Protein AF-0000000085158620 (afdb_homodimer)

pLDDT: mean 96.71, std 4.63, range [47.91, 98.94]

Solvent-accessible surface area (backbone atoms only — not comparable to full-atom values): 30269 Å² total; per-residue (Å²): 108,64,68,80,59,51,78,53,72,89,41,61,72,26,62,38,31,67,41,39,34,46,66,66,54,52,65,74,45,61,86,40,88,48,60,44,39,36,37,15,36,82,60,68,65,50,57,74,78,37,32,53,73,64,31,35,80,46,49,63,57,86,66,45,27,34,92,51,33,54,48,56,51,52,28,63,57,47,19,50,49,31,10,64,63,40,42,53,72,55,27,24,35,39,28,22,10,40,80,57,19,27,39,15,29,29,48,49,50,54,42,50,35,54,58,54,78,44,62,25,38,39,54,15,19,44,61,34,46,53,73,67,67,49,78,62,34,77,71,71,66,78,61,59,44,77,80,34,69,70,34,81,64,55,52,72,69,46,42,36,49,75,68,56,53,60,72,30,50,72,76,41,56,33,36,33,29,42,51,70,51,36,38,30,27,78,39,40,58,43,90,91,41,41,34,57,8,20,77,30,45,22,34,54,38,41,24,40,82,52,41,48,67,76,50,34,49,97,61,27,29,66,51,52,50,69,61,47,43,66,75,51,57,84,65,56,81,83,38,54,31,37,28,21,24,52,66,20,34,57,12,26,36,46,46,44,44,42,40,34,39,65,50,42,53,59,46,19,32,22,41,44,24,38,32,20,49,30,28,31,67,64,44,72,55,30,58,44,93,59,33,59,64,47,69,90,84,110,109,64,68,80,61,52,79,53,72,89,40,62,73,27,63,38,30,67,41,40,32,46,66,66,54,51,65,74,45,62,85,41,87,49,60,44,36,36,39,16,36,81,61,69,65,49,57,74,77,36,31,54,72,66,31,37,82,45,49,64,57,85,67,44,28,34,92,52,33,54,49,57,50,53,29,64,56,48,20,51,50,30,12,64,64,40,40,53,71,54,27,24,35,40,26,22,10,39,81,58,18,25,39,15,29,30,48,49,50,52,42,50,34,54,58,54,76,43,64,25,37,40,56,16,17,43,60,35,46,53,73,68,67,51,78,60,34,76,71,70,65,77,59,58,45,76,79,36,70,70,35,79,63,55,52,73,68,46,42,36,50,74,67,55,52,61,72,30,49,71,76,40,56,34,36,33,28,40,51,70,49,38,37,31,29,78,39,41,58,45,89,92,41,42,34,57,9,19,76,30,47,22,35,56,38,42,23,41,82,50,40,48,67,77,49,33,48,96,60,28,28,67,52,52,49,70,59,48,43,66,75,52,57,84,64,56,81,82,38,54,31,36,28,21,23,54,66,21,35,58,14,25,36,45,45,45,43,42,39,36,37,64,49,42,53,57,45,19,30,24,41,44,24,38,32,21,49,30,27,31,64,65,44,74,53,30,58,44,92,60,34,59,64,47,69,90,84,110

Structure (mmCIF, N/CA/C/O backbone):
data_AF-0000000085158620-model_v1
#
loop_
_entity.id
_entity.type
_entity.pdbx_description
1 polymer Sulfurtransferase
#
loop_
_atom_site.group_PDB
_atom_site.id
_atom_site.type_symbol
_atom_site.label_atom_id
_atom_site.label_alt_id
_atom_site.label_comp_id
_atom_site.label_asym_id
_atom_site.label_entity_id
_atom_site.label_seq_id
_atom_site.pdbx_PDB_ins_code
_atom_site.Cartn_x
_atom_site.Cartn_y
_atom_site.Cartn_z
_atom_site.occupancy
_atom_site.B_iso_or_equiv
_atom_site.auth_seq_id
_atom_site.auth_comp_id
_atom_site.auth_asym_id
_atom_site.auth_atom_id
_atom_site.pdbx_PDB_model_num
ATOM 1 N N . MET A 1 1 ? 9.578 -32.75 -26.766 1 78.06 1 MET A N 1
ATOM 2 C CA . MET A 1 1 ? 8.125 -32.844 -26.844 1 78.06 1 MET A CA 1
ATOM 3 C C . MET A 1 1 ? 7.512 -32.906 -25.453 1 78.06 1 MET A C 1
ATOM 5 O O . MET A 1 1 ? 8.086 -33.531 -24.547 1 78.06 1 MET A O 1
ATOM 9 N N . PRO A 1 2 ? 6.316 -32.281 -25.266 1 89.69 2 PRO A N 1
ATOM 10 C CA . PRO A 1 2 ? 5.66 -32.375 -23.969 1 89.69 2 PRO A CA 1
ATOM 11 C C . PRO A 1 2 ? 5.238 -33.781 -23.625 1 89.69 2 PRO A C 1
ATOM 13 O O . PRO A 1 2 ? 5.027 -34.594 -24.516 1 89.69 2 PRO A O 1
ATOM 16 N N . LEU A 1 3 ? 5.242 -34.062 -22.344 1 96.31 3 LEU A N 1
ATOM 17 C CA . LEU A 1 3 ? 4.758 -35.344 -21.891 1 96.31 3 LEU A CA 1
ATOM 18 C C . LEU A 1 3 ? 3.264 -35.5 -22.156 1 96.31 3 LEU A C 1
ATOM 20 O O . LEU A 1 3 ? 2.545 -34.5 -22.25 1 96.31 3 LEU A O 1
ATOM 24 N N . PRO A 1 4 ? 2.787 -36.75 -22.266 1 96.69 4 PRO A N 1
ATOM 25 C CA . PRO A 1 4 ? 1.351 -36.938 -22.453 1 96.69 4 PRO A CA 1
ATOM 26 C C . PRO A 1 4 ? 0.517 -36.438 -21.281 1 96.69 4 PRO A C 1
ATOM 28 O O . PRO A 1 4 ? 0.975 -36.469 -20.141 1 96.69 4 PRO A O 1
ATOM 31 N N . PRO A 1 5 ? -0.678 -36.031 -21.594 1 97.5 5 PRO A N 1
ATOM 32 C CA . PRO A 1 5 ? -1.57 -35.594 -20.516 1 97.5 5 PRO A CA 1
ATOM 33 C C . PRO A 1 5 ? -1.956 -36.75 -19.578 1 97.5 5 PRO A C 1
ATOM 35 O O . PRO A 1 5 ? -1.879 -37.906 -19.969 1 97.5 5 PRO A O 1
ATOM 38 N N . ASP A 1 6 ? -2.225 -36.406 -18.344 1 98.12 6 ASP A N 1
ATOM 39 C CA . ASP A 1 6 ? -2.785 -37.375 -17.391 1 98.12 6 ASP A CA 1
ATOM 40 C C . ASP A 1 6 ? -4.176 -37.812 -17.828 1 98.12 6 ASP A C 1
ATOM 42 O O . ASP A 1 6 ? -5.098 -37 -17.938 1 98.12 6 ASP A O 1
ATOM 46 N N . PRO A 1 7 ? -4.363 -39.062 -18.094 1 97.62 7 PRO A N 1
ATOM 47 C CA . PRO A 1 7 ? -5.656 -39.531 -18.594 1 97.62 7 PRO A CA 1
ATOM 48 C C . PRO A 1 7 ? -6.66 -39.812 -17.469 1 97.62 7 PRO A C 1
ATOM 50 O O . PRO A 1 7 ? -7.754 -40.312 -17.719 1 97.62 7 PRO A O 1
ATOM 53 N N . HIS A 1 8 ? -6.312 -39.531 -16.266 1 97.38 8 HIS A N 1
ATOM 54 C CA . HIS A 1 8 ? -7.195 -39.844 -15.156 1 97.38 8 HIS A CA 1
ATOM 55 C C . HIS A 1 8 ? -8.602 -39.312 -15.398 1 97.38 8 HIS A C 1
ATOM 57 O O . HIS A 1 8 ? -8.781 -38.156 -15.766 1 97.38 8 HIS A O 1
ATOM 63 N N . PRO A 1 9 ? -9.609 -40.062 -15.117 1 97 9 PRO A N 1
ATOM 64 C CA . PRO A 1 9 ? -10.984 -39.688 -15.438 1 97 9 PRO A CA 1
ATOM 65 C C . PRO A 1 9 ? -11.445 -38.438 -14.695 1 97 9 PRO A C 1
ATOM 67 O O . PRO A 1 9 ? -12.234 -37.656 -15.234 1 97 9 PRO A O 1
ATOM 70 N N . SER A 1 10 ? -10.977 -38.219 -13.508 1 95.56 10 SER A N 1
ATOM 71 C CA . SER A 1 10 ? -11.438 -37.094 -12.688 1 95.56 10 SER A CA 1
ATOM 72 C C . SER A 1 10 ? -11.016 -35.75 -13.281 1 95.56 10 SER A C 1
ATOM 74 O O . SER A 1 10 ? -11.539 -34.719 -12.898 1 95.56 10 SER A O 1
ATOM 76 N N . LEU A 1 11 ? -10.031 -35.812 -14.18 1 98.19 11 LEU A N 1
ATOM 77 C CA . LEU A 1 11 ? -9.508 -34.562 -14.734 1 98.19 11 LEU A CA 1
ATOM 78 C C . LEU A 1 11 ? -10.188 -34.219 -16.062 1 98.19 11 LEU A C 1
ATOM 80 O O . LEU A 1 11 ? -10.125 -33.094 -16.531 1 98.19 11 LEU A O 1
ATOM 84 N N . GLN A 1 12 ? -10.852 -35.188 -16.625 1 97.88 12 GLN A N 1
ATOM 85 C CA . GLN A 1 12 ? -11.227 -35.125 -18.031 1 97.88 12 GLN A CA 1
ATOM 86 C C . GLN A 1 12 ? -12.375 -34.156 -18.25 1 97.88 12 GLN A C 1
ATOM 88 O O . GLN A 1 12 ? -12.617 -33.719 -19.375 1 97.88 12 GLN A O 1
ATOM 93 N N . GLU A 1 13 ? -13.102 -33.812 -17.234 1 97.69 13 GLU A N 1
ATOM 94 C CA . GLU A 1 13 ? -14.242 -32.906 -17.375 1 97.69 13 GLU A CA 1
ATOM 95 C C . GLU A 1 13 ? -13.797 -31.453 -17.453 1 97.69 13 GLU A C 1
ATOM 97 O O . GLU A 1 13 ? -14.57 -30.578 -17.844 1 97.69 13 GLU A O 1
ATOM 102 N N . TYR A 1 14 ? -12.578 -31.172 -17.031 1 98.62 14 TYR A N 1
ATOM 103 C CA . TYR A 1 14 ? -12.094 -29.797 -17.078 1 98.62 14 TYR A CA 1
ATOM 104 C C . TYR A 1 14 ? -11.891 -29.344 -18.516 1 98.62 14 TYR A C 1
ATOM 106 O O . TYR A 1 14 ? -11.734 -30.172 -19.406 1 98.62 14 TYR A O 1
ATOM 114 N N . ALA A 1 15 ? -11.914 -28.062 -18.734 1 98.25 15 ALA A N 1
ATOM 115 C CA . ALA A 1 15 ? -11.758 -27.5 -20.078 1 98.25 15 ALA A CA 1
ATOM 116 C C . ALA A 1 15 ? -10.383 -27.844 -20.656 1 98.25 15 ALA A C 1
ATOM 118 O O . ALA A 1 15 ? -10.25 -28.156 -21.844 1 98.25 15 ALA A O 1
ATOM 119 N N . HIS A 1 16 ? -9.336 -27.75 -19.812 1 98.38 16 HIS A N 1
ATOM 120 C CA . HIS A 1 16 ? -7.973 -28.078 -20.188 1 98.38 16 HIS A CA 1
ATOM 121 C C . HIS A 1 16 ? -7.352 -29.078 -19.219 1 98.38 16 HIS A C 1
ATOM 123 O O . HIS A 1 16 ? -6.43 -28.719 -18.469 1 98.38 16 HIS A O 1
ATOM 129 N N . PRO A 1 17 ? -7.777 -30.281 -19.297 1 98.31 17 PRO A N 1
ATOM 130 C CA . PRO A 1 17 ? -7.316 -31.297 -18.344 1 98.31 17 PRO A CA 1
ATOM 131 C C . PRO A 1 17 ? -5.809 -31.516 -18.406 1 98.31 17 PRO A C 1
ATOM 133 O O . PRO A 1 17 ? -5.215 -31.984 -17.422 1 98.31 17 PRO A O 1
ATOM 136 N N . GLU A 1 18 ? -5.16 -31.109 -19.531 1 98.19 18 GLU A N 1
ATOM 137 C CA . GLU A 1 18 ? -3.727 -31.312 -19.703 1 98.19 18 GLU A CA 1
ATOM 138 C C . GLU A 1 18 ? -2.922 -30.406 -18.781 1 98.19 18 GLU A C 1
ATOM 140 O O . GLU A 1 18 ? -1.716 -30.594 -18.609 1 98.19 18 GLU A O 1
ATOM 145 N N . ARG A 1 19 ? -3.564 -29.422 -18.125 1 98.69 19 ARG A N 1
ATOM 146 C CA . ARG A 1 19 ? -2.867 -28.453 -17.266 1 98.69 19 ARG A CA 1
ATOM 147 C C . ARG A 1 19 ? -2.805 -28.953 -15.828 1 98.69 19 ARG A C 1
ATOM 149 O O . ARG A 1 19 ? -2.219 -28.297 -14.969 1 98.69 19 ARG A O 1
ATOM 156 N N . LEU A 1 20 ? -3.377 -30.078 -15.555 1 98.69 20 LEU A N 1
ATOM 157 C CA . LEU A 1 20 ? -3.441 -30.656 -14.219 1 98.69 20 LEU A CA 1
ATOM 158 C C . LEU A 1 20 ? -2.979 -32.094 -14.242 1 98.69 20 LEU A C 1
ATOM 160 O O . LEU A 1 20 ? -3.248 -32.844 -15.195 1 98.69 20 LEU A O 1
ATOM 164 N N . VAL A 1 21 ? -2.26 -32.562 -13.195 1 98.81 21 VAL A N 1
ATOM 165 C CA . VAL A 1 21 ? -1.873 -33.969 -13.086 1 98.81 21 VAL A CA 1
ATOM 166 C C . VAL A 1 21 ? -2.209 -34.469 -11.688 1 98.81 21 VAL A C 1
ATOM 168 O O . VAL A 1 21 ? -2.291 -33.688 -10.734 1 98.81 21 VAL A O 1
ATOM 171 N N . THR A 1 22 ? -2.41 -35.75 -11.555 1 98.56 22 THR A N 1
ATOM 172 C CA . THR A 1 22 ? -2.623 -36.438 -10.273 1 98.56 22 THR A CA 1
ATOM 173 C C . THR A 1 22 ? -1.3 -36.906 -9.695 1 98.56 22 THR A C 1
ATOM 175 O O . THR A 1 22 ? -0.29 -36.969 -10.398 1 98.56 22 THR A O 1
ATOM 178 N N . ALA A 1 23 ? -1.36 -37.219 -8.406 1 98.25 23 ALA A N 1
ATOM 179 C CA . ALA A 1 23 ? -0.188 -37.812 -7.754 1 98.25 23 ALA A CA 1
ATOM 180 C C . ALA A 1 23 ? 0.213 -39.125 -8.406 1 98.25 23 ALA A C 1
ATOM 182 O O . ALA A 1 23 ? 1.401 -39.438 -8.523 1 98.25 23 ALA A O 1
ATOM 183 N N . ASP A 1 24 ? -0.726 -39.875 -8.859 1 98.12 24 ASP A N 1
ATOM 184 C CA . ASP A 1 24 ? -0.458 -41.156 -9.523 1 98.12 24 ASP A CA 1
ATOM 185 C C . ASP A 1 24 ? 0.326 -40.938 -10.812 1 98.12 24 ASP A C 1
ATOM 187 O O . ASP A 1 24 ? 1.311 -41.625 -11.07 1 98.12 24 ASP A O 1
ATOM 191 N N . TRP A 1 25 ? -0.173 -40.031 -11.602 1 98.62 25 TRP A N 1
ATOM 192 C CA . TRP A 1 25 ? 0.495 -39.75 -12.867 1 98.62 25 TRP A CA 1
ATOM 193 C C . TRP A 1 25 ? 1.925 -39.281 -12.625 1 98.62 25 TRP A C 1
ATOM 195 O O . TRP A 1 25 ? 2.854 -39.719 -13.312 1 98.62 25 TRP A O 1
ATOM 205 N N . LEU A 1 26 ? 2.109 -38.344 -11.641 1 98.75 26 LEU A N 1
ATOM 206 C CA . LEU A 1 26 ? 3.441 -37.812 -11.375 1 98.75 26 LEU A CA 1
ATOM 207 C C . LEU A 1 26 ? 4.371 -38.938 -10.875 1 98.75 26 LEU A C 1
ATOM 209 O O . LEU A 1 26 ? 5.516 -39.031 -11.328 1 98.75 26 LEU A O 1
ATOM 213 N N . SER A 1 27 ? 3.863 -39.812 -9.977 1 97.94 27 SER A N 1
ATOM 214 C CA . SER A 1 27 ? 4.648 -40.938 -9.461 1 97.94 27 SER A CA 1
ATOM 215 C C . SER A 1 27 ? 5.105 -41.844 -10.586 1 97.94 27 SER A C 1
ATOM 217 O O . SER A 1 27 ? 6.242 -42.312 -10.578 1 97.94 27 SER A O 1
ATOM 219 N N . ALA A 1 28 ? 4.277 -42.062 -11.508 1 97.75 28 ALA A N 1
ATOM 220 C CA . ALA A 1 28 ? 4.559 -42.969 -12.609 1 97.75 28 ALA A CA 1
ATOM 221 C C . ALA A 1 28 ? 5.562 -42.375 -13.586 1 97.75 28 ALA A C 1
ATOM 223 O O . ALA A 1 28 ? 6.203 -43.094 -14.359 1 97.75 28 ALA A O 1
ATOM 224 N N . ASN A 1 29 ? 5.684 -41.094 -13.555 1 97.88 29 ASN A N 1
ATOM 225 C CA . ASN A 1 29 ? 6.523 -40.438 -14.547 1 97.88 29 ASN A CA 1
ATOM 226 C C . ASN A 1 29 ? 7.77 -39.812 -13.922 1 97.88 29 ASN A C 1
ATOM 228 O O . ASN A 1 29 ? 8.484 -39.062 -14.57 1 97.88 29 ASN A O 1
ATOM 232 N N . LEU A 1 30 ? 8.039 -40.125 -12.664 1 97 30 LEU A N 1
ATOM 233 C CA . LEU A 1 30 ? 9.242 -39.625 -12.023 1 97 30 LEU A CA 1
ATOM 234 C C . LEU A 1 30 ? 10.484 -40 -12.805 1 97 30 LEU A C 1
ATOM 236 O O . LEU A 1 30 ? 10.656 -41.188 -13.156 1 97 30 LEU A O 1
ATOM 240 N N . GLY A 1 31 ? 11.258 -39.031 -13.164 1 94.56 31 GLY A N 1
ATOM 241 C CA . GLY A 1 31 ? 12.516 -39.312 -13.852 1 94.56 31 GLY A CA 1
ATOM 242 C C . GLY A 1 31 ? 12.375 -39.312 -15.359 1 94.56 31 GLY A C 1
ATOM 243 O O . GLY A 1 31 ? 13.375 -39.438 -16.078 1 94.56 31 GLY A O 1
ATOM 244 N N . ALA A 1 32 ? 11.148 -39.25 -15.859 1 96.56 32 ALA A N 1
ATOM 245 C CA . ALA A 1 32 ? 10.938 -39.219 -17.297 1 96.56 32 ALA A CA 1
ATOM 246 C C . ALA A 1 32 ? 11.68 -38.062 -17.953 1 96.56 32 ALA A C 1
ATOM 248 O O . ALA A 1 32 ? 11.672 -36.938 -17.422 1 96.56 32 ALA A O 1
ATOM 249 N N . PRO A 1 33 ? 12.383 -38.375 -19.109 1 96.06 33 PRO A N 1
ATOM 250 C CA . PRO A 1 33 ? 13.023 -37.281 -19.828 1 96.06 33 PRO A CA 1
ATOM 251 C C . PRO A 1 33 ? 12.039 -36.188 -20.234 1 96.06 33 PRO A C 1
ATOM 253 O O . PRO A 1 33 ? 10.93 -36.469 -20.688 1 96.06 33 PRO A O 1
ATOM 256 N N . GLY A 1 34 ? 12.391 -34.906 -19.984 1 97 34 GLY A N 1
ATOM 257 C CA . GLY A 1 34 ? 11.555 -33.812 -20.391 1 97 34 GLY A CA 1
ATOM 258 C C . GLY A 1 34 ? 10.617 -33.344 -19.297 1 97 34 GLY A C 1
ATOM 259 O O . GLY A 1 34 ? 9.898 -32.344 -19.469 1 97 34 GLY A O 1
ATOM 260 N N . LEU A 1 35 ? 10.625 -34.062 -18.188 1 98.12 35 LEU A N 1
ATOM 261 C CA . LEU A 1 35 ? 9.828 -33.656 -17.031 1 98.12 35 LEU A CA 1
ATOM 262 C C . LEU A 1 35 ? 10.688 -32.938 -16 1 98.12 35 LEU A C 1
ATOM 264 O O . LEU A 1 35 ? 11.75 -33.406 -15.617 1 98.12 35 LEU A O 1
ATOM 268 N N . VAL A 1 36 ? 10.297 -31.75 -15.594 1 98.56 36 VAL A N 1
ATOM 269 C CA . VAL A 1 36 ? 10.883 -31.078 -14.438 1 98.56 36 VAL A CA 1
ATOM 270 C C . VAL A 1 36 ? 9.805 -30.781 -13.406 1 98.56 36 VAL A C 1
ATOM 272 O O . VAL A 1 36 ? 8.742 -30.234 -13.734 1 98.56 36 VAL A O 1
ATOM 275 N N . ILE A 1 37 ? 10.031 -31.172 -12.211 1 98.88 37 ILE A N 1
ATOM 276 C CA . ILE A 1 37 ? 9.125 -30.938 -11.094 1 98.88 37 ILE A CA 1
ATOM 277 C C . ILE A 1 37 ? 9.617 -29.734 -10.281 1 98.88 37 ILE A C 1
ATOM 279 O O . ILE A 1 37 ? 10.805 -29.656 -9.945 1 98.88 37 ILE A O 1
ATOM 283 N N . VAL A 1 38 ? 8.711 -28.781 -10.016 1 98.88 38 VAL A N 1
ATOM 284 C CA . VAL A 1 38 ? 9.062 -27.562 -9.305 1 98.88 38 VAL A CA 1
ATOM 285 C C . VAL A 1 38 ? 8.219 -27.438 -8.031 1 98.88 38 VAL A C 1
ATOM 287 O O . VAL A 1 38 ? 7 -27.641 -8.07 1 98.88 38 VAL A O 1
ATOM 290 N N . GLU A 1 39 ? 8.836 -27.188 -6.934 1 98.88 39 GLU A N 1
ATOM 291 C CA . GLU A 1 39 ? 8.125 -26.891 -5.691 1 98.88 39 GLU A CA 1
ATOM 292 C C . GLU A 1 39 ? 8.211 -25.406 -5.344 1 98.88 39 GLU A C 1
ATOM 294 O O . GLU A 1 39 ? 9.297 -24.844 -5.312 1 98.88 39 GLU A O 1
ATOM 299 N N . SER A 1 40 ? 7.141 -24.766 -5.227 1 98.69 40 SER A N 1
ATOM 300 C CA . SER A 1 40 ? 7.02 -23.391 -4.762 1 98.69 40 SER A CA 1
ATOM 301 C C . SER A 1 40 ? 6.055 -23.281 -3.584 1 98.69 40 SER A C 1
ATOM 303 O O . SER A 1 40 ? 4.863 -23.562 -3.727 1 98.69 40 SER A O 1
ATOM 305 N N . ASP A 1 41 ? 6.555 -22.844 -2.367 1 98.12 41 ASP A N 1
ATOM 306 C CA . ASP A 1 41 ? 5.797 -22.859 -1.121 1 98.12 41 ASP A CA 1
ATOM 307 C C . ASP A 1 41 ? 5.703 -21.469 -0.506 1 98.12 41 ASP A C 1
ATOM 309 O O . ASP A 1 41 ? 6.559 -20.625 -0.752 1 98.12 41 ASP A O 1
ATOM 313 N N . GLU A 1 42 ? 4.605 -21.25 0.233 1 95.19 42 GLU A N 1
ATOM 314 C CA . GLU A 1 42 ? 4.594 -20.109 1.137 1 95.19 42 GLU A CA 1
ATOM 315 C C . GLU A 1 42 ? 5.738 -20.188 2.141 1 95.19 42 GLU A C 1
ATOM 317 O O . GLU A 1 42 ? 6.5 -19.219 2.299 1 95.19 42 GLU A O 1
ATOM 322 N N . ASP A 1 43 ? 5.785 -21.297 2.816 1 95.12 43 ASP A N 1
ATOM 323 C CA . ASP A 1 43 ? 6.914 -21.594 3.699 1 95.12 43 ASP A CA 1
ATOM 324 C C . ASP A 1 43 ? 8.07 -22.219 2.926 1 95.12 43 ASP A C 1
ATOM 326 O O . ASP A 1 43 ? 8.117 -23.438 2.729 1 95.12 43 ASP A O 1
ATOM 330 N N . VAL A 1 44 ? 9.07 -21.484 2.637 1 91.94 44 VAL A N 1
ATOM 331 C CA . VAL A 1 44 ? 10.125 -21.891 1.714 1 91.94 44 VAL A CA 1
ATOM 332 C C . VAL A 1 44 ? 11.016 -22.938 2.377 1 91.94 44 VAL A C 1
ATOM 334 O O . VAL A 1 44 ? 11.789 -23.625 1.703 1 91.94 44 VAL A O 1
ATOM 337 N N . LEU A 1 45 ? 10.891 -23.141 3.672 1 95 45 LEU A N 1
ATOM 338 C CA . LEU A 1 45 ? 11.734 -24.078 4.387 1 95 45 LEU A CA 1
ATOM 339 C C . LEU A 1 45 ? 11.219 -25.5 4.215 1 95 45 LEU A C 1
ATOM 341 O O . LEU A 1 45 ? 11.93 -26.469 4.504 1 95 45 LEU A O 1
ATOM 345 N N . LEU A 1 46 ? 10.023 -25.641 3.703 1 97.38 46 LEU A N 1
ATOM 346 C CA . LEU A 1 46 ? 9.414 -26.953 3.576 1 97.38 46 LEU A CA 1
ATOM 347 C C . LEU A 1 46 ? 10.195 -27.828 2.602 1 97.38 46 LEU A C 1
ATOM 349 O O . LEU A 1 46 ? 10.32 -29.047 2.807 1 97.38 46 LEU A O 1
ATOM 353 N N . TYR A 1 47 ? 10.727 -27.203 1.594 1 98.19 47 TYR A N 1
ATOM 354 C CA . TYR A 1 47 ? 11.508 -27.938 0.61 1 98.19 47 TYR A CA 1
ATOM 355 C C . TYR A 1 47 ? 12.68 -28.656 1.272 1 98.19 47 TYR A C 1
ATOM 357 O O . TYR A 1 47 ? 13 -29.797 0.912 1 98.19 47 TYR A O 1
ATOM 365 N N . ASP A 1 48 ? 13.227 -28.078 2.26 1 97.44 48 ASP A N 1
ATOM 366 C CA . ASP A 1 48 ? 14.453 -28.562 2.885 1 97.44 48 ASP A CA 1
ATOM 367 C C . ASP A 1 48 ? 14.172 -29.719 3.84 1 97.44 48 ASP A C 1
ATOM 369 O O . ASP A 1 48 ? 15.094 -30.422 4.258 1 97.44 48 ASP A O 1
ATOM 373 N N . VAL A 1 49 ? 12.93 -29.953 4.188 1 96.75 49 VAL A N 1
ATOM 374 C CA . VAL A 1 49 ? 12.617 -31.047 5.109 1 96.75 49 VAL A CA 1
ATOM 375 C C . VAL A 1 49 ? 12.016 -32.219 4.34 1 96.75 49 VAL A C 1
ATOM 377 O O . VAL A 1 49 ? 11.562 -33.188 4.938 1 96.75 49 VAL A O 1
ATOM 380 N N . GLY A 1 50 ? 11.945 -32.125 3.055 1 98.12 50 GLY A N 1
ATOM 381 C CA . GLY A 1 50 ? 11.477 -33.188 2.174 1 98.12 50 GLY A CA 1
ATOM 382 C C . GLY A 1 50 ? 10.695 -32.656 0.981 1 98.12 50 GLY A C 1
ATOM 383 O O . GLY A 1 50 ? 9.859 -31.766 1.121 1 98.12 50 GLY A O 1
ATOM 384 N N . HIS A 1 51 ? 11.008 -33.188 -0.096 1 98.75 51 HIS A N 1
ATOM 385 C CA . HIS A 1 51 ? 10.32 -32.812 -1.327 1 98.75 51 HIS A CA 1
ATOM 386 C C . HIS A 1 51 ? 10.164 -34 -2.262 1 98.75 51 HIS A C 1
ATOM 388 O O . HIS A 1 51 ? 10.727 -35.062 -2.012 1 98.75 51 HIS A O 1
ATOM 394 N N . ILE A 1 52 ? 9.32 -33.844 -3.297 1 98.81 52 ILE A N 1
ATOM 395 C CA . ILE A 1 52 ? 9.125 -34.906 -4.281 1 98.81 52 ILE A CA 1
ATOM 396 C C . ILE A 1 52 ? 10.438 -35.219 -4.996 1 98.81 52 ILE A C 1
ATOM 398 O O . ILE A 1 52 ? 11.156 -34.281 -5.387 1 98.81 52 ILE A O 1
ATOM 402 N N . PRO A 1 53 ? 10.797 -36.5 -5.152 1 98.44 53 PRO A N 1
ATOM 403 C CA . PRO A 1 53 ? 12.055 -36.844 -5.816 1 98.44 53 PRO A CA 1
ATOM 404 C C . PRO A 1 53 ? 12.211 -36.156 -7.172 1 98.44 53 PRO A C 1
ATOM 406 O O . PRO A 1 53 ? 11.297 -36.188 -8 1 98.44 53 PRO A O 1
ATOM 409 N N . GLY A 1 54 ? 13.344 -35.406 -7.359 1 97.75 54 GLY A N 1
ATOM 410 C CA . GLY A 1 54 ? 13.633 -34.75 -8.617 1 97.75 54 GLY A CA 1
ATOM 411 C C . GLY A 1 54 ? 13.148 -33.312 -8.664 1 97.75 54 GLY A C 1
ATOM 412 O O . GLY A 1 54 ? 13.477 -32.562 -9.586 1 97.75 54 GLY A O 1
ATOM 413 N N . ALA A 1 55 ? 12.398 -32.906 -7.641 1 98.69 55 ALA A N 1
ATOM 414 C CA . ALA A 1 55 ? 11.828 -31.547 -7.652 1 98.69 55 ALA A CA 1
ATOM 415 C C . ALA A 1 55 ? 12.898 -30.5 -7.367 1 98.69 55 ALA A C 1
ATOM 417 O O . ALA A 1 55 ? 13.727 -30.672 -6.473 1 98.69 55 ALA A O 1
ATOM 418 N N . VAL A 1 56 ? 12.891 -29.453 -8.148 1 98.62 56 VAL A N 1
ATOM 419 C CA . VAL A 1 56 ? 13.719 -28.281 -7.855 1 98.62 56 VAL A CA 1
ATOM 420 C C . VAL A 1 56 ? 12.883 -27.234 -7.141 1 98.62 56 VAL A C 1
ATOM 422 O O . VAL A 1 56 ? 11.664 -27.188 -7.297 1 98.62 56 VAL A O 1
ATOM 425 N N . LYS A 1 57 ? 13.539 -26.375 -6.379 1 98.5 57 LYS A N 1
ATOM 426 C CA . LYS A 1 57 ? 12.883 -25.328 -5.621 1 98.5 57 LYS A CA 1
ATOM 427 C C . LYS A 1 57 ? 12.859 -24.016 -6.41 1 98.5 57 LYS A C 1
ATOM 429 O O . LYS A 1 57 ? 13.883 -23.594 -6.953 1 98.5 57 LYS A O 1
ATOM 434 N N . ILE A 1 58 ? 11.727 -23.438 -6.508 1 98.5 58 ILE A N 1
ATOM 435 C CA . ILE A 1 58 ? 11.617 -22.047 -6.957 1 98.5 58 ILE A CA 1
ATOM 436 C C . ILE A 1 58 ? 10.938 -21.203 -5.875 1 98.5 58 ILE A C 1
ATOM 438 O O . ILE A 1 58 ? 9.789 -21.453 -5.516 1 98.5 58 ILE A O 1
ATOM 442 N N . ASP A 1 59 ? 11.719 -20.281 -5.367 1 97.94 59 ASP A N 1
ATOM 443 C CA . ASP A 1 59 ? 11.203 -19.328 -4.391 1 97.94 59 ASP A CA 1
ATOM 444 C C . ASP A 1 59 ? 10.367 -18.25 -5.066 1 97.94 59 ASP A C 1
ATOM 446 O O . ASP A 1 59 ? 10.867 -17.516 -5.926 1 97.94 59 ASP A O 1
ATOM 450 N N . TRP A 1 60 ? 9.148 -18.141 -4.637 1 95.94 60 TRP A N 1
ATOM 451 C CA . TRP A 1 60 ? 8.227 -17.234 -5.293 1 95.94 60 TRP A CA 1
ATOM 452 C C . TRP A 1 60 ? 8.703 -15.789 -5.164 1 95.94 60 TRP A C 1
ATOM 454 O O . TRP A 1 60 ? 8.406 -14.953 -6.023 1 95.94 60 TRP A O 1
ATOM 464 N N . HIS A 1 61 ? 9.398 -15.461 -4.129 1 94.38 61 HIS A N 1
ATOM 465 C CA . HIS A 1 61 ? 9.836 -14.102 -3.854 1 94.38 61 HIS A CA 1
ATOM 466 C C . HIS A 1 61 ? 11.219 -13.844 -4.449 1 94.38 61 HIS A C 1
ATOM 468 O O . HIS A 1 61 ? 11.336 -13.18 -5.488 1 94.38 61 HIS A O 1
ATOM 474 N N . THR A 1 62 ? 12.266 -14.547 -4.086 1 96.69 62 THR A N 1
ATOM 475 C CA . THR A 1 62 ? 13.641 -14.234 -4.441 1 96.69 62 THR A CA 1
ATOM 476 C C . THR A 1 62 ? 13.945 -14.664 -5.875 1 96.69 62 THR A C 1
ATOM 478 O O . THR A 1 62 ? 14.812 -14.086 -6.531 1 96.69 62 THR A O 1
ATOM 481 N N . ASP A 1 63 ? 13.156 -15.617 -6.402 1 98.25 63 ASP A N 1
ATOM 482 C CA . ASP A 1 63 ? 13.453 -16.125 -7.738 1 98.25 63 ASP A CA 1
ATOM 483 C C . ASP A 1 63 ? 12.57 -15.453 -8.789 1 98.25 63 ASP A C 1
ATOM 485 O O . ASP A 1 63 ? 12.984 -15.273 -9.93 1 98.25 63 ASP A O 1
ATOM 489 N N . LEU A 1 64 ? 11.352 -15.102 -8.383 1 98.19 64 LEU A N 1
ATOM 490 C CA . LEU A 1 64 ? 10.406 -14.719 -9.43 1 98.19 64 LEU A CA 1
ATOM 491 C C . LEU A 1 64 ? 10.117 -13.227 -9.391 1 98.19 64 LEU A C 1
ATOM 493 O O . LEU A 1 64 ? 9.625 -12.656 -10.367 1 98.19 64 LEU A O 1
ATOM 497 N N . ASN A 1 65 ? 10.359 -12.555 -8.328 1 97.69 65 ASN A N 1
ATOM 498 C CA . ASN A 1 65 ? 10.078 -11.133 -8.195 1 97.69 65 ASN A CA 1
ATOM 499 C C . ASN A 1 65 ? 11.312 -10.289 -8.484 1 97.69 65 ASN A C 1
ATOM 501 O O . ASN A 1 65 ? 12.438 -10.719 -8.227 1 97.69 65 ASN A O 1
ATOM 505 N N . ASP A 1 66 ? 11.094 -9.109 -9.086 1 96.88 66 ASP A N 1
ATOM 506 C CA . ASP A 1 66 ? 12.148 -8.102 -9.078 1 96.88 66 ASP A CA 1
ATOM 507 C C . ASP A 1 66 ? 12.562 -7.746 -7.652 1 96.88 66 ASP A C 1
ATOM 509 O O . ASP A 1 66 ? 11.703 -7.586 -6.777 1 96.88 66 ASP A O 1
ATOM 513 N N . PRO A 1 67 ? 13.836 -7.668 -7.41 1 93.19 67 PRO A N 1
ATOM 514 C CA . PRO A 1 67 ? 14.289 -7.469 -6.027 1 93.19 67 PRO A CA 1
ATOM 515 C C . PRO A 1 67 ? 14.008 -6.062 -5.512 1 93.19 67 PRO A C 1
ATOM 517 O O . PRO A 1 67 ? 14.102 -5.809 -4.309 1 93.19 67 PRO A O 1
ATOM 520 N N . ARG A 1 68 ? 13.68 -5.125 -6.32 1 94.19 68 ARG A N 1
ATOM 521 C CA . ARG A 1 68 ? 13.523 -3.738 -5.902 1 94.19 68 ARG A CA 1
ATOM 522 C C . ARG A 1 68 ? 12.109 -3.24 -6.184 1 94.19 68 ARG A C 1
ATOM 524 O O . ARG A 1 68 ? 11.391 -2.84 -5.262 1 94.19 68 ARG A O 1
ATOM 531 N N . VAL A 1 69 ? 11.734 -3.371 -7.387 1 96.38 69 VAL A N 1
ATOM 532 C CA . VAL A 1 69 ? 10.453 -2.863 -7.852 1 96.38 69 VAL A CA 1
ATOM 533 C C . VAL A 1 69 ? 9.383 -3.945 -7.703 1 96.38 69 VAL A C 1
ATOM 535 O O . VAL A 1 69 ? 9.648 -5.125 -7.949 1 96.38 69 VAL A O 1
ATOM 538 N N . ARG A 1 70 ? 8.211 -3.555 -7.258 1 97.5 70 ARG A N 1
ATOM 539 C CA . ARG A 1 70 ? 7.117 -4.516 -7.148 1 97.5 70 ARG A CA 1
ATOM 540 C C . ARG A 1 70 ? 6.68 -5.004 -8.523 1 97.5 70 ARG A C 1
ATOM 542 O O . ARG A 1 70 ? 5.742 -4.461 -9.117 1 97.5 70 ARG A O 1
ATOM 549 N N . ASP A 1 71 ? 7.312 -5.906 -9 1 97.81 71 ASP A N 1
ATOM 550 C CA . ASP A 1 71 ? 7.109 -6.551 -10.289 1 97.81 71 ASP A CA 1
ATOM 551 C C . ASP A 1 71 ? 7.863 -7.875 -10.367 1 97.81 71 ASP A C 1
ATOM 553 O O . ASP A 1 71 ? 8.273 -8.422 -9.344 1 97.81 71 ASP A O 1
ATOM 557 N N . TYR A 1 72 ? 7.965 -8.414 -11.5 1 98.06 72 TYR A N 1
ATOM 558 C CA . TYR A 1 72 ? 8.633 -9.695 -11.711 1 98.06 72 TYR A CA 1
ATOM 559 C C . TYR A 1 72 ? 9.969 -9.508 -12.414 1 98.06 72 TYR A C 1
ATOM 561 O O . TYR A 1 72 ? 10.258 -8.422 -12.922 1 98.06 72 TYR A O 1
ATOM 569 N N . ILE A 1 73 ? 10.75 -10.523 -12.367 1 97.69 73 ILE A N 1
ATOM 570 C CA . ILE A 1 73 ? 12.031 -10.508 -13.07 1 97.69 73 ILE A CA 1
ATOM 571 C C . ILE A 1 73 ? 11.805 -10.328 -14.562 1 97.69 73 ILE A C 1
ATOM 573 O O . ILE A 1 73 ? 10.688 -10.523 -15.055 1 97.69 73 ILE A O 1
ATOM 577 N N . ASP A 1 74 ? 12.867 -9.891 -15.297 1 97.19 74 ASP A N 1
ATOM 578 C CA . ASP A 1 74 ? 12.742 -9.719 -16.734 1 97.19 74 ASP A CA 1
ATOM 579 C C . ASP A 1 74 ? 13.102 -11.008 -17.484 1 97.19 74 ASP A C 1
ATOM 581 O O . ASP A 1 74 ? 13.336 -12.039 -16.859 1 97.19 74 ASP A O 1
ATOM 585 N N . GLY A 1 75 ? 13.023 -10.922 -18.812 1 98.12 75 GLY A N 1
ATOM 586 C CA . GLY A 1 75 ? 13.242 -12.102 -19.641 1 98.12 75 GLY A CA 1
ATOM 587 C C . GLY A 1 75 ? 14.609 -12.719 -19.438 1 98.12 75 GLY A C 1
ATOM 588 O O . GLY A 1 75 ? 14.742 -13.945 -19.406 1 98.12 75 GLY A O 1
ATOM 589 N N . ALA A 1 76 ? 15.656 -11.922 -19.297 1 98.31 76 ALA A N 1
ATOM 590 C CA . ALA A 1 76 ? 17.016 -12.414 -19.109 1 98.31 76 ALA A CA 1
ATOM 591 C C . ALA A 1 76 ? 17.156 -13.18 -17.797 1 98.31 76 ALA A C 1
ATOM 593 O O . ALA A 1 76 ? 17.719 -14.273 -17.766 1 98.31 76 ALA A O 1
ATOM 594 N N . ARG A 1 77 ? 16.641 -12.641 -16.797 1 98 77 ARG A N 1
ATOM 595 C CA . ARG A 1 77 ? 16.734 -13.273 -15.492 1 98 77 ARG A CA 1
ATOM 596 C C . ARG A 1 77 ? 15.898 -14.555 -15.445 1 98 77 ARG A C 1
ATOM 598 O O . ARG A 1 77 ? 16.266 -15.516 -14.773 1 98 77 ARG A O 1
ATOM 605 N N . PHE A 1 78 ? 14.727 -14.523 -16.141 1 98.5 78 PHE A N 1
ATOM 606 C CA . PHE A 1 78 ? 13.914 -15.734 -16.203 1 98.5 78 PHE A CA 1
ATOM 607 C C . PHE A 1 78 ? 14.656 -16.844 -16.922 1 98.5 78 PHE A C 1
ATOM 609 O O . PHE A 1 78 ? 14.672 -17.984 -16.453 1 98.5 78 PHE A O 1
ATOM 616 N N . ALA A 1 79 ? 15.258 -16.5 -18.016 1 98.62 79 ALA A N 1
ATOM 617 C CA . ALA A 1 79 ? 16.047 -17.484 -18.75 1 98.62 79 ALA A CA 1
ATOM 618 C C . ALA A 1 79 ? 17.172 -18.047 -17.891 1 98.62 79 ALA A C 1
ATOM 620 O O . ALA A 1 79 ? 17.406 -19.266 -17.875 1 98.62 79 ALA A O 1
ATOM 621 N N . GLU A 1 80 ? 17.844 -17.203 -17.172 1 98.62 80 GLU A N 1
ATOM 622 C CA . GLU A 1 80 ? 18.891 -17.625 -16.266 1 98.62 80 GLU A CA 1
ATOM 623 C C . GLU A 1 80 ? 18.344 -18.562 -15.188 1 98.62 80 GLU A C 1
ATOM 625 O O . GLU A 1 80 ? 18.984 -19.562 -14.836 1 98.62 80 GLU A O 1
ATOM 630 N N . LEU A 1 81 ? 17.203 -18.203 -14.641 1 98.62 81 LEU A N 1
ATOM 631 C CA . LEU A 1 81 ? 16.547 -19.031 -13.633 1 98.62 81 LEU A CA 1
ATOM 632 C C . LEU A 1 81 ? 16.234 -20.422 -14.188 1 98.62 81 LEU A C 1
ATOM 634 O O . LEU A 1 81 ? 16.5 -21.438 -13.539 1 98.62 81 LEU A O 1
ATOM 638 N N . MET A 1 82 ? 15.648 -20.484 -15.414 1 98.69 82 MET A N 1
ATOM 639 C CA . MET A 1 82 ? 15.344 -21.766 -16.047 1 98.69 82 MET A CA 1
ATOM 640 C C . MET A 1 82 ? 16.609 -22.594 -16.219 1 98.69 82 MET A C 1
ATOM 642 O O . MET A 1 82 ? 16.625 -23.781 -15.844 1 98.69 82 MET A O 1
ATOM 646 N N . ASP A 1 83 ? 17.641 -21.969 -16.672 1 98.69 83 ASP A N 1
ATOM 647 C CA . ASP A 1 83 ? 18.906 -22.672 -16.859 1 98.69 83 ASP A CA 1
ATOM 648 C C . ASP A 1 83 ? 19.438 -23.188 -15.531 1 98.69 83 ASP A C 1
ATOM 650 O O . ASP A 1 83 ? 19.859 -24.359 -15.438 1 98.69 83 ASP A O 1
ATOM 654 N N . ARG A 1 84 ? 19.375 -22.391 -14.523 1 98.44 84 ARG A N 1
ATOM 655 C CA . ARG A 1 84 ? 19.859 -22.766 -13.203 1 98.44 84 ARG A CA 1
ATOM 656 C C . ARG A 1 84 ? 19.062 -23.938 -12.641 1 98.44 84 ARG A C 1
ATOM 658 O O . ARG A 1 84 ? 19.609 -24.766 -11.914 1 98.44 84 ARG A O 1
ATOM 665 N N . LYS A 1 85 ? 17.797 -24.016 -13.016 1 98.44 85 LYS A N 1
ATOM 666 C CA . LYS A 1 85 ? 16.922 -25.047 -12.469 1 98.44 85 LYS A CA 1
ATOM 667 C C . LYS A 1 85 ? 16.844 -26.25 -13.406 1 98.44 85 LYS A C 1
ATOM 669 O O . LYS A 1 85 ? 16.078 -27.188 -13.164 1 98.44 85 LYS A O 1
ATOM 674 N N . GLY A 1 86 ? 17.578 -26.219 -14.516 1 98.06 86 GLY A N 1
ATOM 675 C CA . GLY A 1 86 ? 17.641 -27.344 -15.445 1 98.06 86 GLY A CA 1
ATOM 676 C C . GLY A 1 86 ? 16.391 -27.484 -16.281 1 98.06 86 GLY A C 1
ATOM 677 O O . GLY A 1 86 ? 16 -28.594 -16.641 1 98.06 86 GLY A O 1
ATOM 678 N N . ILE A 1 87 ? 15.734 -26.406 -16.531 1 98.31 87 ILE A N 1
ATOM 679 C CA . ILE A 1 87 ? 14.492 -26.422 -17.297 1 98.31 87 ILE A CA 1
ATOM 680 C C . ILE A 1 87 ? 14.766 -25.969 -18.734 1 98.31 87 ILE A C 1
ATOM 682 O O . ILE A 1 87 ? 15.336 -24.891 -18.953 1 98.31 87 ILE A O 1
ATOM 686 N N . SER A 1 88 ? 14.375 -26.781 -19.656 1 97.5 88 SER A N 1
ATOM 687 C CA . SER A 1 88 ? 14.43 -26.406 -21.062 1 97.5 88 SER A CA 1
ATOM 688 C C . SER A 1 88 ? 13.07 -25.922 -21.562 1 97.5 88 SER A C 1
ATOM 690 O O . SER A 1 88 ? 12.039 -26.234 -20.969 1 97.5 88 SER A O 1
ATOM 692 N N . ARG A 1 89 ? 13.094 -25.25 -22.672 1 97.06 89 ARG A N 1
ATOM 693 C CA . ARG A 1 89 ? 11.891 -24.641 -23.219 1 97.06 89 ARG A CA 1
ATOM 694 C C . ARG A 1 89 ? 10.852 -25.703 -23.578 1 97.06 89 ARG A C 1
ATOM 696 O O . ARG A 1 89 ? 9.648 -25.453 -23.484 1 97.06 89 ARG A O 1
ATOM 703 N N . ASP A 1 90 ? 11.289 -26.891 -23.875 1 96.44 90 ASP A N 1
ATOM 704 C CA . ASP A 1 90 ? 10.391 -27.938 -24.359 1 96.44 90 ASP A CA 1
ATOM 705 C C . ASP A 1 90 ? 9.961 -28.859 -23.219 1 96.44 90 ASP A C 1
ATOM 707 O O . ASP A 1 90 ? 9.172 -29.781 -23.422 1 96.44 90 ASP A O 1
ATOM 711 N N . ASP A 1 91 ? 10.438 -28.562 -22.062 1 97.88 91 ASP A N 1
ATOM 712 C CA . ASP A 1 91 ? 10.117 -29.422 -20.922 1 97.88 91 ASP A CA 1
ATOM 713 C C . ASP A 1 91 ? 8.672 -29.219 -20.484 1 97.88 91 ASP A C 1
ATOM 715 O O . ASP A 1 91 ? 8.141 -28.109 -20.547 1 97.88 91 ASP A O 1
ATOM 719 N N . THR A 1 92 ? 8.047 -30.344 -20.031 1 98.69 92 THR A N 1
ATOM 720 C CA . THR A 1 92 ? 6.852 -30.266 -19.188 1 98.69 92 THR A CA 1
ATOM 721 C C . THR A 1 92 ? 7.223 -29.922 -17.75 1 98.69 92 THR A C 1
ATOM 723 O O . THR A 1 92 ? 8.023 -30.625 -17.125 1 98.69 92 THR A O 1
ATOM 726 N N . VAL A 1 93 ? 6.699 -28.797 -17.281 1 98.81 93 VAL A N 1
ATOM 727 C CA . VAL A 1 93 ? 6.965 -28.375 -15.914 1 98.81 93 VAL A CA 1
ATOM 728 C C . VAL A 1 93 ? 5.73 -28.641 -15.047 1 98.81 93 VAL A C 1
ATOM 730 O O . VAL A 1 93 ? 4.648 -28.109 -15.328 1 98.81 93 VAL A O 1
ATOM 733 N N . VAL A 1 94 ? 5.844 -29.484 -14.039 1 98.94 94 VAL A N 1
ATOM 734 C CA . VAL A 1 94 ? 4.789 -29.703 -13.062 1 98.94 94 VAL A CA 1
ATOM 735 C C . VAL A 1 94 ? 5.133 -28.984 -11.758 1 98.94 94 VAL A C 1
ATOM 737 O O . VAL A 1 94 ? 6.168 -29.25 -11.148 1 98.94 94 VAL A O 1
ATOM 740 N N . ILE A 1 95 ? 4.266 -28.062 -11.336 1 98.94 95 ILE A N 1
ATOM 741 C CA . ILE A 1 95 ? 4.52 -27.25 -10.148 1 98.94 95 ILE A CA 1
ATOM 742 C C . ILE A 1 95 ? 3.561 -27.656 -9.031 1 98.94 95 ILE A C 1
ATOM 744 O O . ILE A 1 95 ? 2.383 -27.922 -9.281 1 98.94 95 ILE A O 1
ATOM 748 N N . TYR A 1 96 ? 4.074 -27.734 -7.812 1 98.88 96 TYR A N 1
ATOM 749 C CA . TYR A 1 96 ? 3.264 -28 -6.629 1 98.88 96 TYR A CA 1
ATOM 750 C C . TYR A 1 96 ? 3.756 -27.188 -5.438 1 98.88 96 TYR A C 1
ATOM 752 O O . TYR A 1 96 ? 4.836 -26.594 -5.484 1 98.88 96 TYR A O 1
ATOM 760 N N . GLY A 1 97 ? 2.971 -27.078 -4.422 1 98.62 97 GLY A N 1
ATOM 761 C CA . GLY A 1 97 ? 3.357 -26.375 -3.211 1 98.62 97 GLY A CA 1
ATOM 762 C C . GLY A 1 97 ? 2.369 -26.562 -2.074 1 98.62 97 GLY A C 1
ATOM 763 O O . GLY A 1 97 ? 1.467 -27.391 -2.156 1 98.62 97 GLY A O 1
ATOM 764 N N . ASP A 1 98 ? 2.639 -25.875 -0.963 1 97.69 98 ASP A N 1
ATOM 765 C CA . ASP A 1 98 ? 1.778 -25.906 0.216 1 97.69 98 ASP A CA 1
ATOM 766 C C . ASP A 1 98 ? 0.558 -25 0.031 1 97.69 98 ASP A C 1
ATOM 768 O O . ASP A 1 98 ? 0.338 -24.469 -1.056 1 97.69 98 ASP A O 1
ATOM 772 N N . LYS A 1 99 ? -0.378 -25.016 0.97 1 96.31 99 LYS A N 1
ATOM 773 C CA . LYS A 1 99 ? -1.561 -24.156 1.015 1 96.31 99 LYS A CA 1
ATOM 774 C C . LYS A 1 99 ? -2.402 -24.312 -0.248 1 96.31 99 LYS A C 1
ATOM 776 O O . LYS A 1 99 ? -2.725 -23.328 -0.914 1 96.31 99 LYS A O 1
ATOM 781 N N . SER A 1 100 ? -2.693 -25.547 -0.591 1 97.31 100 SER A N 1
ATOM 782 C CA . SER A 1 100 ? -3.533 -25.859 -1.744 1 97.31 100 SER A CA 1
ATOM 783 C C . SER A 1 100 ? -2.99 -25.203 -3.012 1 97.31 100 SER A C 1
ATOM 785 O O . SER A 1 100 ? -3.754 -24.656 -3.807 1 97.31 100 SER A O 1
ATOM 787 N N . ASN A 1 101 ? -1.682 -25.078 -3.121 1 97.94 101 ASN A N 1
ATOM 788 C CA . ASN A 1 101 ? -0.982 -24.672 -4.336 1 97.94 101 ASN A CA 1
ATOM 789 C C . ASN A 1 101 ? -1.099 -23.156 -4.574 1 97.94 101 ASN A C 1
ATOM 791 O O . ASN A 1 101 ? -1.026 -22.703 -5.715 1 97.94 101 ASN A O 1
ATOM 795 N N . TRP A 1 102 ? -1.236 -22.312 -3.504 1 96.19 102 TRP A N 1
ATOM 796 C CA . TRP A 1 102 ? -1.287 -20.859 -3.693 1 96.19 102 TRP A CA 1
ATOM 797 C C . TRP A 1 102 ? -0.08 -20.375 -4.488 1 96.19 102 TRP A C 1
ATOM 799 O O . TRP A 1 102 ? -0.224 -19.891 -5.613 1 96.19 102 TRP A O 1
ATOM 809 N N . TRP A 1 103 ? 1.063 -20.688 -3.979 1 97.19 103 TRP A N 1
ATOM 810 C CA . TRP A 1 103 ? 2.277 -20.125 -4.57 1 97.19 103 TRP A CA 1
ATOM 811 C C . TRP A 1 103 ? 2.725 -20.969 -5.77 1 97.19 103 TRP A C 1
ATOM 813 O O . TRP A 1 103 ? 3.475 -20.484 -6.621 1 97.19 103 TRP A O 1
ATOM 823 N N . ALA A 1 104 ? 2.246 -22.234 -5.852 1 98.69 104 ALA A N 1
ATOM 824 C CA . ALA A 1 104 ? 2.453 -23.016 -7.07 1 98.69 104 ALA A CA 1
ATOM 825 C C . ALA A 1 104 ? 1.694 -22.406 -8.242 1 98.69 104 ALA A C 1
ATOM 827 O O . ALA A 1 104 ? 2.242 -22.266 -9.344 1 98.69 104 ALA A O 1
ATOM 828 N N . ALA A 1 105 ? 0.453 -22.031 -7.984 1 98.75 105 ALA A N 1
ATOM 829 C CA . ALA A 1 105 ? -0.349 -21.391 -9.016 1 98.75 105 ALA A CA 1
ATOM 830 C C . ALA A 1 105 ? 0.246 -20.031 -9.406 1 98.75 105 ALA A C 1
ATOM 832 O O . ALA A 1 105 ? 0.235 -19.656 -10.578 1 98.75 105 ALA A O 1
ATOM 833 N N . TYR A 1 106 ? 0.729 -19.312 -8.453 1 98.69 106 TYR A N 1
ATOM 834 C CA . TYR A 1 106 ? 1.419 -18.047 -8.688 1 98.69 106 TYR A CA 1
ATOM 835 C C . TYR A 1 106 ? 2.629 -18.25 -9.594 1 98.69 106 TYR A C 1
ATOM 837 O O . TYR A 1 106 ? 2.82 -17.5 -10.555 1 98.69 106 TYR A O 1
ATOM 845 N N . ALA A 1 107 ? 3.441 -19.25 -9.281 1 98.81 107 ALA A N 1
ATOM 846 C CA . ALA A 1 107 ? 4.598 -19.562 -10.117 1 98.81 107 ALA A CA 1
ATOM 847 C C . ALA A 1 107 ? 4.164 -19.938 -11.531 1 98.81 107 ALA A C 1
ATOM 849 O O . ALA A 1 107 ? 4.75 -19.469 -12.516 1 98.81 107 ALA A O 1
ATOM 850 N N . LEU A 1 108 ? 3.146 -20.766 -11.641 1 98.81 108 LEU A N 1
ATOM 851 C CA . LEU A 1 108 ? 2.617 -21.141 -12.945 1 98.81 108 LEU A CA 1
ATOM 852 C C . LEU A 1 108 ? 2.186 -19.906 -13.727 1 98.81 108 LEU A C 1
ATOM 854 O O . LEU A 1 108 ? 2.459 -19.812 -14.93 1 98.81 108 LEU A O 1
ATOM 858 N N . TRP A 1 109 ? 1.535 -18.984 -13.047 1 98.69 109 TRP A N 1
ATOM 859 C CA . TRP A 1 109 ? 1.085 -17.75 -13.664 1 98.69 109 TRP A CA 1
ATOM 860 C C . TRP A 1 109 ? 2.268 -16.938 -14.195 1 98.69 109 TRP A C 1
ATOM 862 O O . TRP A 1 109 ? 2.227 -16.438 -15.32 1 98.69 109 TRP A O 1
ATOM 872 N N . VAL A 1 110 ? 3.367 -16.875 -13.414 1 98.5 110 VAL A N 1
ATOM 873 C CA . VAL A 1 110 ? 4.559 -16.141 -13.844 1 98.5 110 VAL A CA 1
ATOM 874 C C . VAL A 1 110 ? 5.195 -16.859 -15.039 1 98.5 110 VAL A C 1
ATOM 876 O O . VAL A 1 110 ? 5.609 -16.203 -16 1 98.5 110 VAL A O 1
ATOM 879 N N . PHE A 1 111 ? 5.266 -18.25 -15.047 1 98.56 111 PHE A N 1
ATOM 880 C CA . PHE A 1 111 ? 5.75 -19 -16.203 1 98.56 111 PHE A CA 1
ATOM 881 C C . PHE A 1 111 ? 4.945 -18.656 -17.438 1 98.56 111 PHE A C 1
ATOM 883 O O . PHE A 1 111 ? 5.5 -18.562 -18.547 1 98.56 111 PHE A O 1
ATOM 890 N N . THR A 1 112 ? 3.652 -18.484 -17.25 1 98.06 112 THR A N 1
ATOM 891 C CA . THR A 1 112 ? 2.762 -18.156 -18.359 1 98.06 112 THR A CA 1
ATOM 892 C C . THR A 1 112 ? 3.076 -16.781 -18.922 1 98.06 112 THR A C 1
ATOM 894 O O . THR A 1 112 ? 3.023 -16.562 -20.125 1 98.06 112 THR A O 1
ATOM 897 N N . LEU A 1 113 ? 3.438 -15.789 -18.047 1 98 113 LEU A N 1
ATOM 898 C CA . LEU A 1 113 ? 3.842 -14.461 -18.5 1 98 113 LEU A CA 1
ATOM 899 C C . LEU A 1 113 ? 5.008 -14.547 -19.469 1 98 113 LEU A C 1
ATOM 901 O O . LEU A 1 113 ? 5.109 -13.742 -20.406 1 98 113 LEU A O 1
ATOM 905 N N . PHE A 1 114 ? 5.852 -15.555 -19.266 1 98.06 114 PHE A N 1
ATOM 906 C CA . PHE A 1 114 ? 7.043 -15.688 -20.094 1 98.06 114 PHE A CA 1
ATOM 907 C C . PHE A 1 114 ? 6.816 -16.703 -21.219 1 98.06 114 PHE A C 1
ATOM 909 O O . PHE A 1 114 ? 7.738 -17.016 -21.969 1 98.06 114 PHE A O 1
ATOM 916 N N . GLY A 1 115 ? 5.645 -17.328 -21.25 1 97.44 115 GLY A N 1
ATOM 917 C CA . GLY A 1 115 ? 5.207 -18.109 -22.391 1 97.44 115 GLY A CA 1
ATOM 918 C C . GLY A 1 115 ? 5.762 -19.531 -22.375 1 97.44 115 GLY A C 1
ATOM 919 O O . GLY A 1 115 ? 5.93 -20.141 -23.438 1 97.44 115 GLY A O 1
ATOM 920 N N . HIS A 1 116 ? 6.203 -20.031 -21.219 1 97.88 116 HIS A N 1
ATOM 921 C CA . HIS A 1 116 ? 6.566 -21.453 -21.219 1 97.88 116 HIS A CA 1
ATOM 922 C C . HIS A 1 116 ? 5.402 -22.312 -21.688 1 97.88 116 HIS A C 1
ATOM 924 O O . HIS A 1 116 ? 4.289 -22.203 -21.172 1 97.88 116 HIS A O 1
ATOM 930 N N . PRO A 1 117 ? 5.598 -23.156 -22.594 1 97 117 PRO A N 1
ATOM 931 C CA . PRO A 1 117 ? 4.477 -23.75 -23.312 1 97 117 PRO A CA 1
ATOM 932 C C . PRO A 1 117 ? 3.67 -24.734 -22.469 1 97 117 PRO A C 1
ATOM 934 O O . PRO A 1 117 ? 2.441 -24.766 -22.562 1 97 117 PRO A O 1
ATOM 937 N N . ASP A 1 118 ? 4.379 -25.562 -21.688 1 98.5 118 ASP A N 1
ATOM 938 C CA . ASP A 1 118 ? 3.68 -26.625 -20.969 1 98.5 118 ASP A CA 1
ATOM 939 C C . ASP A 1 118 ? 3.965 -26.562 -19.469 1 98.5 118 ASP A C 1
ATOM 941 O O . ASP A 1 118 ? 4.965 -27.109 -19 1 98.5 118 ASP A O 1
ATOM 945 N N . VAL A 1 119 ? 3.125 -25.953 -18.719 1 98.81 119 VAL A N 1
ATOM 946 C CA . VAL A 1 119 ? 3.197 -25.844 -17.266 1 98.81 119 VAL A CA 1
ATOM 947 C C . VAL A 1 119 ? 1.917 -26.406 -16.641 1 98.81 119 VAL A C 1
ATOM 949 O O . VAL A 1 119 ? 0.813 -26.031 -17.047 1 98.81 119 VAL A O 1
ATOM 952 N N . ARG A 1 120 ? 2.055 -27.312 -15.68 1 98.88 120 ARG A N 1
ATOM 953 C CA . ARG A 1 120 ? 0.934 -28.016 -15.07 1 98.88 120 ARG A CA 1
ATOM 954 C C . ARG A 1 120 ? 0.996 -27.938 -13.547 1 98.88 120 ARG A C 1
ATOM 956 O O . ARG A 1 120 ? 2.062 -27.703 -12.977 1 98.88 120 ARG A O 1
ATOM 963 N N . LEU A 1 121 ? -0.14 -28.062 -12.875 1 98.94 121 LEU A N 1
ATOM 964 C CA . LEU A 1 121 ? -0.184 -28.156 -11.422 1 98.94 121 LEU A CA 1
ATOM 965 C C . LEU A 1 121 ? -0.386 -29.594 -10.969 1 98.94 121 LEU A C 1
ATOM 967 O O . LEU A 1 121 ? -1.093 -30.359 -11.625 1 98.94 121 LEU A O 1
ATOM 971 N N . LEU A 1 122 ? 0.235 -29.938 -9.891 1 98.94 122 LEU A N 1
ATOM 972 C CA . LEU A 1 122 ? -0.099 -31.188 -9.195 1 98.94 122 LEU A CA 1
ATOM 973 C C . LEU A 1 122 ? -1.359 -31.016 -8.359 1 98.94 122 LEU A C 1
ATOM 975 O O . LEU A 1 122 ? -1.358 -30.266 -7.371 1 98.94 122 LEU A O 1
ATOM 979 N N . ASN A 1 123 ? -2.381 -31.672 -8.734 1 98.75 123 ASN A N 1
ATOM 980 C CA . ASN A 1 123 ? -3.648 -31.547 -8.016 1 98.75 123 ASN A CA 1
ATOM 981 C C . ASN A 1 123 ? -3.529 -32.031 -6.574 1 98.75 123 ASN A C 1
ATOM 983 O O . ASN A 1 123 ? -3.07 -33.156 -6.32 1 98.75 123 ASN A O 1
ATOM 987 N N . GLY A 1 124 ? -3.881 -31.219 -5.648 1 98.19 124 GLY A N 1
ATOM 988 C CA . GLY A 1 124 ? -3.764 -31.547 -4.234 1 98.19 124 GLY A CA 1
ATOM 989 C C . GLY A 1 124 ? -2.477 -31.047 -3.611 1 98.19 124 GLY A C 1
ATOM 990 O O . GLY A 1 124 ? -2.373 -30.938 -2.389 1 98.19 124 GLY A O 1
ATOM 991 N N . GLY A 1 125 ? -1.444 -30.797 -4.387 1 98.5 125 GLY A N 1
ATOM 992 C CA . GLY A 1 125 ? -0.222 -30.125 -3.955 1 98.5 125 GLY A CA 1
ATOM 993 C C . GLY A 1 125 ? 0.587 -30.969 -2.977 1 98.5 125 GLY A C 1
ATOM 994 O O . GLY A 1 125 ? 0.535 -32.188 -3.008 1 98.5 125 GLY A O 1
ATOM 995 N N . ARG A 1 126 ? 1.391 -30.328 -2.211 1 98.62 126 ARG A N 1
ATOM 996 C CA . ARG A 1 126 ? 2.328 -30.922 -1.267 1 98.62 126 ARG A CA 1
ATOM 997 C C . ARG A 1 126 ? 1.59 -31.688 -0.176 1 98.62 126 ARG A C 1
ATOM 999 O O . ARG A 1 126 ? 1.952 -32.812 0.145 1 98.62 126 ARG A O 1
ATOM 1006 N N . ASP A 1 127 ? 0.551 -31.078 0.332 1 97.75 127 ASP A N 1
ATOM 1007 C CA . ASP A 1 127 ? -0.141 -31.641 1.485 1 97.75 127 ASP A CA 1
ATOM 1008 C C . ASP A 1 127 ? -0.755 -33 1.145 1 97.75 127 ASP A C 1
ATOM 1010 O O . ASP A 1 127 ? -0.653 -33.938 1.927 1 97.75 127 ASP A O 1
ATOM 1014 N N . LEU A 1 128 ? -1.358 -33.094 -0.015 1 98.06 128 LEU A N 1
ATOM 1015 C CA . LEU A 1 128 ? -1.971 -34.344 -0.407 1 98.06 128 LEU A CA 1
ATOM 1016 C C . LEU A 1 128 ? -0.906 -35.406 -0.688 1 98.06 128 LEU A C 1
ATOM 1018 O O . LEU A 1 128 ? -1.067 -36.562 -0.318 1 98.06 128 LEU A O 1
ATOM 1022 N N . TRP A 1 129 ? 0.197 -35.031 -1.366 1 98.62 129 TRP A N 1
ATOM 1023 C CA . TRP A 1 129 ? 1.299 -35.938 -1.627 1 98.62 129 TRP A CA 1
ATOM 1024 C C . TRP A 1 129 ? 1.796 -36.562 -0.333 1 98.62 129 TRP A C 1
ATOM 1026 O O . TRP A 1 129 ? 1.994 -37.781 -0.266 1 98.62 129 TRP A O 1
ATOM 1036 N N . LEU A 1 130 ? 1.929 -35.781 0.704 1 97.75 130 LEU A N 1
ATOM 1037 C CA . LEU A 1 130 ? 2.422 -36.25 1.998 1 97.75 130 LEU A CA 1
ATOM 1038 C C . LEU A 1 130 ? 1.359 -37.062 2.727 1 97.75 130 LEU A C 1
ATOM 1040 O O . LEU A 1 130 ? 1.672 -38.094 3.352 1 97.75 130 LEU A O 1
ATOM 1044 N N . ALA A 1 131 ? 0.131 -36.625 2.666 1 97.62 131 ALA A N 1
ATOM 1045 C CA . ALA A 1 131 ? -0.968 -37.312 3.324 1 97.62 131 ALA A CA 1
ATOM 1046 C C . ALA A 1 131 ? -1.118 -38.75 2.781 1 97.62 131 ALA A C 1
ATOM 1048 O O . ALA A 1 131 ? -1.512 -39.656 3.512 1 97.62 131 ALA A O 1
ATOM 1049 N N . GLU A 1 132 ? -0.78 -38.906 1.53 1 97.56 132 GLU A N 1
ATOM 1050 C CA . GLU A 1 132 ? -0.861 -40.219 0.89 1 97.56 132 GLU A CA 1
ATOM 1051 C C . GLU A 1 132 ? 0.408 -41.031 1.134 1 97.56 132 GLU A C 1
ATOM 1053 O O . GLU A 1 132 ? 0.578 -42.094 0.565 1 97.56 132 GLU A O 1
ATOM 1058 N N . ARG A 1 133 ? 1.3 -40.469 1.896 1 97.56 133 ARG A N 1
ATOM 1059 C CA . ARG A 1 133 ? 2.541 -41.125 2.305 1 97.56 133 ARG A CA 1
ATOM 1060 C C . ARG A 1 133 ? 3.389 -41.5 1.092 1 97.56 133 ARG A C 1
ATOM 1062 O O . ARG A 1 133 ? 3.961 -42.594 1.038 1 97.56 133 ARG A O 1
ATOM 1069 N N . ARG A 1 134 ? 3.322 -40.625 0.153 1 97.94 134 ARG A N 1
ATOM 1070 C CA . ARG A 1 134 ? 4.129 -40.844 -1.038 1 97.94 134 ARG A CA 1
ATOM 1071 C C . ARG A 1 134 ? 5.594 -40.5 -0.785 1 97.94 134 ARG A C 1
ATOM 1073 O O . ARG A 1 134 ? 5.918 -39.844 0.202 1 97.94 134 ARG A O 1
ATOM 1080 N N . GLU A 1 135 ? 6.438 -40.906 -1.665 1 97.12 135 GLU A N 1
ATOM 1081 C CA . GLU A 1 135 ? 7.883 -40.781 -1.49 1 97.12 135 GLU A CA 1
ATOM 1082 C C . GLU A 1 135 ? 8.344 -39.344 -1.495 1 97.12 135 GLU A C 1
ATOM 1084 O O . GLU A 1 135 ? 7.867 -38.531 -2.303 1 97.12 135 GLU A O 1
ATOM 1089 N N . THR A 1 136 ? 9.25 -38.969 -0.583 1 98.31 136 THR A N 1
ATOM 1090 C CA . THR A 1 136 ? 9.961 -37.719 -0.549 1 98.31 136 THR A CA 1
ATOM 1091 C C . THR A 1 136 ? 11.469 -37.938 -0.395 1 98.31 136 THR A C 1
ATOM 1093 O O . THR A 1 136 ? 11.906 -39.062 -0.162 1 98.31 136 THR A O 1
ATOM 1096 N N . THR A 1 137 ? 12.203 -36.938 -0.657 1 98.38 137 THR A N 1
ATOM 1097 C CA . THR A 1 137 ? 13.656 -37.031 -0.566 1 98.38 137 THR A CA 1
ATOM 1098 C C . THR A 1 137 ? 14.25 -35.719 -0.063 1 98.38 137 THR A C 1
ATOM 1100 O O . THR A 1 137 ? 13.555 -34.719 0.007 1 98.38 137 THR A O 1
ATOM 1103 N N . LEU A 1 138 ? 15.469 -35.781 0.379 1 97.94 138 LEU A N 1
ATOM 1104 C CA . LEU A 1 138 ? 16.234 -34.594 0.747 1 97.94 138 LEU A CA 1
ATOM 1105 C C . LEU A 1 138 ? 17.266 -34.281 -0.32 1 97.94 138 LEU A C 1
ATOM 1107 O O . LEU A 1 138 ? 17.953 -33.25 -0.229 1 97.94 138 LEU A O 1
ATOM 1111 N N . ASP A 1 139 ? 17.359 -35.156 -1.332 1 97.56 139 ASP A N 1
ATOM 1112 C CA . ASP A 1 139 ? 18.344 -34.969 -2.4 1 97.56 139 ASP A CA 1
ATOM 1113 C C . ASP A 1 139 ? 17.922 -33.812 -3.314 1 97.56 139 ASP A C 1
ATOM 1115 O O . ASP A 1 139 ? 16.875 -33.875 -3.961 1 97.56 139 ASP A O 1
ATOM 1119 N N . VAL A 1 140 ? 18.75 -32.812 -3.389 1 97.06 140 VAL A N 1
ATOM 1120 C CA . VAL A 1 140 ? 18.438 -31.656 -4.215 1 97.06 140 VAL A CA 1
ATOM 1121 C C . VAL A 1 140 ? 19.062 -31.828 -5.602 1 97.06 140 VAL A C 1
ATOM 1123 O O . VAL A 1 140 ? 20.281 -31.953 -5.73 1 97.06 140 VAL A O 1
ATOM 1126 N N . PRO A 1 141 ? 18.188 -31.844 -6.582 1 96.75 141 PRO A N 1
ATOM 1127 C CA . PRO A 1 141 ? 18.766 -31.953 -7.93 1 96.75 141 PRO A CA 1
ATOM 1128 C C . PRO A 1 141 ? 19.781 -30.844 -8.234 1 96.75 141 PRO A C 1
ATOM 1130 O O . PRO A 1 141 ? 19.578 -29.703 -7.824 1 96.75 141 PRO A O 1
ATOM 1133 N N . THR A 1 142 ? 20.828 -31.156 -9 1 95.56 142 THR A N 1
ATOM 1134 C CA . THR A 1 142 ? 21.875 -30.203 -9.305 1 95.56 142 THR A CA 1
ATOM 1135 C C . THR A 1 142 ? 21.984 -29.984 -10.812 1 95.56 142 THR A C 1
ATOM 1137 O O . THR A 1 142 ? 22.812 -29.188 -11.266 1 95.56 142 THR A O 1
ATOM 1140 N N . LYS A 1 143 ? 21.172 -30.688 -11.531 1 93.06 143 LYS A N 1
ATOM 1141 C CA . LYS A 1 143 ? 21.219 -30.562 -12.984 1 93.06 143 LYS A CA 1
ATOM 1142 C C . LYS A 1 143 ? 20.891 -29.125 -13.43 1 93.06 143 LYS A C 1
ATOM 1144 O O . LYS A 1 143 ? 19.922 -28.531 -12.953 1 93.06 143 LYS A O 1
ATOM 1149 N N . THR A 1 144 ? 21.719 -28.578 -14.305 1 95.56 144 THR A N 1
ATOM 1150 C CA . THR A 1 144 ? 21.484 -27.281 -14.938 1 95.56 144 THR A CA 1
ATOM 1151 C C . THR A 1 144 ? 21.344 -27.438 -16.453 1 95.56 144 THR A C 1
ATOM 1153 O O . THR A 1 144 ? 21.578 -28.516 -17 1 95.56 144 THR A O 1
ATOM 1156 N N . SER A 1 145 ? 20.781 -26.484 -17.062 1 95.19 145 SER A N 1
ATOM 1157 C CA . SER A 1 145 ? 20.688 -26.406 -18.516 1 95.19 145 SER A CA 1
ATOM 1158 C C . SER A 1 145 ? 21.281 -25.109 -19.047 1 95.19 145 SER A C 1
ATOM 1160 O O . SER A 1 145 ? 21.828 -24.312 -18.281 1 95.19 145 SER A O 1
ATOM 1162 N N . THR A 1 146 ? 21.344 -25.016 -20.359 1 96.06 146 THR A N 1
ATOM 1163 C CA . THR A 1 146 ? 21.766 -23.781 -21.016 1 96.06 146 THR A CA 1
ATOM 1164 C C . THR A 1 146 ? 20.875 -23.484 -22.219 1 96.06 146 THR A C 1
ATOM 1166 O O . THR A 1 146 ? 20.266 -24.391 -22.781 1 96.06 146 THR A O 1
ATOM 1169 N N . GLY A 1 147 ? 20.797 -22.281 -22.484 1 97.12 147 GLY A N 1
ATOM 1170 C CA . GLY A 1 147 ? 20.203 -21.891 -23.75 1 97.12 147 GLY A CA 1
ATOM 1171 C C . GLY A 1 147 ? 18.703 -21.656 -23.656 1 97.12 147 GLY A C 1
ATOM 1172 O O . GLY A 1 147 ? 18.016 -21.609 -24.688 1 97.12 147 GLY A O 1
ATOM 1173 N N . TYR A 1 148 ? 18.125 -21.594 -22.484 1 98.19 148 TYR A N 1
ATOM 1174 C CA . TYR A 1 148 ? 16.734 -21.172 -22.422 1 98.19 148 TYR A CA 1
ATOM 1175 C C . TYR A 1 148 ? 16.547 -19.828 -23.125 1 98.19 148 TYR A C 1
ATOM 1177 O O . TYR A 1 148 ? 17.312 -18.891 -22.906 1 98.19 148 TYR A O 1
ATOM 1185 N N . PRO A 1 149 ? 15.586 -19.688 -23.953 1 98.19 149 PRO A N 1
ATOM 1186 C CA . PRO A 1 149 ? 15.453 -18.438 -24.719 1 98.19 149 PRO A CA 1
ATOM 1187 C C . PRO A 1 149 ? 15.062 -17.25 -23.844 1 98.19 149 PRO A C 1
ATOM 1189 O O . PRO A 1 149 ? 14.258 -17.391 -22.906 1 98.19 149 PRO A O 1
ATOM 1192 N N . VAL A 1 150 ? 15.656 -16.125 -24.141 1 97.94 150 VAL A N 1
ATOM 1193 C CA . VAL A 1 150 ? 15.227 -14.875 -23.516 1 97.94 150 VAL A CA 1
ATOM 1194 C C . VAL A 1 150 ? 13.945 -14.375 -24.188 1 97.94 150 VAL A C 1
ATOM 1196 O O . VAL A 1 150 ? 13.938 -14.07 -25.391 1 97.94 150 VAL A O 1
ATOM 1199 N N . VAL A 1 151 ? 12.922 -14.336 -23.438 1 95.56 151 VAL A N 1
ATOM 1200 C CA . VAL A 1 151 ? 11.625 -13.922 -23.969 1 95.56 151 VAL A CA 1
ATOM 1201 C C . VAL A 1 151 ? 11.164 -12.656 -23.25 1 95.56 151 VAL A C 1
ATOM 1203 O O . VAL A 1 151 ? 11.32 -12.523 -22.031 1 95.56 151 VAL A O 1
ATOM 1206 N N . THR A 1 152 ? 10.617 -11.703 -24.078 1 93.62 152 THR A N 1
ATOM 1207 C CA . THR A 1 152 ? 9.953 -10.555 -23.469 1 93.62 152 THR A CA 1
ATOM 1208 C C . THR A 1 152 ? 8.578 -10.945 -22.938 1 93.62 152 THR A C 1
ATOM 1210 O O . THR A 1 152 ? 7.762 -11.516 -23.672 1 93.62 152 THR A O 1
ATOM 1213 N N . ARG A 1 153 ? 8.43 -10.648 -21.719 1 94.25 153 ARG A N 1
ATOM 1214 C CA . ARG A 1 153 ? 7.176 -10.984 -21.047 1 94.25 153 ARG A CA 1
ATOM 1215 C C . ARG A 1 153 ? 5.996 -10.297 -21.734 1 94.25 153 ARG A C 1
ATOM 1217 O O . ARG A 1 153 ? 6.109 -9.148 -22.172 1 94.25 153 ARG A O 1
ATOM 1224 N N . ASN A 1 154 ? 4.863 -11.008 -21.844 1 94.56 154 ASN A N 1
ATOM 1225 C CA . ASN A 1 154 ? 3.604 -10.469 -22.359 1 94.56 154 ASN A CA 1
ATOM 1226 C C . ASN A 1 154 ? 2.549 -10.391 -21.25 1 94.56 154 ASN A C 1
ATOM 1228 O O . ASN A 1 154 ? 1.854 -11.367 -20.984 1 94.56 154 ASN A O 1
ATOM 1232 N N . ASP A 1 155 ? 2.326 -9.18 -20.703 1 96.5 155 ASP A N 1
ATOM 1233 C CA . ASP A 1 155 ? 1.469 -9.016 -19.547 1 96.5 155 ASP A CA 1
ATOM 1234 C C . ASP A 1 155 ? -0.003 -8.953 -19.938 1 96.5 155 ASP A C 1
ATOM 1236 O O . ASP A 1 155 ? -0.856 -9.555 -19.281 1 96.5 155 ASP A O 1
ATOM 1240 N N . ALA A 1 156 ? -0.308 -8.398 -21 1 94.94 156 ALA A N 1
ATOM 1241 C CA . ALA A 1 156 ? -1.625 -7.867 -21.344 1 94.94 156 ALA A CA 1
ATOM 1242 C C . ALA A 1 156 ? -2.68 -8.969 -21.328 1 94.94 156 ALA A C 1
ATOM 1244 O O . ALA A 1 156 ? -3.783 -8.773 -20.812 1 94.94 156 ALA A O 1
ATOM 1245 N N . PRO A 1 157 ? -2.354 -10.141 -21.828 1 96.12 157 PRO A N 1
ATOM 1246 C CA . PRO A 1 157 ? -3.422 -11.133 -21.953 1 96.12 157 PRO A CA 1
ATOM 1247 C C . PRO A 1 157 ? -3.887 -11.68 -20.594 1 96.12 157 PRO A C 1
ATOM 1249 O O . PRO A 1 157 ? -5.035 -12.109 -20.469 1 96.12 157 PRO A O 1
ATOM 1252 N N . ILE A 1 158 ? -3 -11.672 -19.562 1 98.31 158 ILE A N 1
ATOM 1253 C CA . ILE A 1 158 ? -3.416 -12.414 -18.375 1 98.31 158 ILE A CA 1
ATOM 1254 C C . ILE A 1 158 ? -3.193 -11.562 -17.125 1 98.31 158 ILE A C 1
ATOM 1256 O O . ILE A 1 158 ? -3.469 -12 -16.016 1 98.31 158 ILE A O 1
ATOM 1260 N N . ARG A 1 159 ? -2.66 -10.359 -17.266 1 98.69 159 ARG A N 1
ATOM 1261 C CA . ARG A 1 159 ? -2.359 -9.469 -16.141 1 98.69 159 ARG A CA 1
ATOM 1262 C C . ARG A 1 159 ? -3.121 -8.148 -16.266 1 98.69 159 ARG A C 1
ATOM 1264 O O . ARG A 1 159 ? -3.199 -7.578 -17.359 1 98.69 159 ARG A O 1
ATOM 1271 N N . ALA A 1 160 ? -3.82 -7.715 -15.234 1 98.75 160 ALA A N 1
ATOM 1272 C CA . ALA A 1 160 ? -4.473 -6.41 -15.164 1 98.75 160 ALA A CA 1
ATOM 1273 C C . ALA A 1 160 ? -3.74 -5.48 -14.203 1 98.75 160 ALA A C 1
ATOM 1275 O O . ALA A 1 160 ? -3.26 -5.914 -13.148 1 98.75 160 ALA A O 1
ATOM 1276 N N . PHE A 1 161 ? -3.66 -4.262 -14.617 1 98.62 161 PHE A N 1
ATOM 1277 C CA . PHE A 1 161 ? -3.109 -3.227 -13.75 1 98.62 161 PHE A CA 1
ATOM 1278 C C . PHE A 1 161 ? -4.219 -2.361 -13.164 1 98.62 161 PHE A C 1
ATOM 1280 O O . PHE A 1 161 ? -5.383 -2.484 -13.555 1 98.62 161 PHE A O 1
ATOM 1287 N N . LYS A 1 162 ? -3.859 -1.56 -12.203 1 98.5 162 LYS A N 1
ATOM 1288 C CA . LYS A 1 162 ? -4.824 -0.726 -11.484 1 98.5 162 LYS A CA 1
ATOM 1289 C C . LYS A 1 162 ? -5.727 0.023 -12.461 1 98.5 162 LYS A C 1
ATOM 1291 O O . LYS A 1 162 ? -6.949 0.047 -12.289 1 98.5 162 LYS A O 1
ATOM 1296 N N . ASP A 1 163 ? -5.16 0.622 -13.516 1 97.81 163 ASP A N 1
ATOM 1297 C CA . ASP A 1 163 ? -5.934 1.424 -14.453 1 97.81 163 ASP A CA 1
ATOM 1298 C C . ASP A 1 163 ? -6.879 0.548 -15.281 1 97.81 163 ASP A C 1
ATOM 1300 O O . ASP A 1 163 ? -7.961 0.99 -15.672 1 97.81 163 ASP A O 1
ATOM 1304 N N . ASP A 1 164 ? -6.438 -0.709 -15.562 1 98.25 164 ASP A N 1
ATOM 1305 C CA . ASP A 1 164 ? -7.332 -1.652 -16.234 1 98.25 164 ASP A CA 1
ATOM 1306 C C . ASP A 1 164 ? -8.578 -1.92 -15.383 1 98.25 164 ASP A C 1
ATOM 1308 O O . ASP A 1 164 ? -9.688 -1.981 -15.906 1 98.25 164 ASP A O 1
ATOM 1312 N N . VAL A 1 165 ? -8.383 -2.08 -14.062 1 98.69 165 VAL A N 1
ATOM 1313 C CA . VAL A 1 165 ? -9.484 -2.365 -13.148 1 98.69 165 VAL A CA 1
ATOM 1314 C C . VAL A 1 165 ? -10.43 -1.168 -13.086 1 98.69 165 VAL A C 1
ATOM 1316 O O . VAL A 1 165 ? -11.648 -1.33 -13.172 1 98.69 165 VAL A O 1
ATOM 1319 N N . LEU A 1 166 ? -9.875 0.026 -13 1 98.12 166 LEU A N 1
ATOM 1320 C CA . LEU A 1 166 ? -10.688 1.234 -12.984 1 98.12 166 LEU A CA 1
ATOM 1321 C C . LEU A 1 166 ? -11.562 1.321 -14.234 1 98.12 166 LEU A C 1
ATOM 1323 O O . LEU A 1 166 ? -12.727 1.715 -14.156 1 98.12 166 LEU A O 1
ATOM 1327 N N . ALA A 1 167 ? -11.031 0.909 -15.359 1 97.25 167 ALA A N 1
ATOM 1328 C CA . ALA A 1 167 ? -11.68 1.067 -16.656 1 97.25 167 ALA A CA 1
ATOM 1329 C C . ALA A 1 167 ? -12.852 0.099 -16.812 1 97.25 167 ALA A C 1
ATOM 1331 O O . ALA A 1 167 ? -13.742 0.313 -17.625 1 97.25 167 ALA A O 1
ATOM 1332 N N . ILE A 1 168 ? -12.914 -0.925 -15.992 1 96.88 168 ILE A N 1
ATOM 1333 C CA . ILE A 1 168 ? -13.93 -1.943 -16.25 1 96.88 168 ILE A CA 1
ATOM 1334 C C . ILE A 1 168 ? -14.984 -1.911 -15.156 1 96.88 168 ILE A C 1
ATOM 1336 O O . ILE A 1 168 ? -15.914 -2.725 -15.156 1 96.88 168 ILE A O 1
ATOM 1340 N N . LEU A 1 169 ? -14.82 -1.069 -14.156 1 97.25 169 LEU A N 1
ATOM 1341 C CA . LEU A 1 169 ? -15.773 -1.022 -13.055 1 97.25 169 LEU A CA 1
ATOM 1342 C C . LEU A 1 169 ? -17.203 -0.855 -13.562 1 97.25 169 LEU A C 1
ATOM 1344 O O . LEU A 1 169 ? -17.5 0.097 -14.289 1 97.25 169 LEU A O 1
ATOM 1348 N N . GLY A 1 170 ? -18 -1.768 -13.227 1 94.81 170 GLY A N 1
ATOM 1349 C CA . GLY A 1 170 ? -19.406 -1.697 -13.609 1 94.81 170 GLY A CA 1
ATOM 1350 C C . GLY A 1 170 ? -19.672 -2.275 -14.984 1 94.81 170 GLY A C 1
ATOM 1351 O O . GLY A 1 170 ? -20.844 -2.43 -15.383 1 94.81 170 GLY A O 1
ATOM 1352 N N . SER A 1 171 ? -18.641 -2.67 -15.766 1 96.25 171 SER A N 1
ATOM 1353 C CA . SER A 1 171 ? -18.859 -3.121 -17.141 1 96.25 171 SER A CA 1
ATOM 1354 C C . SER A 1 171 ? -18.391 -4.559 -17.328 1 96.25 171 SER A C 1
ATOM 1356 O O . SER A 1 171 ? -18.844 -5.25 -18.234 1 96.25 171 SER A O 1
ATOM 1358 N N . GLN A 1 172 ? -17.422 -5.016 -16.547 1 97.44 172 GLN A N 1
ATOM 1359 C CA . GLN A 1 172 ? -16.922 -6.387 -16.578 1 97.44 172 GLN A CA 1
ATOM 1360 C C . GLN A 1 172 ? -16.891 -7 -15.188 1 97.44 172 GLN A C 1
ATOM 1362 O O . GLN A 1 172 ? -16.844 -6.281 -14.188 1 97.44 172 GLN A O 1
ATOM 1367 N N . PRO A 1 173 ? -16.922 -8.289 -15.07 1 98.12 173 PRO A N 1
ATOM 1368 C CA . PRO A 1 173 ? -16.891 -8.938 -13.758 1 98.12 173 PRO A CA 1
ATOM 1369 C C . PRO A 1 173 ? -15.562 -8.75 -13.039 1 98.12 173 PRO A C 1
ATOM 1371 O O . PRO A 1 173 ? -14.508 -8.828 -13.664 1 98.12 173 PRO A O 1
ATOM 1374 N N . LEU A 1 174 ? -15.656 -8.43 -11.836 1 98.62 174 LEU A N 1
ATOM 1375 C CA . LEU A 1 174 ? -14.547 -8.352 -10.891 1 98.62 174 LEU A CA 1
ATOM 1376 C C . LEU A 1 174 ? -14.781 -9.281 -9.703 1 98.62 174 LEU A C 1
ATOM 1378 O O . LEU A 1 174 ? -15.852 -9.266 -9.094 1 98.62 174 LEU A O 1
ATOM 1382 N N . ILE A 1 175 ? -13.797 -10.133 -9.406 1 98.88 175 ILE A N 1
ATOM 1383 C CA . ILE A 1 175 ? -13.969 -11.109 -8.344 1 98.88 175 ILE A CA 1
ATOM 1384 C C . ILE A 1 175 ? -12.898 -10.898 -7.273 1 98.88 175 ILE A C 1
ATOM 1386 O O . ILE A 1 175 ? -11.703 -10.898 -7.574 1 98.88 175 ILE A O 1
ATOM 1390 N N . ASP A 1 176 ? -13.289 -10.648 -6.09 1 98.88 176 ASP A N 1
ATOM 1391 C CA . ASP A 1 176 ? -12.445 -10.625 -4.902 1 98.88 176 ASP A CA 1
ATOM 1392 C C . ASP A 1 176 ? -12.367 -12.008 -4.258 1 98.88 176 ASP A C 1
ATOM 1394 O O . ASP A 1 176 ? -13.367 -12.516 -3.742 1 98.88 176 ASP A O 1
ATOM 1398 N N . VAL A 1 177 ? -11.164 -12.578 -4.258 1 98.81 177 VAL A N 1
ATOM 1399 C CA . VAL A 1 177 ? -11.07 -13.977 -3.844 1 98.81 177 VAL A CA 1
ATOM 1400 C C . VAL A 1 177 ? -10.617 -14.055 -2.389 1 98.81 177 VAL A C 1
ATOM 1402 O O . VAL A 1 177 ? -10.336 -15.141 -1.877 1 98.81 177 VAL A O 1
ATOM 1405 N N . ARG A 1 178 ? -10.492 -12.922 -1.657 1 98.12 178 ARG A N 1
ATOM 1406 C CA . ARG A 1 178 ? -10.055 -12.836 -0.267 1 98.12 178 ARG A CA 1
ATOM 1407 C C . ARG A 1 178 ? -11.125 -13.367 0.677 1 98.12 178 ARG A C 1
ATOM 1409 O O . ARG A 1 178 ? -12.219 -13.734 0.24 1 98.12 178 ARG A O 1
ATOM 1416 N N . SER A 1 179 ? -10.797 -13.438 1.941 1 97.62 179 SER A N 1
ATOM 1417 C CA . SER A 1 179 ? -11.766 -13.867 2.947 1 97.62 179 SER A CA 1
ATOM 1418 C C . SER A 1 179 ? -12.875 -12.844 3.115 1 97.62 179 SER A C 1
ATOM 1420 O O . SER A 1 179 ? -12.695 -11.664 2.812 1 97.62 179 SER A O 1
ATOM 1422 N N . PRO A 1 180 ? -14.023 -13.289 3.654 1 97.81 180 PRO A N 1
ATOM 1423 C CA . PRO A 1 180 ? -15.117 -12.352 3.906 1 97.81 180 PRO A CA 1
ATOM 1424 C C . PRO A 1 180 ? -14.711 -11.211 4.832 1 97.81 180 PRO A C 1
ATOM 1426 O O . PRO A 1 180 ? -15.141 -10.07 4.629 1 97.81 180 PRO A O 1
ATOM 1429 N N . ASP A 1 181 ? -13.836 -11.477 5.812 1 97.44 181 ASP A N 1
ATOM 1430 C CA . ASP A 1 181 ? -13.391 -10.438 6.73 1 97.44 181 ASP A CA 1
ATOM 1431 C C . ASP A 1 181 ? -12.547 -9.391 6.004 1 97.44 181 ASP A C 1
ATOM 1433 O O . ASP A 1 181 ? -12.609 -8.203 6.316 1 97.44 181 ASP A O 1
ATOM 1437 N N . GLU A 1 182 ? -11.719 -9.836 5.094 1 97.44 182 GLU A N 1
ATOM 1438 C CA . GLU A 1 182 ? -10.961 -8.906 4.262 1 97.44 182 GLU A CA 1
ATOM 1439 C C . GLU A 1 182 ? -11.891 -8.102 3.35 1 97.44 182 GLU A C 1
ATOM 1441 O O . GLU A 1 182 ? -11.766 -6.883 3.248 1 97.44 182 GLU A O 1
ATOM 1446 N N . TYR A 1 183 ? -12.859 -8.789 2.734 1 98.56 183 TYR A N 1
ATOM 1447 C CA . TYR A 1 183 ? -13.781 -8.195 1.773 1 98.56 183 TYR A CA 1
ATOM 1448 C C . TYR A 1 183 ? -14.625 -7.102 2.426 1 98.56 183 TYR A C 1
ATOM 1450 O O . TYR A 1 183 ? -14.789 -6.016 1.865 1 98.56 183 TYR A O 1
ATOM 1458 N N . THR A 1 184 ? -15.086 -7.312 3.58 1 98.12 184 THR A N 1
ATOM 1459 C CA . THR A 1 184 ? -16.016 -6.398 4.246 1 98.12 184 THR A CA 1
ATOM 1460 C C . THR A 1 184 ? -15.258 -5.207 4.84 1 98.12 184 THR A C 1
ATOM 1462 O O . THR A 1 184 ? -15.867 -4.203 5.207 1 98.12 184 THR A O 1
ATOM 1465 N N . GLY A 1 185 ? -13.945 -5.383 4.965 1 96.25 185 GLY A N 1
ATOM 1466 C CA . GLY A 1 185 ? -13.141 -4.316 5.543 1 96.25 185 GLY A CA 1
ATOM 1467 C C . GLY A 1 185 ? -12.867 -4.508 7.023 1 96.25 185 GLY A C 1
ATOM 1468 O O . GLY A 1 185 ? -12.203 -3.686 7.652 1 96.25 185 GLY A O 1
ATOM 1469 N N . LYS A 1 186 ? -13.297 -5.598 7.594 1 94.56 186 LYS A N 1
ATOM 1470 C CA . LYS A 1 186 ? -13.094 -5.883 9.016 1 94.56 186 LYS A CA 1
ATOM 1471 C C . LYS A 1 186 ? -11.625 -6.156 9.312 1 94.56 186 LYS A C 1
ATOM 1473 O O . LYS A 1 186 ? -11.148 -5.863 10.414 1 94.56 186 LYS A O 1
ATOM 1478 N N . ARG A 1 187 ? -10.953 -6.68 8.375 1 92.94 187 ARG A N 1
ATOM 1479 C CA . ARG A 1 187 ? -9.539 -7.016 8.539 1 92.94 187 ARG A CA 1
ATOM 1480 C C . ARG A 1 187 ? -8.672 -6.199 7.59 1 92.94 187 ARG A C 1
ATOM 1482 O O . ARG A 1 187 ? -8.898 -6.199 6.379 1 92.94 187 ARG A O 1
ATOM 1489 N N . THR A 1 188 ? -7.645 -5.547 8.148 1 92 188 THR A N 1
ATOM 1490 C CA . THR A 1 188 ? -6.801 -4.691 7.32 1 92 188 THR A CA 1
ATOM 1491 C C . THR A 1 188 ? -5.348 -5.152 7.379 1 92 188 THR A C 1
ATOM 1493 O O . THR A 1 188 ? -4.496 -4.617 6.664 1 92 188 THR A O 1
ATOM 1496 N N . HIS A 1 189 ? -5.039 -6.059 8.203 1 88.31 189 HIS A N 1
ATOM 1497 C CA . HIS A 1 189 ? -3.68 -6.574 8.305 1 88.31 189 HIS A CA 1
ATOM 1498 C C . HIS A 1 189 ? -3.674 -8.016 8.805 1 88.31 189 HIS A C 1
ATOM 1500 O O . HIS A 1 189 ? -4.645 -8.477 9.406 1 88.31 189 HIS A O 1
ATOM 1506 N N . MET A 1 190 ? -2.652 -8.695 8.383 1 84.25 190 MET A N 1
ATOM 1507 C CA . MET A 1 190 ? -2.406 -10.07 8.812 1 84.25 190 MET A CA 1
ATOM 1508 C C . MET A 1 190 ? -1.184 -10.148 9.719 1 84.25 190 MET A C 1
ATOM 1510 O O . MET A 1 190 ? -0.078 -9.781 9.312 1 84.25 190 MET A O 1
ATOM 1514 N N . PRO A 1 191 ? -1.34 -10.648 10.93 1 81.94 191 PRO A N 1
ATOM 1515 C CA . PRO A 1 191 ? -0.204 -10.68 11.852 1 81.94 191 PRO A CA 1
ATOM 1516 C C . PRO A 1 191 ? 1.018 -11.383 11.266 1 81.94 191 PRO A C 1
ATOM 1518 O O . PRO A 1 191 ? 2.152 -10.977 11.531 1 81.94 191 PRO A O 1
ATOM 1521 N N . GLU A 1 192 ? 0.765 -12.312 10.414 1 81.94 192 GLU A N 1
ATOM 1522 C CA . GLU A 1 192 ? 1.856 -13.109 9.867 1 81.94 192 GLU A CA 1
ATOM 1523 C C . GLU A 1 192 ? 2.537 -12.383 8.711 1 81.94 192 GLU A C 1
ATOM 1525 O O . GLU A 1 192 ? 3.641 -12.758 8.305 1 81.94 192 GLU A O 1
ATOM 1530 N N . TYR A 1 193 ? 1.891 -11.336 8.242 1 87.69 193 TYR A N 1
ATOM 1531 C CA . TYR A 1 193 ? 2.404 -10.617 7.086 1 87.69 193 TYR A CA 1
ATOM 1532 C C . TYR A 1 193 ? 2.314 -9.109 7.301 1 87.69 193 TYR A C 1
ATOM 1534 O O . TYR A 1 193 ? 1.61 -8.414 6.566 1 87.69 193 TYR A O 1
ATOM 1542 N N . PRO A 1 194 ? 3.109 -8.602 8.25 1 84.38 194 PRO A N 1
ATOM 1543 C CA . PRO A 1 194 ? 2.988 -7.191 8.625 1 84.38 194 PRO A CA 1
ATOM 1544 C C . PRO A 1 194 ? 3.324 -6.242 7.477 1 84.38 194 PRO A C 1
ATOM 1546 O O . PRO A 1 194 ? 2.906 -5.082 7.488 1 84.38 194 PRO A O 1
ATOM 1549 N N . GLU A 1 195 ? 3.965 -6.676 6.43 1 86.5 195 GLU A N 1
ATOM 1550 C CA . GLU A 1 195 ? 4.344 -5.836 5.301 1 86.5 195 GLU A CA 1
ATOM 1551 C C . GLU A 1 195 ? 3.172 -5.633 4.344 1 86.5 195 GLU A C 1
ATOM 1553 O O . GLU A 1 195 ? 3.213 -4.75 3.482 1 86.5 195 GLU A O 1
ATOM 1558 N N . GLU A 1 196 ? 2.148 -6.371 4.551 1 84.62 196 GLU A N 1
ATOM 1559 C CA . GLU A 1 196 ? 1.026 -6.336 3.617 1 84.62 196 GLU A CA 1
ATOM 1560 C C . GLU A 1 196 ? -0.156 -5.57 4.203 1 84.62 196 GLU A C 1
ATOM 1562 O O . GLU A 1 196 ? -1.305 -5.805 3.82 1 84.62 196 GLU A O 1
ATOM 1567 N N . GLY A 1 197 ? 0.165 -4.742 5.133 1 90.06 197 GLY A N 1
ATOM 1568 C CA . GLY A 1 197 ? -0.895 -3.939 5.719 1 90.06 197 GLY A CA 1
ATOM 1569 C C . GLY A 1 197 ? -1.487 -2.934 4.75 1 90.06 197 GLY A C 1
ATOM 1570 O O . GLY A 1 197 ? -0.834 -2.539 3.783 1 90.06 197 GLY A O 1
ATOM 1571 N N . VAL A 1 198 ? -2.777 -2.605 4.992 1 95.19 198 VAL A N 1
ATOM 1572 C CA . VAL A 1 198 ? -3.43 -1.606 4.152 1 95.19 198 VAL A CA 1
ATOM 1573 C C . VAL A 1 198 ? -4.059 -0.524 5.027 1 95.19 198 VAL A C 1
ATOM 1575 O O . VAL A 1 198 ? -4.613 -0.82 6.09 1 95.19 198 VAL A O 1
ATOM 1578 N N . LEU A 1 199 ? -4.004 0.678 4.52 1 95.94 199 LEU A N 1
ATOM 1579 C CA . LEU A 1 199 ? -4.539 1.81 5.266 1 95.94 199 LEU A CA 1
ATOM 1580 C C . LEU A 1 199 ? -6.062 1.837 5.191 1 95.94 199 LEU A C 1
ATOM 1582 O O . LEU A 1 199 ? -6.727 2.334 6.105 1 95.94 199 LEU A O 1
ATOM 1586 N N . ARG A 1 200 ? -6.598 1.289 4.086 1 97.44 200 ARG A N 1
ATOM 1587 C CA . ARG A 1 200 ? -8.047 1.267 3.918 1 97.44 200 ARG A CA 1
ATOM 1588 C C . ARG A 1 200 ? -8.547 -0.155 3.689 1 97.44 200 ARG A C 1
ATOM 1590 O O . ARG A 1 200 ? -8.039 -0.866 2.82 1 97.44 200 ARG A O 1
ATOM 1597 N N . GLY A 1 201 ? -9.547 -0.547 4.543 1 96.81 201 GLY A N 1
ATOM 1598 C CA . GLY A 1 201 ? -10.203 -1.835 4.367 1 96.81 201 GLY A CA 1
ATOM 1599 C C . GLY A 1 201 ? -11.391 -1.778 3.428 1 96.81 201 GLY A C 1
ATOM 1600 O O . GLY A 1 201 ? -11.891 -0.695 3.113 1 96.81 201 GLY A O 1
ATOM 1601 N N . GLY A 1 202 ? -11.891 -2.959 3.004 1 98.19 202 GLY A N 1
ATOM 1602 C CA . GLY A 1 202 ? -13.008 -3.061 2.074 1 98.19 202 GLY A CA 1
ATOM 1603 C C . GLY A 1 202 ? -12.656 -3.811 0.803 1 98.19 202 GLY A C 1
ATOM 1604 O O . GLY A 1 202 ? -11.82 -4.719 0.821 1 98.19 202 GLY A O 1
ATOM 1605 N N . HIS A 1 203 ? -13.383 -3.432 -0.256 1 98.81 203 HIS A N 1
ATOM 1606 C CA . HIS A 1 203 ? -13.156 -4.078 -1.544 1 98.81 203 HIS A CA 1
ATOM 1607 C C . HIS A 1 203 ? -13.406 -3.109 -2.697 1 98.81 203 HIS A C 1
ATOM 1609 O O . HIS A 1 203 ? -13.852 -1.98 -2.48 1 98.81 203 HIS A O 1
ATOM 1615 N N . ILE A 1 204 ? -12.914 -3.502 -3.879 1 98.81 204 ILE A N 1
ATOM 1616 C CA . ILE A 1 204 ? -13.117 -2.707 -5.086 1 98.81 204 ILE A CA 1
ATOM 1617 C C . ILE A 1 204 ? -14.594 -2.715 -5.465 1 98.81 204 ILE A C 1
ATOM 1619 O O . ILE A 1 204 ? -15.227 -3.771 -5.48 1 98.81 204 ILE A O 1
ATOM 1623 N N . PRO A 1 205 ? -15.188 -1.56 -5.793 1 98.62 205 PRO A N 1
ATOM 1624 C CA . PRO A 1 205 ? -16.609 -1.523 -6.16 1 98.62 205 PRO A CA 1
ATOM 1625 C C . PRO A 1 205 ? -16.969 -2.537 -7.246 1 98.62 205 PRO A C 1
ATOM 1627 O O . PRO A 1 205 ? -16.188 -2.738 -8.188 1 98.62 205 PRO A O 1
ATOM 1630 N N . THR A 1 206 ? -18.141 -3.162 -7.145 1 98.31 206 THR A N 1
ATOM 1631 C CA . THR A 1 206 ? -18.766 -4.102 -8.07 1 98.31 206 THR A CA 1
ATOM 1632 C C . THR A 1 206 ? -18.125 -5.484 -7.945 1 98.31 206 THR A C 1
ATOM 1634 O O . THR A 1 206 ? -18.641 -6.457 -8.516 1 98.31 206 THR A O 1
ATOM 1637 N N . ALA A 1 207 ? -17.031 -5.641 -7.195 1 98.69 207 ALA A N 1
ATOM 1638 C CA . ALA A 1 207 ? -16.375 -6.938 -7.07 1 98.69 207 ALA A CA 1
ATOM 1639 C C . ALA A 1 207 ? -17.25 -7.922 -6.305 1 98.69 207 ALA A C 1
ATOM 1641 O O . ALA A 1 207 ? -17.797 -7.59 -5.246 1 98.69 207 ALA A O 1
ATOM 1642 N N . ARG A 1 208 ? -17.391 -9.039 -6.816 1 98.19 208 ARG A N 1
ATOM 1643 C CA . ARG A 1 208 ? -18.094 -10.117 -6.125 1 98.19 208 ARG A CA 1
ATOM 1644 C C . ARG A 1 208 ? -17.125 -10.906 -5.242 1 98.19 208 ARG A C 1
ATOM 1646 O O . ARG A 1 208 ? -16.016 -11.211 -5.652 1 98.19 208 ARG A O 1
ATOM 1653 N N . SER A 1 209 ? -17.625 -11.219 -4.023 1 98.56 209 SER A N 1
ATOM 1654 C CA . SER A 1 209 ? -16.797 -11.984 -3.088 1 98.56 209 SER A CA 1
ATOM 1655 C C . SER A 1 209 ? -16.953 -13.484 -3.324 1 98.56 209 SER A C 1
ATOM 1657 O O . SER A 1 209 ? -18.016 -14.047 -3.104 1 98.56 209 SER A O 1
ATOM 1659 N N . ILE A 1 210 ? -15.945 -14.117 -3.828 1 98.56 210 ILE A N 1
ATOM 1660 C CA . ILE A 1 210 ? -15.852 -15.57 -3.936 1 98.56 210 ILE A CA 1
ATOM 1661 C C . ILE A 1 210 ? -14.492 -16.047 -3.422 1 98.56 210 ILE A C 1
ATOM 1663 O O . ILE A 1 210 ? -13.523 -16.125 -4.184 1 98.56 210 ILE A O 1
ATOM 1667 N N . PRO A 1 211 ? -14.406 -16.344 -2.146 1 98.56 211 PRO A N 1
ATOM 1668 C CA . PRO A 1 211 ? -13.125 -16.797 -1.593 1 98.56 211 PRO A CA 1
ATOM 1669 C C . PRO A 1 211 ? -12.5 -17.938 -2.396 1 98.56 211 PRO A C 1
ATOM 1671 O O . PRO A 1 211 ? -13.211 -18.844 -2.824 1 98.56 211 PRO A O 1
ATOM 1674 N N . TRP A 1 212 ? -11.219 -17.859 -2.625 1 98.25 212 TRP A N 1
ATOM 1675 C CA . TRP A 1 212 ? -10.484 -18.844 -3.422 1 98.25 212 TRP A CA 1
ATOM 1676 C C . TRP A 1 212 ? -10.758 -20.266 -2.924 1 98.25 212 TRP A C 1
ATOM 1678 O O . TRP A 1 212 ? -10.812 -21.203 -3.715 1 98.25 212 TRP A O 1
ATOM 1688 N N . ALA A 1 213 ? -10.93 -20.438 -1.633 1 98 213 ALA A N 1
ATOM 1689 C CA . ALA A 1 213 ? -11.008 -21.734 -0.967 1 98 213 ALA A CA 1
ATOM 1690 C C . ALA A 1 213 ? -12.25 -22.5 -1.41 1 98 213 ALA A C 1
ATOM 1692 O O . ALA A 1 213 ? -12.312 -23.734 -1.273 1 98 213 ALA A O 1
ATOM 1693 N N . LYS A 1 214 ? -13.156 -21.828 -1.92 1 98.31 214 LYS A N 1
ATOM 1694 C CA . LYS A 1 214 ? -14.375 -22.484 -2.402 1 98.31 214 LYS A CA 1
ATOM 1695 C C . LYS A 1 214 ? -14.086 -23.359 -3.615 1 98.31 214 LYS A C 1
ATOM 1697 O O . LYS A 1 214 ? -14.898 -24.203 -3.979 1 98.31 214 LYS A O 1
ATOM 1702 N N . ALA A 1 215 ? -12.953 -23.172 -4.238 1 98.5 215 ALA A N 1
ATOM 1703 C CA . ALA A 1 215 ? -12.641 -23.891 -5.473 1 98.5 215 ALA A CA 1
ATOM 1704 C C . ALA A 1 215 ? -11.977 -25.234 -5.176 1 98.5 215 ALA A C 1
ATOM 1706 O O . ALA A 1 215 ? -11.766 -26.047 -6.086 1 98.5 215 ALA A O 1
ATOM 1707 N N . VAL A 1 216 ? -11.641 -25.516 -3.928 1 98.56 216 VAL A N 1
ATOM 1708 C CA . VAL A 1 216 ? -10.914 -26.734 -3.59 1 98.56 216 VAL A CA 1
ATOM 1709 C C . VAL A 1 216 ? -11.656 -27.484 -2.479 1 98.56 216 VAL A C 1
ATOM 1711 O O . VAL A 1 216 ? -12.453 -26.891 -1.747 1 98.56 216 VAL A O 1
ATOM 1714 N N . ASP A 1 217 ? -11.453 -28.75 -2.389 1 97.88 217 ASP A N 1
ATOM 1715 C CA . ASP A 1 217 ? -12.016 -29.531 -1.3 1 97.88 217 ASP A CA 1
ATOM 1716 C C . ASP A 1 217 ? -11.047 -29.625 -0.124 1 97.88 217 ASP A C 1
ATOM 1718 O O . ASP A 1 217 ? -10.023 -28.938 -0.111 1 97.88 217 ASP A O 1
ATOM 1722 N N . GLU A 1 218 ? -11.32 -30.391 0.871 1 96.38 218 GLU A N 1
ATOM 1723 C CA . GLU A 1 218 ? -10.562 -30.438 2.115 1 96.38 218 GLU A CA 1
ATOM 1724 C C . GLU A 1 218 ? -9.156 -31 1.886 1 96.38 218 GLU A C 1
ATOM 1726 O O . GLU A 1 218 ? -8.242 -30.719 2.654 1 96.38 218 GLU A O 1
ATOM 1731 N N . SER A 1 219 ? -8.977 -31.75 0.812 1 96.44 219 SER A N 1
ATOM 1732 C CA . SER A 1 219 ? -7.684 -32.344 0.51 1 96.44 219 SER A CA 1
ATOM 1733 C C . SER A 1 219 ? -6.809 -31.391 -0.299 1 96.44 219 SER A C 1
ATOM 1735 O O . SER A 1 219 ? -5.637 -31.688 -0.549 1 96.44 219 SER A O 1
ATOM 1737 N N . GLY A 1 220 ? -7.352 -30.281 -0.74 1 97.56 220 GLY A N 1
ATOM 1738 C CA . GLY A 1 220 ? -6.621 -29.328 -1.568 1 97.56 220 GLY A CA 1
ATOM 1739 C C . GLY A 1 220 ? -6.785 -29.594 -3.055 1 97.56 220 GLY A C 1
ATOM 1740 O O . GLY A 1 220 ? -6.227 -28.859 -3.881 1 97.56 220 GLY A O 1
ATOM 1741 N N . ARG A 1 221 ? -7.531 -30.609 -3.406 1 98.25 221 ARG A N 1
ATOM 1742 C CA . ARG A 1 221 ? -7.848 -30.859 -4.809 1 98.25 221 ARG A CA 1
ATOM 1743 C C . ARG A 1 221 ? -8.875 -29.859 -5.324 1 98.25 221 ARG A C 1
ATOM 1745 O O . ARG A 1 221 ? -9.797 -29.484 -4.598 1 98.25 221 ARG A O 1
ATOM 1752 N N . PHE A 1 222 ? -8.727 -29.5 -6.566 1 98.75 222 PHE A N 1
ATOM 1753 C CA . PHE A 1 222 ? -9.758 -28.672 -7.188 1 98.75 222 PHE A CA 1
ATOM 1754 C C . PHE A 1 222 ? -11.086 -29.422 -7.227 1 98.75 222 PHE A C 1
ATOM 1756 O O . PHE A 1 222 ? -11.125 -30.625 -7.477 1 98.75 222 PHE A O 1
ATOM 1763 N N . ARG A 1 223 ? -12.148 -28.734 -6.98 1 98.56 223 ARG A N 1
ATOM 1764 C CA . ARG A 1 223 ? -13.492 -29.297 -7.094 1 98.56 223 ARG A CA 1
ATOM 1765 C C . ARG A 1 223 ? -13.805 -29.672 -8.539 1 98.56 223 ARG A C 1
ATOM 1767 O O . ARG A 1 223 ? -13.117 -29.219 -9.461 1 98.56 223 ARG A O 1
ATOM 1774 N N . SER A 1 224 ? -14.852 -30.469 -8.68 1 98.12 224 SER A N 1
ATOM 1775 C CA . SER A 1 224 ? -15.242 -30.922 -10.016 1 98.12 224 SER A CA 1
ATOM 1776 C C . SER A 1 224 ? -15.664 -29.75 -10.891 1 98.12 224 SER A C 1
ATOM 1778 O O . SER A 1 224 ? -16.016 -28.688 -10.375 1 98.12 224 SER A O 1
ATOM 1780 N N . ARG A 1 225 ? -15.547 -29.938 -12.18 1 98.06 225 ARG A N 1
ATOM 1781 C CA . ARG A 1 225 ? -15.969 -28.891 -13.094 1 98.06 225 ARG A CA 1
ATOM 1782 C C . ARG A 1 225 ? -17.406 -28.453 -12.812 1 98.06 225 ARG A C 1
ATOM 1784 O O . ARG A 1 225 ? -17.719 -27.266 -12.844 1 98.06 225 ARG A O 1
ATOM 1791 N N . ALA A 1 226 ? -18.266 -29.406 -12.562 1 98 226 ALA A N 1
ATOM 1792 C CA . ALA A 1 226 ? -19.672 -29.109 -12.289 1 98 226 ALA A CA 1
ATOM 1793 C C . ALA A 1 226 ? -19.812 -28.219 -11.062 1 98 226 ALA A C 1
ATOM 1795 O O . ALA A 1 226 ? -20.578 -27.25 -11.078 1 98 226 ALA A O 1
ATOM 1796 N N . GLU A 1 227 ? -19.109 -28.516 -10.016 1 98.31 227 GLU A N 1
ATOM 1797 C CA . GLU A 1 227 ? -19.141 -27.719 -8.797 1 98.31 227 GLU A CA 1
ATOM 1798 C C . GLU A 1 227 ? -18.594 -26.312 -9.039 1 98.31 227 GLU A C 1
ATOM 1800 O O . GLU A 1 227 ? -19.141 -25.328 -8.523 1 98.31 227 GLU A O 1
ATOM 1805 N N . LEU A 1 228 ? -17.531 -26.234 -9.828 1 98.62 228 LEU A N 1
ATOM 1806 C CA . LEU A 1 228 ? -16.938 -24.953 -10.148 1 98.62 228 LEU A CA 1
ATOM 1807 C C . LEU A 1 228 ? -17.875 -24.109 -11.008 1 98.62 228 LEU A C 1
ATOM 1809 O O . LEU A 1 228 ? -17.938 -22.891 -10.852 1 98.62 228 LEU A O 1
ATOM 1813 N N . GLU A 1 229 ? -18.594 -24.734 -11.922 1 97.88 229 GLU A N 1
ATOM 1814 C CA . GLU A 1 229 ? -19.562 -24.031 -12.758 1 97.88 229 GLU A CA 1
ATOM 1815 C C . GLU A 1 229 ? -20.688 -23.438 -11.906 1 97.88 229 GLU A C 1
ATOM 1817 O O . GLU A 1 229 ? -21.203 -22.375 -12.219 1 97.88 229 GLU A O 1
ATOM 1822 N N . GLU A 1 230 ? -21 -24.125 -10.883 1 97.69 230 GLU A N 1
ATOM 1823 C CA . GLU A 1 230 ? -22 -23.578 -9.969 1 97.69 230 GLU A CA 1
ATOM 1824 C C . GLU A 1 230 ? -21.5 -22.328 -9.273 1 97.69 230 GLU A C 1
ATOM 1826 O O . GLU A 1 230 ? -22.25 -21.359 -9.086 1 97.69 230 GLU A O 1
ATOM 1831 N N . LEU A 1 231 ? -20.281 -22.328 -8.93 1 97.5 231 LEU A N 1
ATOM 1832 C CA . LEU A 1 231 ? -19.672 -21.219 -8.211 1 97.5 231 LEU A CA 1
ATOM 1833 C C . LEU A 1 231 ? -19.516 -20 -9.117 1 97.5 231 LEU A C 1
ATOM 1835 O O . LEU A 1 231 ? -19.719 -18.859 -8.688 1 97.5 231 LEU A O 1
ATOM 1839 N N . TYR A 1 232 ? -19.156 -20.219 -10.406 1 98.06 232 TYR A N 1
ATOM 1840 C CA . TYR A 1 232 ? -18.781 -19.125 -11.297 1 98.06 232 TYR A CA 1
ATOM 1841 C C . TYR A 1 232 ? -19.766 -19.016 -12.469 1 98.06 232 TYR A C 1
ATOM 1843 O O . TYR A 1 232 ? -19.453 -18.422 -13.492 1 98.06 232 TYR A O 1
ATOM 1851 N N . GLY A 1 233 ? -20.906 -19.609 -12.328 1 94.5 233 GLY A N 1
ATOM 1852 C CA . GLY A 1 233 ? -21.875 -19.719 -13.398 1 94.5 233 GLY A CA 1
ATOM 1853 C C . GLY A 1 233 ? -22.438 -18.391 -13.828 1 94.5 233 GLY A C 1
ATOM 1854 O O . GLY A 1 233 ? -23.031 -18.266 -14.906 1 94.5 233 GLY A O 1
ATOM 1855 N N . PHE A 1 234 ? -22.125 -17.328 -13.094 1 95.5 234 PHE A N 1
ATOM 1856 C CA . PHE A 1 234 ? -22.625 -16 -13.438 1 95.5 234 PHE A CA 1
ATOM 1857 C C . PHE A 1 234 ? -21.766 -15.359 -14.516 1 95.5 234 PHE A C 1
ATOM 1859 O O . PHE A 1 234 ? -22.172 -14.367 -15.125 1 95.5 234 PHE A O 1
ATOM 1866 N N . LEU A 1 235 ? -20.562 -15.883 -14.773 1 97.19 235 LEU A N 1
ATOM 1867 C CA . LEU A 1 235 ? -19.672 -15.359 -15.805 1 97.19 235 LEU A CA 1
ATOM 1868 C C . LEU A 1 235 ? -20.172 -15.75 -17.188 1 97.19 235 LEU A C 1
ATOM 1870 O O . LEU A 1 235 ? -20.578 -16.891 -17.422 1 97.19 235 LEU A O 1
ATOM 1874 N N . ARG A 1 236 ? -20.125 -14.828 -18.078 1 94.31 236 ARG A N 1
ATOM 1875 C CA . ARG A 1 236 ? -20.516 -15.031 -19.469 1 94.31 236 ARG A CA 1
ATOM 1876 C C . ARG A 1 236 ? -19.312 -15.312 -20.344 1 94.31 236 ARG A C 1
ATOM 1878 O O . ARG A 1 236 ? -18.188 -14.93 -20 1 94.31 236 ARG A O 1
ATOM 1885 N N . PRO A 1 237 ? -19.453 -15.898 -21.438 1 88.44 237 PRO A N 1
ATOM 1886 C CA . PRO A 1 237 ? -18.344 -16.312 -22.297 1 88.44 237 PRO A CA 1
ATOM 1887 C C . PRO A 1 237 ? -17.484 -15.133 -22.766 1 88.44 237 PRO A C 1
ATOM 1889 O O . PRO A 1 237 ? -16.281 -15.266 -22.938 1 88.44 237 PRO A O 1
ATOM 1892 N N . ASP A 1 238 ? -18 -13.992 -22.922 1 90.44 238 ASP A N 1
ATOM 1893 C CA . ASP A 1 238 ? -17.281 -12.859 -23.484 1 90.44 238 ASP A CA 1
ATOM 1894 C C . ASP A 1 238 ? -16.781 -11.914 -22.406 1 90.44 238 ASP A C 1
ATOM 1896 O O . ASP A 1 238 ? -16.203 -10.867 -22.688 1 90.44 238 ASP A O 1
ATOM 1900 N N . ASP A 1 239 ? -17.031 -12.344 -21.234 1 94.94 239 ASP A N 1
ATOM 1901 C CA . ASP A 1 239 ? -16.594 -11.492 -20.125 1 94.94 239 ASP A CA 1
ATOM 1902 C C . ASP A 1 239 ? -15.078 -11.391 -20.062 1 94.94 239 ASP A C 1
ATOM 1904 O O . ASP A 1 239 ? -14.375 -12.391 -20.266 1 94.94 239 ASP A O 1
ATOM 1908 N N . LYS A 1 240 ? -14.625 -10.242 -19.812 1 95.25 240 LYS A N 1
ATOM 1909 C CA . LYS A 1 240 ? -13.219 -10.023 -19.484 1 95.25 240 LYS A CA 1
ATOM 1910 C C . LYS A 1 240 ? -13.023 -9.891 -17.969 1 95.25 240 LYS A C 1
ATOM 1912 O O . LYS A 1 240 ? -12.836 -8.781 -17.469 1 95.25 240 LYS A O 1
ATOM 1917 N N . THR A 1 241 ? -12.992 -11 -17.391 1 98.38 241 THR A N 1
ATOM 1918 C CA . THR A 1 241 ? -13.031 -11.094 -15.93 1 98.38 241 THR A CA 1
ATOM 1919 C C . THR A 1 241 ? -11.672 -10.742 -15.328 1 98.38 241 THR A C 1
ATOM 1921 O O . THR A 1 241 ? -10.633 -11.156 -15.844 1 98.38 241 THR A O 1
ATOM 1924 N N . VAL A 1 242 ? -11.719 -9.953 -14.281 1 98.88 242 VAL A N 1
ATOM 1925 C CA . VAL A 1 242 ? -10.516 -9.688 -13.5 1 98.88 242 VAL A CA 1
ATOM 1926 C C . VAL A 1 242 ? -10.68 -10.25 -12.094 1 98.88 242 VAL A C 1
ATOM 1928 O O . VAL A 1 242 ? -11.75 -10.133 -11.484 1 98.88 242 VAL A O 1
ATOM 1931 N N . VAL A 1 243 ? -9.68 -10.93 -11.586 1 98.94 243 VAL A N 1
ATOM 1932 C CA . VAL A 1 243 ? -9.664 -11.453 -10.227 1 98.94 243 VAL A CA 1
ATOM 1933 C C . VAL A 1 243 ? -8.555 -10.781 -9.422 1 98.94 243 VAL A C 1
ATOM 1935 O O . VAL A 1 243 ? -7.531 -10.383 -9.977 1 98.94 243 VAL A O 1
ATOM 1938 N N . TYR A 1 244 ? -8.797 -10.617 -8.109 1 98.81 244 TYR A N 1
ATOM 1939 C CA . TYR A 1 244 ? -7.762 -10.031 -7.262 1 98.81 244 TYR A CA 1
ATOM 1940 C C . TYR A 1 244 ? -7.848 -10.578 -5.84 1 98.81 244 TYR A C 1
ATOM 1942 O O . TYR A 1 244 ? -8.836 -11.219 -5.473 1 98.81 244 TYR A O 1
ATOM 1950 N N . CYS A 1 245 ? -6.824 -10.398 -5.043 1 98 245 CYS A N 1
ATOM 1951 C CA . CYS A 1 245 ? -6.758 -10.75 -3.631 1 98 245 CYS A CA 1
ATOM 1952 C C . CYS A 1 245 ? -5.98 -9.711 -2.84 1 98 245 CYS A C 1
ATOM 1954 O O . CYS A 1 245 ? -6.375 -8.547 -2.785 1 98 245 CYS A O 1
ATOM 1956 N N . ARG A 1 246 ? -4.988 -10.141 -2.141 1 96.25 246 ARG A N 1
ATOM 1957 C CA . ARG A 1 246 ? -4.195 -9.188 -1.37 1 96.25 246 ARG A CA 1
ATOM 1958 C C . ARG A 1 246 ? -2.941 -8.773 -2.135 1 96.25 246 ARG A C 1
ATOM 1960 O O . ARG A 1 246 ? -2.703 -7.582 -2.346 1 96.25 246 ARG A O 1
ATOM 1967 N N . ILE A 1 247 ? -2.225 -9.797 -2.682 1 95.75 247 ILE A N 1
ATOM 1968 C CA . ILE A 1 247 ? -0.972 -9.461 -3.352 1 95.75 247 ILE A CA 1
ATOM 1969 C C . ILE A 1 247 ? -0.833 -10.289 -4.625 1 95.75 247 ILE A C 1
ATOM 1971 O O . ILE A 1 247 ? 0.263 -10.414 -5.18 1 95.75 247 ILE A O 1
ATOM 1975 N N . GLY A 1 248 ? -1.813 -11.047 -5.031 1 96.12 248 GLY A N 1
ATOM 1976 C CA . GLY A 1 248 ? -1.847 -11.633 -6.363 1 96.12 248 GLY A CA 1
ATOM 1977 C C . GLY A 1 248 ? -1.703 -13.141 -6.352 1 96.12 248 GLY A C 1
ATOM 1978 O O . GLY A 1 248 ? -1.98 -13.805 -7.355 1 96.12 248 GLY A O 1
ATOM 1979 N N . GLU A 1 249 ? -1.302 -13.781 -5.227 1 94.06 249 GLU A N 1
ATOM 1980 C CA . GLU A 1 249 ? -1.022 -15.211 -5.207 1 94.06 249 GLU A CA 1
ATOM 1981 C C . GLU A 1 249 ? -2.312 -16.031 -5.164 1 94.06 249 GLU A C 1
ATOM 1983 O O . GLU A 1 249 ? -2.475 -16.984 -5.922 1 94.06 249 GLU A O 1
ATOM 1988 N N . ARG A 1 250 ? -3.268 -15.656 -4.262 1 97.44 250 ARG A N 1
ATOM 1989 C CA . ARG A 1 250 ? -4.527 -16.391 -4.191 1 97.44 250 ARG A CA 1
ATOM 1990 C C . ARG A 1 250 ? -5.352 -16.188 -5.457 1 97.44 250 ARG A C 1
ATOM 1992 O O . ARG A 1 250 ? -6.008 -17.109 -5.93 1 97.44 250 ARG A O 1
ATOM 1999 N N . SER A 1 251 ? -5.25 -15.016 -6.02 1 98.69 251 SER A N 1
ATOM 2000 C CA . SER A 1 251 ? -6.012 -14.734 -7.23 1 98.69 251 SER A CA 1
ATOM 2001 C C . SER A 1 251 ? -5.41 -15.445 -8.438 1 98.69 251 SER A C 1
ATOM 2003 O O . SER A 1 251 ? -6.117 -15.742 -9.406 1 98.69 251 SER A O 1
ATOM 2005 N N . SER A 1 252 ? -4.133 -15.75 -8.43 1 98.69 252 SER A N 1
ATOM 2006 C CA . SER A 1 252 ? -3.561 -16.578 -9.484 1 98.69 252 SER A CA 1
ATOM 2007 C C . SER A 1 252 ? -4.164 -17.984 -9.469 1 98.69 252 SER A C 1
ATOM 2009 O O . SER A 1 252 ? -4.336 -18.594 -10.523 1 98.69 252 SER A O 1
ATOM 2011 N N . HIS A 1 253 ? -4.426 -18.469 -8.273 1 98.62 253 HIS A N 1
ATOM 2012 C CA . HIS A 1 253 ? -5.109 -19.734 -8.109 1 98.62 253 HIS A CA 1
ATOM 2013 C C . HIS A 1 253 ? -6.48 -19.719 -8.773 1 98.62 253 HIS A C 1
ATOM 2015 O O . HIS A 1 253 ? -6.82 -20.625 -9.539 1 98.62 253 HIS A O 1
ATOM 2021 N N . THR A 1 254 ? -7.238 -18.703 -8.57 1 98.88 254 THR A N 1
ATOM 2022 C CA . THR A 1 254 ? -8.562 -18.562 -9.172 1 98.88 254 THR A CA 1
ATOM 2023 C C . THR A 1 254 ? -8.438 -18.312 -10.68 1 98.88 254 THR A C 1
ATOM 2025 O O . THR A 1 254 ? -9.266 -18.797 -11.461 1 98.88 254 THR A O 1
ATOM 2028 N N . TRP A 1 255 ? -7.453 -17.531 -11.094 1 98.81 255 TRP A N 1
ATOM 2029 C CA . TRP A 1 255 ? -7.18 -17.359 -12.516 1 98.81 255 TRP A CA 1
ATOM 2030 C C . TRP A 1 255 ? -7 -18.719 -13.195 1 98.81 255 TRP A C 1
ATOM 2032 O O . TRP A 1 255 ? -7.543 -18.953 -14.281 1 98.81 255 TRP A O 1
ATOM 2042 N N . PHE A 1 256 ? -6.27 -19.625 -12.555 1 98.81 256 PHE A N 1
ATOM 2043 C CA . PHE A 1 256 ? -6.059 -20.969 -13.086 1 98.81 256 PHE A CA 1
ATOM 2044 C C . PHE A 1 256 ? -7.383 -21.703 -13.234 1 98.81 256 PHE A C 1
ATOM 2046 O O . PHE A 1 256 ? -7.637 -22.328 -14.266 1 98.81 256 PHE A O 1
ATOM 2053 N N . VAL A 1 257 ? -8.18 -21.609 -12.203 1 98.81 257 VAL A N 1
ATOM 2054 C CA . VAL A 1 257 ? -9.477 -22.281 -12.195 1 98.81 257 VAL A CA 1
ATOM 2055 C C . VAL A 1 257 ? -10.32 -21.766 -13.367 1 98.81 257 VAL A C 1
ATOM 2057 O O . VAL A 1 257 ? -10.82 -22.562 -14.164 1 98.81 257 VAL A O 1
ATOM 2060 N N . LEU A 1 258 ? -10.406 -20.469 -13.5 1 98.75 258 LEU A N 1
ATOM 2061 C CA . LEU A 1 258 ? -11.273 -19.891 -14.523 1 98.75 258 LEU A CA 1
ATOM 2062 C C . LEU A 1 258 ? -10.711 -20.141 -15.914 1 98.75 258 LEU A C 1
ATOM 2064 O O . LEU A 1 258 ? -11.453 -20.531 -16.828 1 98.75 258 LEU A O 1
ATOM 2068 N N . THR A 1 259 ? -9.406 -20 -16.109 1 98.25 259 THR A N 1
ATOM 2069 C CA . THR A 1 259 ? -8.773 -20.078 -17.422 1 98.25 259 THR A CA 1
ATOM 2070 C C . THR A 1 259 ? -8.656 -21.531 -17.875 1 98.25 259 THR A C 1
ATOM 2072 O O . THR A 1 259 ? -9.047 -21.859 -19 1 98.25 259 THR A O 1
ATOM 2075 N N . HIS A 1 260 ? -8.211 -22.422 -17 1 98.44 260 HIS A N 1
ATOM 2076 C CA . HIS A 1 260 ? -7.832 -23.75 -17.453 1 98.44 260 HIS A CA 1
ATOM 2077 C C . HIS A 1 260 ? -8.898 -24.781 -17.109 1 98.44 260 HIS A C 1
ATOM 2079 O O . HIS A 1 260 ? -9.18 -25.672 -17.906 1 98.44 260 HIS A O 1
ATOM 2085 N N . LEU A 1 261 ? -9.477 -24.656 -15.891 1 98.62 261 LEU A N 1
ATOM 2086 C CA . LEU A 1 261 ? -10.445 -25.672 -15.508 1 98.62 261 LEU A CA 1
ATOM 2087 C C . LEU A 1 261 ? -11.805 -25.391 -16.125 1 98.62 261 LEU A C 1
ATOM 2089 O O . LEU A 1 261 ? -12.484 -26.297 -16.594 1 98.62 261 LEU A O 1
ATOM 2093 N N . LEU A 1 262 ? -12.188 -24.125 -16.188 1 98.19 262 LEU A N 1
ATOM 2094 C CA . LEU A 1 262 ? -13.5 -23.766 -16.719 1 98.19 262 LEU A CA 1
ATOM 2095 C C . LEU A 1 262 ? -13.391 -23.281 -18.156 1 98.19 262 LEU A C 1
ATOM 2097 O O . LEU A 1 262 ? -14.391 -23.188 -18.875 1 98.19 262 LEU A O 1
ATOM 2101 N N . GLY A 1 263 ? -12.203 -22.875 -18.625 1 97.69 263 GLY A N 1
ATOM 2102 C CA . GLY A 1 263 ? -11.977 -22.5 -20.016 1 97.69 263 GLY A CA 1
ATOM 2103 C C . GLY A 1 263 ? -12.508 -21.125 -20.344 1 97.69 263 GLY A C 1
ATOM 2104 O O . GLY A 1 263 ? -12.977 -20.875 -21.453 1 97.69 263 GLY A O 1
ATOM 2105 N N . LYS A 1 264 ? -12.516 -20.219 -19.406 1 97.06 264 LYS A N 1
ATOM 2106 C CA . LYS A 1 264 ? -12.969 -18.844 -19.641 1 97.06 264 LYS A CA 1
ATOM 2107 C C . LYS A 1 264 ? -11.875 -18.016 -20.297 1 97.06 264 LYS A C 1
ATOM 2109 O O . LYS A 1 264 ? -10.781 -17.859 -19.75 1 97.06 264 LYS A O 1
ATOM 2114 N N . PRO A 1 265 ? -12.156 -17.469 -21.406 1 94.94 265 PRO A N 1
ATOM 2115 C CA . PRO A 1 265 ? -11.133 -16.656 -22.062 1 94.94 265 PRO A CA 1
ATOM 2116 C C . PRO A 1 265 ? -10.984 -15.266 -21.438 1 94.94 265 PRO A C 1
ATOM 2118 O O . PRO A 1 265 ? -11.93 -14.75 -20.844 1 94.94 265 PRO A O 1
ATOM 2121 N N . GLY A 1 266 ? -9.844 -14.695 -21.531 1 95.81 266 GLY A N 1
ATOM 2122 C CA . GLY A 1 266 ? -9.609 -13.289 -21.234 1 95.81 266 GLY A CA 1
ATOM 2123 C C . GLY A 1 266 ? -9.594 -12.984 -19.75 1 95.81 266 GLY A C 1
ATOM 2124 O O . GLY A 1 266 ? -9.758 -11.828 -19.344 1 95.81 266 GLY A O 1
ATOM 2125 N N . VAL A 1 267 ? -9.508 -13.992 -18.891 1 98.5 267 VAL A N 1
ATOM 2126 C CA . VAL A 1 267 ? -9.391 -13.758 -17.453 1 98.5 267 VAL A CA 1
ATOM 2127 C C . VAL A 1 267 ? -8.031 -13.141 -17.141 1 98.5 267 VAL A C 1
ATOM 2129 O O . VAL A 1 267 ? -7 -13.609 -17.625 1 98.5 267 VAL A O 1
ATOM 2132 N N . ARG A 1 268 ? -8.047 -12.047 -16.375 1 98.81 268 ARG A N 1
ATOM 2133 C CA . ARG A 1 268 ? -6.797 -11.398 -15.992 1 98.81 268 ARG A CA 1
ATOM 2134 C C . ARG A 1 268 ? -6.656 -11.312 -14.477 1 98.81 268 ARG A C 1
ATOM 2136 O O . ARG A 1 268 ? -7.652 -11.188 -13.758 1 98.81 268 ARG A O 1
ATOM 2143 N N . ASN A 1 269 ? -5.434 -11.469 -14.016 1 98.88 269 ASN A N 1
ATOM 2144 C CA . ASN A 1 269 ? -5.059 -11.359 -12.609 1 98.88 269 ASN A CA 1
ATOM 2145 C C . ASN A 1 269 ? -4.539 -9.961 -12.273 1 98.88 269 ASN A C 1
ATOM 2147 O O . ASN A 1 269 ? -3.555 -9.508 -12.852 1 98.88 269 ASN A O 1
ATOM 2151 N N . TYR A 1 270 ? -5.27 -9.258 -11.414 1 98.88 270 TYR A N 1
ATOM 2152 C CA . TYR A 1 270 ? -4.77 -8.008 -10.867 1 98.88 270 TYR A CA 1
ATOM 2153 C C . TYR A 1 270 ? -3.904 -8.25 -9.633 1 98.88 270 TYR A C 1
ATOM 2155 O O . TYR A 1 270 ? -4.41 -8.305 -8.516 1 98.88 270 TYR A O 1
ATOM 2163 N N . ASP A 1 271 ? -2.564 -8.281 -9.883 1 98.44 271 ASP A N 1
ATOM 2164 C CA . ASP A 1 271 ? -1.638 -8.703 -8.844 1 98.44 271 ASP A CA 1
ATOM 2165 C C . ASP A 1 271 ? -1.237 -7.531 -7.949 1 98.44 271 ASP A C 1
ATOM 2167 O O . ASP A 1 271 ? -0.666 -7.727 -6.875 1 98.44 271 ASP A O 1
ATOM 2171 N N . GLY A 1 272 ? -1.519 -6.293 -8.375 1 98.44 272 GLY A N 1
ATOM 2172 C CA . GLY A 1 272 ? -1.444 -5.223 -7.395 1 98.44 272 GLY A CA 1
ATOM 2173 C C . GLY A 1 272 ? -2.361 -5.438 -6.207 1 98.44 272 GLY A C 1
ATOM 2174 O O . GLY A 1 272 ? -1.979 -5.172 -5.066 1 98.44 272 GLY A O 1
ATOM 2175 N N . SER A 1 273 ? -3.541 -5.863 -6.629 1 98.56 273 SER A N 1
ATOM 2176 C CA . SER A 1 273 ? -4.547 -6.355 -5.691 1 98.56 273 SER A CA 1
ATOM 2177 C C . SER A 1 273 ? -4.812 -5.344 -4.582 1 98.56 273 SER A C 1
ATOM 2179 O O . SER A 1 273 ? -4.691 -4.137 -4.797 1 98.56 273 SER A O 1
ATOM 2181 N N . TRP A 1 274 ? -5.289 -5.832 -3.477 1 98.38 274 TRP A N 1
ATOM 2182 C CA . TRP A 1 274 ? -5.812 -4.934 -2.451 1 98.38 274 TRP A CA 1
ATOM 2183 C C . TRP A 1 274 ? -4.684 -4.16 -1.779 1 98.38 274 TRP A C 1
ATOM 2185 O O . TRP A 1 274 ? -4.863 -3.008 -1.381 1 98.38 274 TRP A O 1
ATOM 2195 N N . THR A 1 275 ? -3.51 -4.781 -1.636 1 97.88 275 THR A N 1
ATOM 2196 C CA . THR A 1 275 ? -2.383 -4.074 -1.038 1 97.88 275 THR A CA 1
ATOM 2197 C C . THR A 1 275 ? -2.053 -2.812 -1.832 1 97.88 275 THR A C 1
ATOM 2199 O O . THR A 1 275 ? -1.74 -1.771 -1.252 1 97.88 275 THR A O 1
ATOM 2202 N N . GLU A 1 276 ? -2.109 -2.916 -3.15 1 98.5 276 GLU A N 1
ATOM 2203 C CA . GLU A 1 276 ? -1.952 -1.712 -3.961 1 98.5 276 GLU A CA 1
ATOM 2204 C C . GLU A 1 276 ? -3.174 -0.805 -3.848 1 98.5 276 GLU A C 1
ATOM 2206 O O . GLU A 1 276 ? -3.045 0.385 -3.553 1 98.5 276 GLU A O 1
ATOM 2211 N N . TRP A 1 277 ? -4.367 -1.351 -4.031 1 98.69 277 TRP A N 1
ATOM 2212 C CA . TRP A 1 277 ? -5.609 -0.592 -4.121 1 98.69 277 TRP A CA 1
ATOM 2213 C C . TRP A 1 277 ? -5.906 0.128 -2.807 1 98.69 277 TRP A C 1
ATOM 2215 O O . TRP A 1 277 ? -6.125 1.341 -2.793 1 98.69 277 TRP A O 1
ATOM 2225 N N . GLY A 1 278 ? -5.867 -0.585 -1.717 1 98.06 278 GLY A N 1
ATOM 2226 C CA . GLY A 1 278 ? -6.23 -0.06 -0.411 1 98.06 278 GLY A CA 1
ATOM 2227 C C . GLY A 1 278 ? -5.246 0.968 0.114 1 98.06 278 GLY A C 1
ATOM 2228 O O . GLY A 1 278 ? -5.535 1.671 1.086 1 98.06 278 GLY A O 1
ATOM 2229 N N . ASN A 1 279 ? -4.039 1.043 -0.531 1 98.06 279 ASN A N 1
ATOM 2230 C CA . ASN A 1 279 ? -3.027 2.008 -0.108 1 98.06 279 ASN A CA 1
ATOM 2231 C C . ASN A 1 279 ? -2.889 3.148 -1.112 1 98.06 279 ASN A C 1
ATOM 2233 O O . ASN A 1 279 ? -2.086 4.062 -0.914 1 98.06 279 ASN A O 1
ATOM 2237 N N . THR A 1 280 ? -3.635 3.104 -2.176 1 98.38 280 THR A N 1
ATOM 2238 C CA . THR A 1 280 ? -3.578 4.121 -3.221 1 98.38 280 THR A CA 1
ATOM 2239 C C . THR A 1 280 ? -4.523 5.273 -2.902 1 98.38 280 THR A C 1
ATOM 2241 O O . THR A 1 280 ? -5.684 5.055 -2.541 1 98.38 280 THR A O 1
ATOM 2244 N N . VAL A 1 281 ? -4.027 6.48 -3.021 1 98.25 281 VAL A N 1
ATOM 2245 C CA . VAL A 1 281 ? -4.82 7.68 -2.764 1 98.25 281 VAL A CA 1
ATOM 2246 C C . VAL A 1 281 ? -5.965 7.77 -3.77 1 98.25 281 VAL A C 1
ATOM 2248 O O . VAL A 1 281 ? -5.746 7.645 -4.977 1 98.25 281 VAL A O 1
ATOM 2251 N N . ARG A 1 282 ? -7.215 7.797 -3.318 1 97.56 282 ARG A N 1
ATOM 2252 C CA . ARG A 1 282 ? -8.43 8.203 -4.02 1 97.56 282 ARG A CA 1
ATOM 2253 C C . ARG A 1 282 ? -8.992 7.055 -4.848 1 97.56 282 ARG A C 1
ATOM 2255 O O . ARG A 1 282 ? -9.938 7.242 -5.613 1 97.56 282 ARG A O 1
ATOM 2262 N N . THR A 1 283 ? -8.414 5.82 -4.789 1 98.12 283 THR A N 1
ATOM 2263 C CA . THR A 1 283 ? -9.117 4.699 -5.395 1 98.12 283 THR A CA 1
ATOM 2264 C C . THR A 1 283 ? -10.469 4.477 -4.715 1 98.12 283 THR A C 1
ATOM 2266 O O . THR A 1 283 ? -10.57 4.574 -3.49 1 98.12 283 THR A O 1
ATOM 2269 N N . PRO A 1 284 ? -11.492 4.16 -5.535 1 98.38 284 PRO A N 1
ATOM 2270 C CA . PRO A 1 284 ? -12.797 3.938 -4.906 1 98.38 284 PRO A CA 1
ATOM 2271 C C . PRO A 1 284 ? -12.844 2.65 -4.086 1 98.38 284 PRO A C 1
ATOM 2273 O O . PRO A 1 284 ? -12.273 1.635 -4.492 1 98.38 284 PRO A O 1
ATOM 2276 N N . ILE A 1 285 ? -13.508 2.676 -2.951 1 98.44 285 ILE A N 1
ATOM 2277 C CA . ILE A 1 285 ? -13.578 1.543 -2.035 1 98.44 285 ILE A CA 1
ATOM 2278 C C . ILE A 1 285 ? -15.008 1.399 -1.508 1 98.44 285 ILE A C 1
ATOM 2280 O O . ILE A 1 285 ? -15.672 2.396 -1.21 1 98.44 285 ILE A O 1
ATOM 2284 N N . VAL A 1 286 ? -15.43 0.233 -1.453 1 97.88 286 VAL A N 1
ATOM 2285 C CA . VAL A 1 286 ? -16.688 -0.136 -0.818 1 97.88 286 VAL A CA 1
ATOM 2286 C C . VAL A 1 286 ? -16.422 -1.062 0.367 1 97.88 286 VAL A C 1
ATOM 2288 O O . VAL A 1 286 ? -15.438 -1.8 0.374 1 97.88 286 VAL A O 1
ATOM 2291 N N . ALA A 1 287 ? -17.234 -0.956 1.382 1 96.62 287 ALA A N 1
ATOM 2292 C CA . ALA A 1 287 ? -17.172 -1.871 2.518 1 96.62 287 ALA A CA 1
ATOM 2293 C C . ALA A 1 287 ? -18.5 -2.598 2.709 1 96.62 287 ALA A C 1
ATOM 2295 O O . ALA A 1 287 ? -19.531 -2.197 2.141 1 96.62 287 ALA A O 1
ATOM 2296 N N . GLY A 1 288 ? -18.469 -3.664 3.5 1 97 288 GLY A N 1
ATOM 2297 C CA . GLY A 1 288 ? -19.672 -4.453 3.719 1 97 288 GLY A CA 1
ATOM 2298 C C . GLY A 1 288 ? -19.766 -5.668 2.816 1 97 288 GLY A C 1
ATOM 2299 O O . GLY A 1 288 ? -18.797 -6.008 2.125 1 97 288 GLY A O 1
ATOM 2300 N N . GLU A 1 289 ? -20.938 -6.309 2.812 1 97.69 289 GLU A N 1
ATOM 2301 C CA . GLU A 1 289 ? -21.062 -7.613 2.174 1 97.69 289 GLU A CA 1
ATOM 2302 C C . GLU A 1 289 ? -21.531 -7.477 0.726 1 97.69 289 GLU A C 1
ATOM 2304 O O . GLU A 1 289 ? -21.422 -8.422 -0.057 1 97.69 289 GLU A O 1
ATOM 2309 N N . GLU A 1 290 ? -22.016 -6.305 0.379 1 97.94 290 GLU A N 1
ATOM 2310 C CA . GLU A 1 290 ? -22.547 -6.094 -0.965 1 97.94 290 GLU A CA 1
ATOM 2311 C C . GLU A 1 290 ? -21.469 -5.539 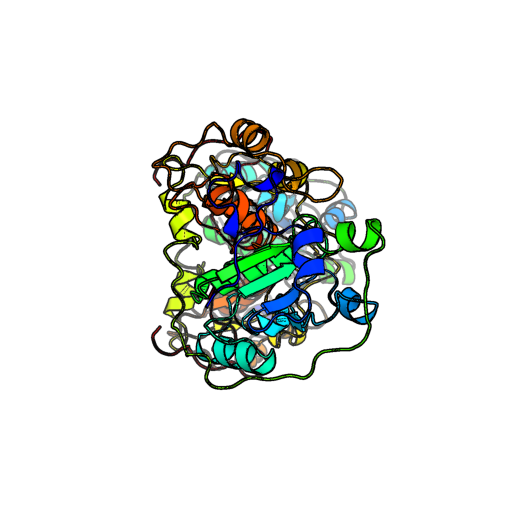-1.899 1 97.94 290 GLU A C 1
ATOM 2313 O O . GLU A 1 290 ? -20.641 -4.723 -1.488 1 97.94 290 GLU A O 1
ATOM 2318 N N . PRO A 1 291 ? -21.406 -5.906 -3.129 1 97.75 291 PRO A N 1
ATOM 2319 C CA . PRO A 1 291 ? -20.375 -5.473 -4.082 1 97.75 291 PRO A CA 1
ATOM 2320 C C . PRO A 1 291 ? -20.328 -3.957 -4.254 1 97.75 291 PRO A C 1
ATOM 2322 O O . PRO A 1 291 ? -19.266 -3.391 -4.504 1 97.75 291 PRO A O 1
ATOM 2325 N N . GLY A 1 292 ? -21.469 -3.332 -4.059 1 97.12 292 GLY A N 1
ATOM 2326 C CA . GLY A 1 292 ? -21.516 -1.896 -4.289 1 97.12 292 GLY A CA 1
ATOM 2327 C C . GLY A 1 292 ? -21.625 -1.53 -5.758 1 97.12 292 GLY A C 1
ATOM 2328 O O . GLY A 1 292 ? -21.703 -2.41 -6.617 1 97.12 292 GLY A O 1
ATOM 2329 N N . GLN A 1 293 ? -21.688 -0.197 -6.078 1 95.75 293 GLN A N 1
ATOM 2330 C CA . GLN A 1 293 ? -21.859 0.316 -7.434 1 95.75 293 GLN A CA 1
ATOM 2331 C C . GLN A 1 293 ? -20.594 1.012 -7.926 1 95.75 293 GLN A C 1
ATOM 2333 O O . GLN A 1 293 ? -19.797 1.495 -7.125 1 95.75 293 GLN A O 1
ATOM 2338 N N . ALA A 1 294 ? -20.422 0.938 -9.203 1 94.75 294 ALA A N 1
ATOM 2339 C CA . ALA A 1 294 ? -19.328 1.719 -9.797 1 94.75 294 ALA A CA 1
ATOM 2340 C C . ALA A 1 294 ? -19.516 3.209 -9.523 1 94.75 294 ALA A C 1
ATOM 2342 O O . ALA A 1 294 ? -20.641 3.719 -9.555 1 94.75 294 ALA A O 1
ATOM 2343 N N . PRO A 1 295 ? -18.391 3.891 -9.117 1 89.69 295 PRO A N 1
ATOM 2344 C CA . PRO A 1 295 ? -18.547 5.336 -8.938 1 89.69 295 PRO A CA 1
ATOM 2345 C C . PRO A 1 295 ? -19.094 6.031 -10.18 1 89.69 295 PRO A C 1
ATOM 2347 O O . PRO A 1 295 ? -18.922 5.543 -11.297 1 89.69 295 PRO A O 1
ATOM 2350 N N . ALA A 1 296 ? -19.797 7.148 -9.828 1 72.56 296 ALA A N 1
ATOM 2351 C CA . ALA A 1 296 ? -20.359 7.938 -10.922 1 72.56 296 ALA A CA 1
ATOM 2352 C C . ALA A 1 296 ? -19.266 8.602 -11.742 1 72.56 296 ALA A C 1
ATOM 2354 O O . ALA A 1 296 ? -18.328 9.195 -11.188 1 72.56 296 ALA A O 1
ATOM 2355 N N . GLY A 1 297 ? -18.969 8.336 -13.102 1 66 297 GLY A N 1
ATOM 2356 C CA . GLY A 1 297 ? -18.078 9.07 -13.984 1 66 297 GLY A CA 1
ATOM 2357 C C . GLY A 1 297 ? -16.844 8.289 -14.367 1 66 297 GLY A C 1
ATOM 2358 O O . GLY A 1 297 ? -15.867 8.859 -14.875 1 66 297 GLY A O 1
ATOM 2359 N N . VAL A 1 298 ? -16.828 7.191 -13.805 1 47.91 298 VAL A N 1
ATOM 2360 C CA . VAL A 1 298 ? -15.664 6.527 -14.391 1 47.91 298 VAL A CA 1
ATOM 2361 C C . VAL A 1 298 ? -15.906 6.27 -15.875 1 47.91 298 VAL A C 1
ATOM 2363 O O . VAL A 1 298 ? -17.031 6.012 -16.297 1 47.91 298 VAL A O 1
ATOM 2366 N N . MET B 1 1 ? -11.547 39.5 12.977 1 77.88 1 MET B N 1
ATOM 2367 C CA . MET B 1 1 ? -10.172 39.812 12.609 1 77.88 1 MET B CA 1
ATOM 2368 C C . MET B 1 1 ? -9.188 38.875 13.289 1 77.88 1 MET B C 1
ATOM 2370 O O . MET B 1 1 ? -9.414 38.438 14.422 1 77.88 1 MET B O 1
ATOM 2374 N N . PRO B 1 2 ? -8.102 38.5 12.547 1 89.69 2 PRO B N 1
ATOM 2375 C CA . PRO B 1 2 ? -7.105 37.625 13.172 1 89.69 2 PRO B CA 1
ATOM 2376 C C . PRO B 1 2 ? -6.41 38.281 14.359 1 89.69 2 PRO B C 1
ATOM 2378 O O . PRO B 1 2 ? -6.34 39.5 14.438 1 89.69 2 PRO B O 1
ATOM 2381 N N . LEU B 1 3 ? -6.039 37.438 15.289 1 96.19 3 LEU B N 1
ATOM 2382 C CA . LEU B 1 3 ? -5.27 37.938 16.422 1 96.19 3 LEU B CA 1
ATOM 2383 C C . LEU B 1 3 ? -3.898 38.438 15.977 1 96.19 3 LEU B C 1
ATOM 2385 O O . LEU B 1 3 ? -3.383 38 14.945 1 96.19 3 LEU B O 1
ATOM 2389 N N . PRO B 1 4 ? -3.303 39.375 16.75 1 96.62 4 PRO B N 1
ATOM 2390 C CA . PRO B 1 4 ? -1.96 39.844 16.406 1 96.62 4 PRO B CA 1
ATOM 2391 C C . PRO B 1 4 ? -0.914 38.719 16.438 1 96.62 4 PRO B C 1
ATOM 2393 O O . PRO B 1 4 ? -1.036 37.781 17.234 1 96.62 4 PRO B O 1
ATOM 2396 N N . PRO B 1 5 ? 0.076 38.875 15.617 1 97.44 5 PRO B N 1
ATOM 2397 C CA . PRO B 1 5 ? 1.162 37.875 15.648 1 97.44 5 PRO B CA 1
ATOM 2398 C C . PRO B 1 5 ? 1.945 37.906 16.953 1 97.44 5 PRO B C 1
ATOM 2400 O O . PRO B 1 5 ? 1.926 38.906 17.672 1 97.44 5 PRO B O 1
ATOM 2403 N N . ASP B 1 6 ? 2.498 36.781 17.312 1 98.12 6 ASP B N 1
ATOM 2404 C CA . ASP B 1 6 ? 3.424 36.719 18.438 1 98.12 6 ASP B CA 1
ATOM 2405 C C . ASP B 1 6 ? 4.688 37.5 18.156 1 98.12 6 ASP B C 1
ATOM 2407 O O . ASP B 1 6 ? 5.426 37.219 17.219 1 98.12 6 ASP B O 1
ATOM 2411 N N . PRO B 1 7 ? 4.973 38.5 18.938 1 97.56 7 PRO B N 1
ATOM 2412 C CA . PRO B 1 7 ? 6.129 39.375 18.688 1 97.56 7 PRO B CA 1
ATOM 2413 C C . PRO B 1 7 ? 7.43 38.781 19.234 1 97.56 7 PRO B C 1
ATOM 2415 O O . PRO B 1 7 ? 8.469 39.438 19.188 1 97.56 7 PRO B O 1
ATOM 2418 N N . HIS B 1 8 ? 7.395 37.625 19.781 1 97.31 8 HIS B N 1
ATOM 2419 C CA . HIS B 1 8 ? 8.586 37.062 20.422 1 97.31 8 HIS B CA 1
ATOM 2420 C C . HIS B 1 8 ? 9.789 37.125 19.484 1 97.31 8 HIS B C 1
ATOM 2422 O O . HIS B 1 8 ? 9.688 36.719 18.328 1 97.31 8 HIS B O 1
ATOM 2428 N N . PRO B 1 9 ? 10.914 37.5 19.953 1 97 9 PRO B N 1
ATOM 2429 C CA . PRO B 1 9 ? 12.086 37.719 19.094 1 97 9 PRO B CA 1
ATOM 2430 C C . PRO B 1 9 ? 12.555 36.438 18.406 1 97 9 PRO B C 1
ATOM 2432 O O . PRO B 1 9 ? 13.047 36.5 17.281 1 97 9 PRO B O 1
ATOM 2435 N N . SER B 1 10 ? 12.398 35.312 19.016 1 95.56 10 SER B N 1
ATOM 2436 C CA . SER B 1 10 ? 12.898 34.062 18.5 1 95.56 10 SER B CA 1
ATOM 2437 C C . SER B 1 10 ? 12.148 33.625 17.234 1 95.56 10 SER B C 1
ATOM 2439 O O . SER B 1 10 ? 12.602 32.75 16.484 1 95.56 10 SER B O 1
ATOM 2441 N N . LEU B 1 11 ? 10.969 34.25 17.031 1 98.19 11 LEU B N 1
ATOM 2442 C CA . LEU B 1 11 ? 10.148 33.844 15.898 1 98.19 11 LEU B CA 1
ATOM 2443 C C . LEU B 1 11 ? 10.375 34.781 14.711 1 98.19 11 LEU B C 1
ATOM 2445 O O . LEU B 1 11 ? 10.031 34.438 13.578 1 98.19 11 LEU B O 1
ATOM 2449 N N . GLN B 1 12 ? 11 35.875 14.969 1 97.81 12 GLN B N 1
ATOM 2450 C CA . GLN B 1 12 ? 10.961 37 14.023 1 97.81 12 GLN B CA 1
ATOM 2451 C C . GLN B 1 12 ? 11.859 36.719 12.82 1 97.81 12 GLN B C 1
ATOM 2453 O O . GLN B 1 12 ? 11.711 37.375 11.781 1 97.81 12 GLN B O 1
ATOM 2458 N N . GLU B 1 13 ? 12.781 35.812 12.938 1 97.69 13 GLU B N 1
ATOM 2459 C CA . GLU B 1 13 ? 13.711 35.562 11.844 1 97.69 13 GLU B CA 1
ATOM 2460 C C . GLU B 1 13 ? 13.062 34.656 10.781 1 97.69 13 GLU B C 1
ATOM 2462 O O . GLU B 1 13 ? 13.57 34.531 9.664 1 97.69 13 GLU B O 1
ATOM 2467 N N . TYR B 1 14 ? 11.977 33.969 11.133 1 98.62 14 TYR B N 1
ATOM 2468 C CA . TYR B 1 14 ? 11.312 33.094 10.164 1 98.62 14 TYR B CA 1
ATOM 2469 C C . TYR B 1 14 ? 10.656 33.906 9.055 1 98.62 14 TYR B C 1
ATOM 2471 O O . TYR B 1 14 ? 10.375 35.094 9.234 1 98.62 14 TYR B O 1
ATOM 2479 N N . ALA B 1 15 ? 10.445 33.312 7.91 1 98.25 15 ALA B N 1
ATOM 2480 C CA . ALA B 1 15 ? 9.844 34 6.77 1 98.25 15 ALA B CA 1
ATOM 2481 C C . ALA B 1 15 ? 8.43 34.469 7.09 1 98.25 15 ALA B C 1
ATOM 2483 O O . ALA B 1 15 ? 8.023 35.562 6.699 1 98.25 15 ALA B O 1
ATOM 2484 N N . HIS B 1 16 ? 7.66 33.594 7.773 1 98.38 16 HIS B N 1
ATOM 2485 C CA . HIS B 1 16 ? 6.297 33.938 8.188 1 98.38 16 HIS B CA 1
ATOM 2486 C C . HIS B 1 16 ? 6.109 33.688 9.688 1 98.38 16 HIS B C 1
ATOM 2488 O O . HIS B 1 16 ? 5.387 32.781 10.086 1 98.38 16 HIS B O 1
ATOM 2494 N N . PRO B 1 17 ? 6.66 34.562 10.469 1 98.31 17 PRO B N 1
ATOM 2495 C CA . PRO B 1 17 ? 6.629 34.344 11.922 1 98.31 17 PRO B CA 1
ATOM 2496 C C . PRO B 1 17 ? 5.207 34.312 12.484 1 98.31 17 PRO B C 1
ATOM 2498 O O . PRO B 1 17 ? 4.977 33.781 13.562 1 98.31 17 PRO B O 1
ATOM 2501 N N . GLU B 1 18 ? 4.227 34.875 11.711 1 98.19 18 GLU B N 1
ATOM 2502 C CA . GLU B 1 18 ? 2.844 34.938 12.172 1 98.19 18 GLU B CA 1
ATOM 2503 C C . GLU B 1 18 ? 2.207 33.531 12.203 1 98.19 18 GLU B C 1
ATOM 2505 O O . GLU B 1 18 ? 1.132 33.375 12.781 1 98.19 18 GLU B O 1
ATOM 2510 N N . ARG B 1 19 ? 2.859 32.531 11.625 1 98.62 19 ARG B N 1
ATOM 2511 C CA . ARG B 1 19 ? 2.297 31.188 11.555 1 98.62 19 ARG B CA 1
ATOM 2512 C C . ARG B 1 19 ? 2.705 30.359 12.766 1 98.62 19 ARG B C 1
ATOM 2514 O O . ARG B 1 19 ? 2.301 29.203 12.898 1 98.62 19 ARG B O 1
ATOM 2521 N N . LEU B 1 20 ? 3.479 30.891 13.625 1 98.69 20 LEU B N 1
ATOM 2522 C CA . LEU B 1 20 ? 3.988 30.219 14.812 1 98.69 20 LEU B CA 1
ATOM 2523 C C . LEU B 1 20 ? 3.742 31.062 16.062 1 98.69 20 LEU B C 1
ATOM 2525 O O . LEU B 1 20 ? 3.834 32.281 16.016 1 98.69 20 LEU B O 1
ATOM 2529 N N . VAL B 1 21 ? 3.418 30.422 17.203 1 98.81 21 VAL B N 1
ATOM 2530 C CA . VAL B 1 21 ? 3.275 31.141 18.469 1 98.81 21 VAL B CA 1
ATOM 2531 C C . VAL B 1 21 ? 4.055 30.422 19.562 1 98.81 21 VAL B C 1
ATOM 2533 O O . VAL B 1 21 ? 4.285 29.203 19.469 1 98.81 21 VAL B O 1
ATOM 2536 N N . THR B 1 22 ? 4.457 31.109 20.578 1 98.56 22 THR B N 1
ATOM 2537 C CA . THR B 1 22 ? 5.102 30.562 21.766 1 98.56 22 THR B CA 1
ATOM 2538 C C . THR B 1 22 ? 4.07 30.219 22.828 1 98.56 22 THR B C 1
ATOM 2540 O O . THR B 1 22 ? 2.924 30.672 22.766 1 98.56 22 THR B O 1
ATOM 2543 N N . ALA B 1 23 ? 4.52 29.406 23.766 1 98.31 23 ALA B N 1
ATOM 2544 C CA . ALA B 1 23 ? 3.662 29.094 24.906 1 98.31 23 ALA B CA 1
ATOM 2545 C C . ALA B 1 23 ? 3.287 30.344 25.688 1 98.31 23 ALA B C 1
ATOM 2547 O O . ALA B 1 23 ? 2.168 30.469 26.188 1 98.31 23 ALA B O 1
ATOM 2548 N N . ASP B 1 24 ? 4.164 31.297 25.766 1 98.19 24 ASP B N 1
ATOM 2549 C CA . ASP B 1 24 ? 3.906 32.562 26.453 1 98.19 24 ASP B CA 1
ATOM 2550 C C . ASP B 1 24 ? 2.773 33.312 25.781 1 98.19 24 ASP B C 1
ATOM 2552 O O . ASP B 1 24 ? 1.866 33.812 26.453 1 98.19 24 ASP B O 1
ATOM 2556 N N . TRP B 1 25 ? 2.895 33.469 24.5 1 98.62 25 TRP B N 1
ATOM 2557 C CA . TRP B 1 25 ? 1.869 34.188 23.75 1 98.62 25 TRP B CA 1
ATOM 2558 C C . TRP B 1 25 ? 0.509 33.5 23.906 1 98.62 25 TRP B C 1
ATOM 2560 O O . TRP B 1 25 ? -0.501 34.188 24.125 1 98.62 25 TRP B O 1
ATOM 2570 N N . LEU B 1 26 ? 0.485 32.156 23.797 1 98.75 26 LEU B N 1
ATOM 2571 C CA . LEU B 1 26 ? -0.784 31.438 23.906 1 98.75 26 LEU B CA 1
ATOM 2572 C C . LEU B 1 26 ? -1.377 31.594 25.297 1 98.75 26 LEU B C 1
ATOM 2574 O O . LEU B 1 26 ? -2.572 31.859 25.453 1 98.75 26 LEU B O 1
ATOM 2578 N N . SER B 1 27 ? -0.521 31.5 26.359 1 97.94 27 SER B N 1
ATOM 2579 C CA . SER B 1 27 ? -0.97 31.672 27.734 1 97.94 27 SER B CA 1
ATOM 2580 C C . SER B 1 27 ? -1.586 33.031 27.953 1 97.94 27 SER B C 1
ATOM 2582 O O . SER B 1 27 ? -2.594 33.188 28.641 1 97.94 27 SER B O 1
ATOM 2584 N N . ALA B 1 28 ? -1.024 34.031 27.375 1 97.75 28 ALA B N 1
ATOM 2585 C CA . ALA B 1 28 ? -1.465 35.406 27.547 1 97.75 28 ALA B CA 1
ATOM 2586 C C . ALA B 1 28 ? -2.773 35.656 26.797 1 97.75 28 ALA B C 1
ATOM 2588 O O . ALA B 1 28 ? -3.49 36.625 27.109 1 97.75 28 ALA B O 1
ATOM 2589 N N . ASN B 1 29 ? -3.062 34.844 25.859 1 97.88 29 ASN B N 1
ATOM 2590 C CA . ASN B 1 29 ? -4.227 35.094 25.016 1 97.88 29 ASN B CA 1
ATOM 2591 C C . ASN B 1 29 ? -5.324 34.062 25.234 1 97.88 29 ASN B C 1
ATOM 2593 O O . ASN B 1 29 ? -6.297 34 24.484 1 97.88 29 ASN B O 1
ATOM 2597 N N . LEU B 1 30 ? -5.191 33.219 26.25 1 97 30 LEU B N 1
ATOM 2598 C CA . LEU B 1 30 ? -6.23 32.25 26.547 1 97 30 LEU B CA 1
ATOM 2599 C C . LEU B 1 30 ? -7.578 32.938 26.75 1 97 30 LEU B C 1
ATOM 2601 O O . LEU B 1 30 ? -7.676 33.906 27.516 1 97 30 LEU B O 1
ATOM 2605 N N . GLY B 1 31 ? -8.555 32.531 26 1 94.56 31 GLY B N 1
ATOM 2606 C CA . GLY B 1 31 ? -9.898 33.062 26.172 1 94.56 31 GLY B CA 1
ATOM 2607 C C . GLY B 1 31 ? -10.188 34.25 25.312 1 94.56 31 GLY B C 1
ATOM 2608 O O . GLY B 1 31 ? -11.32 34.75 25.25 1 94.56 31 GLY B O 1
ATOM 2609 N N . ALA B 1 32 ? -9.172 34.75 24.609 1 96.56 32 ALA B N 1
ATOM 2610 C CA . ALA B 1 32 ? -9.367 35.906 23.734 1 96.56 32 ALA B CA 1
ATOM 2611 C C . ALA B 1 32 ? -10.414 35.594 22.656 1 96.56 32 ALA B C 1
ATOM 2613 O O . ALA B 1 32 ? -10.422 34.5 22.078 1 96.56 32 ALA B O 1
ATOM 2614 N N . PRO B 1 33 ? -11.352 36.594 22.453 1 96.06 33 PRO B N 1
ATOM 2615 C CA . PRO B 1 33 ? -12.312 36.375 21.359 1 96.06 33 PRO B CA 1
ATOM 2616 C C . PRO B 1 33 ? -11.633 36.156 20.016 1 96.06 33 PRO B C 1
ATOM 2618 O O . PRO B 1 33 ? -10.664 36.875 19.688 1 96.06 33 PRO B O 1
ATOM 2621 N N . GLY B 1 34 ? -12.07 35.156 19.266 1 96.94 34 GLY B N 1
ATOM 2622 C CA . GLY B 1 34 ? -11.539 34.906 17.938 1 96.94 34 GLY B CA 1
ATOM 2623 C C . GLY B 1 34 ? -10.406 33.906 17.922 1 96.94 34 GLY B C 1
ATOM 2624 O O . GLY B 1 34 ? -9.906 33.531 16.859 1 96.94 34 GLY B O 1
ATOM 2625 N N . LEU B 1 35 ? -10.016 33.469 19.109 1 98.12 35 LEU B N 1
ATOM 2626 C CA . LEU B 1 35 ? -9 32.438 19.219 1 98.12 35 LEU B CA 1
ATOM 2627 C C . LEU B 1 35 ? -9.633 31.062 19.469 1 98.12 35 LEU B C 1
ATOM 2629 O O . LEU B 1 35 ? -10.469 30.922 20.375 1 98.12 35 LEU B O 1
ATOM 2633 N N . VAL B 1 36 ? -9.305 30.078 18.688 1 98.56 36 VAL B N 1
ATOM 2634 C CA . VAL B 1 36 ? -9.648 28.672 18.969 1 98.56 36 VAL B CA 1
ATOM 2635 C C . VAL B 1 36 ? -8.375 27.844 19.031 1 98.56 36 VAL B C 1
ATOM 2637 O O . VAL B 1 36 ? -7.531 27.906 18.125 1 98.56 36 VAL B O 1
ATOM 2640 N N . ILE B 1 37 ? -8.211 27.125 20.078 1 98.81 37 ILE B N 1
ATOM 2641 C CA . ILE B 1 37 ? -7.07 26.234 20.266 1 98.81 37 ILE B CA 1
ATOM 2642 C C . ILE B 1 37 ? -7.48 24.797 19.922 1 98.81 37 ILE B C 1
ATOM 2644 O O . ILE B 1 37 ? -8.523 24.328 20.391 1 98.81 37 ILE B O 1
ATOM 2648 N N . VAL B 1 38 ? -6.676 24.125 19.078 1 98.88 38 VAL B N 1
ATOM 2649 C CA . VAL B 1 38 ? -6.977 22.781 18.625 1 98.88 38 VAL B CA 1
ATOM 2650 C C . VAL B 1 38 ? -5.844 21.844 19.016 1 98.88 38 VAL B C 1
ATOM 2652 O O . VAL B 1 38 ? -4.668 22.156 18.828 1 98.88 38 VAL B O 1
ATOM 2655 N N . GLU B 1 39 ? -6.164 20.734 19.609 1 98.88 39 GLU B N 1
ATOM 2656 C CA . GLU B 1 39 ? -5.188 19.688 19.875 1 98.88 39 GLU B CA 1
ATOM 2657 C C . GLU B 1 39 ? -5.379 18.5 18.938 1 98.88 39 GLU B C 1
ATOM 2659 O O . GLU B 1 39 ? -6.484 17.984 18.812 1 98.88 39 GLU B O 1
ATOM 2664 N N . SER B 1 40 ? -4.418 18.156 18.203 1 98.69 40 SER B N 1
ATOM 2665 C CA . SER B 1 40 ? -4.363 16.969 17.359 1 98.69 40 SER B CA 1
ATOM 2666 C C . SER B 1 40 ? -3.135 16.125 17.672 1 98.69 40 SER B C 1
ATOM 2668 O O . SER B 1 40 ? -2.002 16.562 17.5 1 98.69 40 SER B O 1
ATOM 2670 N N . ASP B 1 41 ? -3.334 14.836 18.156 1 98.12 41 ASP B N 1
ATOM 2671 C CA . ASP B 1 41 ? -2.266 13.984 18.672 1 98.12 41 ASP B CA 1
ATOM 2672 C C . ASP B 1 41 ? -2.195 12.664 17.906 1 98.12 41 ASP B C 1
ATOM 2674 O O . ASP B 1 41 ? -3.193 12.219 17.344 1 98.12 41 ASP B O 1
ATOM 2678 N N . GLU B 1 42 ? -0.975 12.109 17.844 1 95.25 42 GLU B N 1
ATOM 2679 C CA . GLU B 1 42 ? -0.871 10.711 17.469 1 95.25 42 GLU B CA 1
ATOM 2680 C C . GLU B 1 42 ? -1.674 9.82 18.406 1 95.25 42 GLU B C 1
ATOM 2682 O O . GLU B 1 42 ? -2.484 9 17.969 1 95.25 42 GLU B O 1
ATOM 2687 N N . ASP B 1 43 ? -1.373 9.977 19.672 1 95.19 43 ASP B N 1
ATOM 2688 C CA . ASP B 1 43 ? -2.16 9.312 20.719 1 95.19 43 ASP B CA 1
ATOM 2689 C C . ASP B 1 43 ? -3.393 10.133 21.078 1 95.19 43 ASP B C 1
ATOM 2691 O O . ASP B 1 43 ? -3.322 11.031 21.922 1 95.19 43 ASP B O 1
ATOM 2695 N N . VAL B 1 44 ? -4.527 9.773 20.625 1 92.06 44 VAL B N 1
ATOM 2696 C CA . VAL B 1 44 ? -5.73 10.594 20.703 1 92.06 44 VAL B CA 1
ATOM 2697 C C . VAL B 1 44 ? -6.258 10.594 22.141 1 92.06 44 VAL B C 1
ATOM 2699 O O . VAL B 1 44 ? -7.098 11.422 22.5 1 92.06 44 VAL B O 1
ATOM 2702 N N . LEU B 1 45 ? -5.75 9.727 22.984 1 95.06 45 LEU B N 1
ATOM 2703 C CA . LEU B 1 45 ? -6.23 9.633 24.359 1 95.06 45 LEU B CA 1
ATOM 2704 C C . LEU B 1 45 ? -5.59 10.703 25.234 1 95.06 45 LEU B C 1
ATOM 2706 O O . LEU B 1 45 ? -6.059 10.969 26.344 1 95.06 45 LEU B O 1
ATOM 2710 N N . LEU B 1 46 ? -4.582 11.352 24.719 1 97.44 46 LEU B N 1
ATOM 2711 C CA . LEU B 1 46 ? -3.854 12.336 25.516 1 97.44 46 LEU B CA 1
ATOM 2712 C C . LEU B 1 46 ? -4.75 13.523 25.859 1 97.44 46 LEU B C 1
ATOM 2714 O O . LEU B 1 46 ? -4.645 14.086 26.953 1 97.44 46 LEU B O 1
ATOM 2718 N N . TYR B 1 47 ? -5.617 13.852 24.938 1 98.19 47 TYR B N 1
ATOM 2719 C CA . TYR B 1 47 ? -6.535 14.961 25.172 1 98.19 47 TYR B CA 1
ATOM 2720 C C . TYR B 1 47 ? -7.363 14.727 26.422 1 98.19 47 TYR B C 1
ATOM 2722 O O . TYR B 1 47 ? -7.621 15.656 27.203 1 98.19 47 TYR B O 1
ATOM 2730 N N . ASP B 1 48 ? -7.695 13.531 26.703 1 97.44 48 ASP B N 1
ATOM 2731 C CA . ASP B 1 48 ? -8.625 13.164 27.766 1 97.44 48 ASP B CA 1
ATOM 2732 C C . ASP B 1 48 ? -7.934 13.164 29.125 1 97.44 48 ASP B C 1
ATOM 2734 O O . ASP B 1 48 ? -8.602 13.148 30.156 1 97.44 48 ASP B O 1
ATOM 2738 N N . VAL B 1 49 ? -6.613 13.211 29.156 1 96.69 49 VAL B N 1
ATOM 2739 C CA . VAL B 1 49 ? -5.914 13.203 30.438 1 96.69 49 VAL B CA 1
ATOM 2740 C C . VAL B 1 49 ? -5.395 14.602 30.75 1 96.69 49 VAL B C 1
ATOM 2742 O O . VAL B 1 49 ? -4.66 14.789 31.734 1 96.69 49 VAL B O 1
ATOM 2745 N N . GLY B 1 50 ? -5.684 15.555 29.938 1 98.12 50 GLY B N 1
ATOM 2746 C CA . GLY B 1 50 ? -5.336 16.953 30.141 1 98.12 50 GLY B CA 1
ATOM 2747 C C . GLY B 1 50 ? -4.992 17.672 28.844 1 98.12 50 GLY B C 1
ATOM 2748 O O . GLY B 1 50 ? -4.273 17.125 28 1 98.12 50 GLY B O 1
ATOM 2749 N N . HIS B 1 51 ? -5.523 18.781 28.719 1 98.75 51 HIS B N 1
ATOM 2750 C CA . HIS B 1 51 ? -5.262 19.594 27.547 1 98.75 51 HIS B CA 1
ATOM 2751 C C . HIS B 1 51 ? -5.207 21.078 27.891 1 98.75 51 HIS B C 1
ATOM 2753 O O . HIS B 1 51 ? -5.527 21.469 29.031 1 98.75 51 HIS B O 1
ATOM 2759 N N . ILE B 1 52 ? -4.703 21.922 26.984 1 98.81 52 ILE B N 1
ATOM 2760 C CA . ILE B 1 52 ? -4.641 23.359 27.203 1 98.81 52 ILE B CA 1
ATOM 2761 C C . ILE B 1 52 ? -6.051 23.922 27.391 1 98.81 52 ILE B C 1
ATOM 2763 O O . ILE B 1 52 ? -6.969 23.562 26.656 1 98.81 52 ILE B O 1
ATOM 2767 N N . PRO B 1 53 ? -6.25 24.781 28.406 1 98.44 53 PRO B N 1
ATOM 2768 C CA . PRO B 1 53 ? -7.586 25.328 28.641 1 98.44 53 PRO B CA 1
ATOM 2769 C C . PRO B 1 53 ? -8.195 25.953 27.391 1 98.44 53 PRO B C 1
ATOM 2771 O O . PRO B 1 53 ? -7.551 26.75 26.719 1 98.44 53 PRO B O 1
ATOM 2774 N N . GLY B 1 54 ? -9.422 25.5 27.016 1 97.75 54 GLY B N 1
ATOM 2775 C CA . GLY B 1 54 ? -10.141 26.031 25.875 1 97.75 54 GLY B CA 1
ATOM 2776 C C . GLY B 1 54 ? -9.891 25.25 24.594 1 97.75 54 GLY B C 1
ATOM 2777 O O . GLY B 1 54 ? -10.562 25.469 23.594 1 97.75 54 GLY B O 1
ATOM 2778 N N . ALA B 1 55 ? -8.953 24.297 24.641 1 98.69 55 ALA B N 1
ATOM 2779 C CA . ALA B 1 55 ? -8.602 23.562 23.422 1 98.69 55 ALA B CA 1
ATOM 2780 C C . ALA B 1 55 ? -9.688 22.547 23.062 1 98.69 55 ALA B C 1
ATOM 2782 O O . ALA B 1 55 ? -10.203 21.859 23.938 1 98.69 55 ALA B O 1
ATOM 2783 N N . VAL B 1 56 ? -10.047 22.516 21.812 1 98.62 56 VAL B N 1
ATOM 2784 C CA . VAL B 1 56 ? -10.914 21.469 21.297 1 98.62 56 VAL B CA 1
ATOM 2785 C C . VAL B 1 56 ? -10.07 20.375 20.641 1 98.62 56 VAL B C 1
ATOM 2787 O O . VAL B 1 56 ? -8.953 20.625 20.172 1 98.62 56 VAL B O 1
ATOM 2790 N N . LYS B 1 57 ? -10.602 19.172 20.578 1 98.5 57 LYS B N 1
ATOM 2791 C CA . LYS B 1 57 ? -9.906 18.016 20 1 98.5 57 LYS B CA 1
ATOM 2792 C C . LYS B 1 57 ? -10.281 17.844 18.531 1 98.5 57 LYS B C 1
ATOM 2794 O O . LYS B 1 57 ? -11.461 17.875 18.172 1 98.5 57 LYS B O 1
ATOM 2799 N N . ILE B 1 58 ? -9.312 17.719 17.719 1 98.5 58 ILE B N 1
ATOM 2800 C CA . ILE B 1 58 ? -9.523 17.234 16.359 1 98.5 58 ILE B CA 1
ATOM 2801 C C . ILE B 1 58 ? -8.695 15.969 16.125 1 98.5 58 ILE B C 1
ATOM 2803 O O . ILE B 1 58 ? -7.469 16 16.203 1 98.5 58 ILE B O 1
ATOM 2807 N N . ASP B 1 59 ? -9.43 14.898 15.898 1 98 59 ASP B N 1
ATOM 2808 C CA . ASP B 1 59 ? -8.805 13.625 15.562 1 98 59 ASP B CA 1
ATOM 2809 C C . ASP B 1 59 ? -8.344 13.602 14.102 1 98 59 ASP B C 1
ATOM 2811 O O . ASP B 1 59 ? -9.156 13.766 13.188 1 98 59 ASP B O 1
ATOM 2815 N N . TRP B 1 60 ? -7.078 13.367 13.938 1 96 60 TRP B N 1
ATOM 2816 C CA . TRP B 1 60 ? -6.508 13.453 12.594 1 96 60 TRP B CA 1
ATOM 2817 C C . TRP B 1 60 ? -7.129 12.406 11.68 1 96 60 TRP B C 1
ATOM 2819 O O . TRP B 1 60 ? -7.203 12.609 10.461 1 96 60 TRP B O 1
ATOM 2829 N N . HIS B 1 61 ? -7.543 11.297 12.195 1 94.44 61 HIS B N 1
ATOM 2830 C CA . HIS B 1 61 ? -8.078 10.195 11.406 1 94.44 61 HIS B CA 1
ATOM 2831 C C . HIS B 1 61 ? -9.594 10.312 11.25 1 94.44 61 HIS B C 1
ATOM 2833 O O . HIS B 1 61 ? -10.086 10.703 10.188 1 94.44 61 HIS B O 1
ATOM 2839 N N . THR B 1 62 ? -10.391 10.312 12.305 1 96.69 62 THR B N 1
ATOM 2840 C CA . THR B 1 62 ? -11.844 10.211 12.242 1 96.69 62 THR B CA 1
ATOM 2841 C C . THR B 1 62 ? -12.461 11.555 11.852 1 96.69 62 THR B C 1
ATOM 2843 O O . THR B 1 62 ? -13.555 11.594 11.273 1 96.69 62 THR B O 1
ATOM 2846 N N . ASP B 1 63 ? -11.734 12.656 12.078 1 98.25 63 ASP B N 1
ATOM 2847 C CA . ASP B 1 63 ? -12.312 13.969 11.797 1 98.25 63 ASP B CA 1
ATOM 2848 C C . ASP B 1 63 ? -11.852 14.492 10.445 1 98.25 63 ASP B C 1
ATOM 2850 O O . ASP B 1 63 ? -12.594 15.211 9.766 1 98.25 63 ASP B O 1
ATOM 2854 N N . LEU B 1 64 ? -10.625 14.141 10.07 1 98.25 64 LEU B N 1
ATOM 2855 C CA . LEU B 1 64 ? -10.07 14.859 8.93 1 98.25 64 LEU B CA 1
ATOM 2856 C C . LEU B 1 64 ? -9.992 13.953 7.703 1 98.25 64 LEU B C 1
ATOM 2858 O O . LEU B 1 64 ? -9.875 14.438 6.574 1 98.25 64 LEU B O 1
ATOM 2862 N N . ASN B 1 65 ? -10.008 12.68 7.844 1 97.75 65 ASN B N 1
ATOM 2863 C CA . ASN B 1 65 ? -9.898 11.742 6.73 1 97.75 65 ASN B CA 1
ATOM 2864 C C . ASN B 1 65 ? -11.273 11.273 6.25 1 97.75 65 ASN B C 1
ATOM 2866 O O . ASN B 1 65 ? -12.211 11.188 7.039 1 97.75 65 ASN B O 1
ATOM 2870 N N . ASP B 1 66 ? -11.391 11.055 4.941 1 96.94 66 ASP B N 1
ATOM 2871 C CA . ASP B 1 66 ? -12.531 10.289 4.449 1 96.94 66 ASP B CA 1
ATOM 2872 C C . ASP B 1 66 ? -12.578 8.898 5.09 1 96.94 66 ASP B C 1
ATOM 2874 O O . ASP B 1 66 ? -11.539 8.242 5.227 1 96.94 66 ASP B O 1
ATOM 2878 N N . PRO B 1 67 ? -13.742 8.484 5.512 1 93.31 67 PRO B N 1
ATOM 2879 C CA . PRO B 1 67 ? -13.812 7.227 6.262 1 93.31 67 PRO B CA 1
ATOM 2880 C C . PRO B 1 67 ? -13.602 6 5.375 1 93.31 67 PRO B C 1
ATOM 2882 O O . PRO B 1 67 ? -13.391 4.895 5.887 1 93.31 67 PRO B O 1
ATOM 2885 N N . ARG B 1 68 ? -13.656 6.109 4.105 1 94.25 68 ARG B N 1
ATOM 2886 C CA . ARG B 1 68 ? -13.578 4.953 3.215 1 94.25 68 ARG B CA 1
ATOM 2887 C C . ARG B 1 68 ? -12.375 5.062 2.281 1 94.25 68 ARG B C 1
ATOM 2889 O O . ARG B 1 68 ? -11.5 4.199 2.291 1 94.25 68 ARG B O 1
ATOM 2896 N N . VAL B 1 69 ? -12.336 6.129 1.593 1 96.44 69 VAL B N 1
ATOM 2897 C CA . VAL B 1 69 ? -11.312 6.355 0.582 1 96.44 69 VAL B CA 1
ATOM 2898 C C . VAL B 1 69 ? -10.109 7.047 1.216 1 96.44 69 VAL B C 1
ATOM 2900 O O . VAL B 1 69 ? -10.266 7.914 2.08 1 96.44 69 VAL B O 1
ATOM 2903 N N . ARG B 1 70 ? -8.922 6.633 0.829 1 97.5 70 ARG B N 1
ATOM 2904 C CA . ARG B 1 70 ? -7.719 7.285 1.339 1 97.5 70 ARG B CA 1
ATOM 2905 C C . ARG B 1 70 ? -7.613 8.719 0.828 1 97.5 70 ARG B C 1
ATOM 2907 O O . ARG B 1 70 ? -6.953 8.977 -0.182 1 97.5 70 ARG B O 1
ATOM 2914 N N . ASP B 1 71 ? -8.219 9.555 1.44 1 97.81 71 ASP B N 1
ATOM 2915 C CA . ASP B 1 71 ? -8.297 10.984 1.157 1 97.81 71 ASP B CA 1
ATOM 2916 C C . ASP B 1 71 ? -8.844 11.75 2.357 1 97.81 71 ASP B C 1
ATOM 2918 O O . ASP B 1 71 ? -8.875 11.234 3.475 1 97.81 71 ASP B O 1
ATOM 2922 N N . TYR B 1 72 ? -9.172 12.945 2.174 1 98.12 72 TYR B N 1
ATOM 2923 C CA . TYR B 1 72 ? -9.688 13.805 3.236 1 98.12 72 TYR B CA 1
ATOM 2924 C C . TYR B 1 72 ? -11.18 14.055 3.057 1 98.12 72 TYR B C 1
ATOM 2926 O O . TYR B 1 72 ? -11.75 13.75 2.002 1 98.12 72 TYR B O 1
ATOM 2934 N N . ILE B 1 73 ? -11.781 14.531 4.086 1 97.69 73 ILE B N 1
ATOM 2935 C CA . ILE B 1 73 ? -13.188 14.883 4.035 1 97.69 73 ILE B CA 1
ATOM 2936 C C . ILE B 1 73 ? -13.406 15.977 2.99 1 97.69 73 ILE B C 1
ATOM 2938 O O . ILE B 1 73 ? -12.461 16.625 2.555 1 97.69 73 ILE B O 1
ATOM 2942 N N . ASP B 1 74 ? -14.688 16.141 2.531 1 97.25 74 ASP B N 1
ATOM 2943 C CA . ASP B 1 74 ? -14.992 17.172 1.548 1 97.25 74 ASP B CA 1
ATOM 2944 C C . ASP B 1 74 ? -15.359 18.484 2.23 1 97.25 74 ASP B C 1
ATOM 2946 O O . ASP B 1 74 ? -15.281 18.594 3.455 1 97.25 74 ASP B O 1
ATOM 2950 N N . GLY B 1 75 ? -15.664 19.484 1.406 1 98.12 75 GLY B N 1
ATOM 2951 C CA . GLY B 1 75 ? -15.938 20.812 1.917 1 98.12 75 GLY B CA 1
ATOM 2952 C C . GLY B 1 75 ? -17.109 20.859 2.887 1 98.12 75 GLY B C 1
ATOM 2953 O O . GLY B 1 75 ? -17.062 21.562 3.895 1 98.12 75 GLY B O 1
ATOM 2954 N N . ALA B 1 76 ? -18.172 20.109 2.635 1 98.31 76 ALA B N 1
ATOM 2955 C CA . ALA B 1 76 ? -19.344 20.078 3.498 1 98.31 76 ALA B CA 1
ATOM 2956 C C . ALA B 1 76 ? -19 19.516 4.871 1 98.31 76 ALA B C 1
ATOM 2958 O O . ALA B 1 76 ? -19.391 20.078 5.898 1 98.31 76 ALA B O 1
ATOM 2959 N N . ARG B 1 77 ? -18.312 18.469 4.875 1 98.06 77 ARG B N 1
ATOM 2960 C CA . ARG B 1 77 ? -17.953 17.828 6.129 1 98.06 77 ARG B CA 1
ATOM 2961 C C . ARG B 1 77 ? -16.969 18.688 6.918 1 98.06 77 ARG B C 1
ATOM 2963 O O . ARG B 1 77 ? -17 18.703 8.148 1 98.06 77 ARG B O 1
ATOM 2970 N N . PHE B 1 78 ? -16.047 19.375 6.184 1 98.56 78 PHE B N 1
ATOM 2971 C CA . PHE B 1 78 ? -15.125 20.266 6.867 1 98.56 78 PHE B CA 1
ATOM 2972 C C . PHE B 1 78 ? -15.883 21.406 7.539 1 98.56 78 PHE B C 1
ATOM 2974 O O . PHE B 1 78 ? -15.609 21.75 8.695 1 98.56 78 PHE B O 1
ATOM 2981 N N . ALA B 1 79 ? -16.812 21.969 6.82 1 98.62 79 ALA B N 1
ATOM 2982 C CA . ALA B 1 79 ? -17.625 23.031 7.391 1 98.62 79 ALA B CA 1
ATOM 2983 C C . ALA B 1 79 ? -18.375 22.562 8.625 1 98.62 79 ALA B C 1
ATOM 2985 O O . ALA B 1 79 ? -18.422 23.266 9.641 1 98.62 79 ALA B O 1
ATOM 2986 N N . GLU B 1 80 ? -18.922 21.391 8.555 1 98.62 80 GLU B N 1
ATOM 2987 C CA . GLU B 1 80 ? -19.625 20.797 9.695 1 98.62 80 GLU B CA 1
ATOM 2988 C C . GLU B 1 80 ? -18.672 20.609 10.875 1 98.62 80 GLU B C 1
ATOM 2990 O O . GLU B 1 80 ? -19.047 20.859 12.023 1 98.62 80 GLU B O 1
ATOM 2995 N N . LEU B 1 81 ? -17.484 20.109 10.578 1 98.62 81 LEU B N 1
ATOM 2996 C CA . LEU B 1 81 ? -16.484 19.922 11.617 1 98.62 81 LEU B CA 1
ATOM 2997 C C . LEU B 1 81 ? -16.141 21.25 12.289 1 98.62 81 LEU B C 1
ATOM 2999 O O . LEU B 1 81 ? -16.062 21.328 13.516 1 98.62 81 LEU B O 1
ATOM 3003 N N . MET B 1 82 ? -15.906 22.328 11.492 1 98.69 82 MET B N 1
ATOM 3004 C CA . MET B 1 82 ? -15.625 23.641 12.039 1 98.69 82 MET B CA 1
ATOM 3005 C C . MET B 1 82 ? -16.75 24.109 12.953 1 98.69 82 MET B C 1
ATOM 3007 O O . MET B 1 82 ? -16.516 24.547 14.078 1 98.69 82 MET B O 1
ATOM 3011 N N . ASP B 1 83 ? -17.938 23.922 12.492 1 98.69 83 ASP B N 1
ATOM 3012 C CA . ASP B 1 83 ? -19.094 24.328 13.273 1 98.69 83 ASP B CA 1
ATOM 3013 C C . ASP B 1 83 ? -19.172 23.547 14.586 1 98.69 83 ASP B C 1
ATOM 3015 O O . ASP B 1 83 ? -19.375 24.125 15.648 1 98.69 83 ASP B O 1
ATOM 3019 N N . ARG B 1 84 ? -18.938 22.281 14.5 1 98.38 84 ARG B N 1
ATOM 3020 C CA . ARG B 1 84 ? -19 21.422 15.672 1 98.38 84 ARG B CA 1
ATOM 3021 C C . ARG B 1 84 ? -17.922 21.812 16.688 1 98.38 84 ARG B C 1
ATOM 3023 O O . ARG B 1 84 ? -18.125 21.672 17.891 1 98.38 84 ARG B O 1
ATOM 3030 N N . LYS B 1 85 ? -16.812 22.312 16.188 1 98.44 85 LYS B N 1
ATOM 3031 C CA . LYS B 1 85 ? -15.68 22.641 17.047 1 98.44 85 LYS B CA 1
ATOM 3032 C C . LYS B 1 85 ? -15.695 24.125 17.438 1 98.44 85 LYS B C 1
ATOM 3034 O O . LYS B 1 85 ? -14.773 24.609 18.094 1 98.44 85 LYS B O 1
ATOM 3039 N N . GLY B 1 86 ? -16.703 24.875 17 1 98.06 86 GLY B N 1
ATOM 3040 C CA . GLY B 1 86 ? -16.859 26.266 17.359 1 98.06 86 GLY B CA 1
ATOM 3041 C C . GLY B 1 86 ? -15.875 27.188 16.656 1 98.06 86 GLY B C 1
ATOM 3042 O O . GLY B 1 86 ? -15.445 28.203 17.219 1 98.06 86 GLY B O 1
ATOM 3043 N N . ILE B 1 87 ? -15.484 26.812 15.492 1 98.31 87 ILE B N 1
ATOM 3044 C CA . ILE B 1 87 ? -14.508 27.578 14.727 1 98.31 87 ILE B CA 1
ATOM 3045 C C . ILE B 1 87 ? -15.227 28.375 13.641 1 98.31 87 ILE B C 1
ATOM 3047 O O . ILE B 1 87 ? -15.977 27.812 12.836 1 98.31 87 ILE B O 1
ATOM 3051 N N . SER B 1 88 ? -14.984 29.656 13.648 1 97.44 88 SER B N 1
ATOM 3052 C CA . SER B 1 88 ? -15.477 30.516 12.578 1 97.44 88 SER B CA 1
ATOM 3053 C C . SER B 1 88 ? -14.383 30.797 11.555 1 97.44 88 SER B C 1
ATOM 3055 O O . SER B 1 88 ? -13.195 30.672 11.852 1 97.44 88 SER B O 1
ATOM 3057 N N . ARG B 1 89 ? -14.797 31.25 10.414 1 97.06 89 ARG B N 1
ATOM 3058 C CA . ARG B 1 89 ? -13.883 31.453 9.297 1 97.06 89 ARG B CA 1
ATOM 3059 C C . ARG B 1 89 ? -12.852 32.531 9.633 1 97.06 89 ARG B C 1
ATOM 3061 O O . ARG B 1 89 ? -11.711 32.469 9.164 1 97.06 89 ARG B O 1
ATOM 3068 N N . ASP B 1 90 ? -13.188 33.438 10.508 1 96.44 90 ASP B N 1
ATOM 3069 C CA . ASP B 1 90 ? -12.32 34.562 10.805 1 96.44 90 ASP B CA 1
ATOM 3070 C C . ASP B 1 90 ? -11.477 34.312 12.055 1 96.44 90 ASP B C 1
ATOM 3072 O O . ASP B 1 90 ? -10.648 35.125 12.438 1 96.44 90 ASP B O 1
ATOM 3076 N N . ASP B 1 91 ? -11.656 33.156 12.609 1 97.88 91 ASP B N 1
ATOM 3077 C CA . ASP B 1 91 ? -10.922 32.844 13.828 1 97.88 91 ASP B CA 1
ATOM 3078 C C . ASP B 1 91 ? -9.453 32.562 13.531 1 97.88 91 ASP B C 1
ATOM 3080 O O . ASP B 1 91 ? -9.117 32 12.484 1 97.88 91 ASP B O 1
ATOM 3084 N N . THR B 1 92 ? -8.578 33 14.477 1 98.69 92 THR B N 1
ATOM 3085 C CA . THR B 1 92 ? -7.219 32.438 14.562 1 98.69 92 THR B CA 1
ATOM 3086 C C . THR B 1 92 ? -7.223 31.062 15.203 1 98.69 92 THR B C 1
ATOM 3088 O O . THR B 1 92 ? -7.703 30.906 16.328 1 98.69 92 THR B O 1
ATOM 3091 N N . VAL B 1 93 ? -6.758 30.078 14.438 1 98.81 93 VAL B N 1
ATOM 3092 C CA . VAL B 1 93 ? -6.688 28.719 14.961 1 98.81 93 VAL B CA 1
ATOM 3093 C C . VAL B 1 93 ? -5.242 28.359 15.312 1 98.81 93 VAL B C 1
ATOM 3095 O O . VAL B 1 93 ? -4.359 28.422 14.453 1 98.81 93 VAL B O 1
ATOM 3098 N N . VAL B 1 94 ? -4.957 28.094 16.562 1 98.94 94 VAL B N 1
ATOM 3099 C CA . VAL B 1 94 ? -3.652 27.609 17 1 98.94 94 VAL B CA 1
ATOM 3100 C C . VAL B 1 94 ? -3.723 26.109 17.266 1 98.94 94 VAL B C 1
ATOM 3102 O O . VAL B 1 94 ? -4.504 25.656 18.109 1 98.94 94 VAL B O 1
ATOM 3105 N N . ILE B 1 95 ? -2.902 25.328 16.547 1 98.94 95 ILE B N 1
ATOM 3106 C CA . ILE B 1 95 ? -2.928 23.875 16.656 1 98.94 95 ILE B CA 1
ATOM 3107 C C . ILE B 1 95 ? -1.653 23.391 17.344 1 98.94 95 ILE B C 1
ATOM 3109 O O . ILE B 1 95 ? -0.564 23.906 17.094 1 98.94 95 ILE B O 1
ATOM 3113 N N . TYR B 1 96 ? -1.798 22.422 18.234 1 98.88 96 TYR B N 1
ATOM 3114 C CA . TYR B 1 96 ? -0.666 21.766 18.875 1 98.88 96 TYR B CA 1
ATOM 3115 C C . TYR B 1 96 ? -0.918 20.281 19.047 1 98.88 96 TYR B C 1
ATOM 3117 O O . TYR B 1 96 ? -2.043 19.797 18.859 1 98.88 96 TYR B O 1
ATOM 3125 N N . GLY B 1 97 ? 0.089 19.531 19.328 1 98.62 97 GLY B N 1
ATOM 3126 C CA . GLY B 1 97 ? -0.045 18.094 19.562 1 98.62 97 GLY B CA 1
ATOM 3127 C C . GLY B 1 97 ? 1.232 17.453 20.062 1 98.62 97 GLY B C 1
ATOM 3128 O O . GLY B 1 97 ? 2.184 18.156 20.422 1 98.62 97 GLY B O 1
ATOM 3129 N N . ASP B 1 98 ? 1.189 16.125 20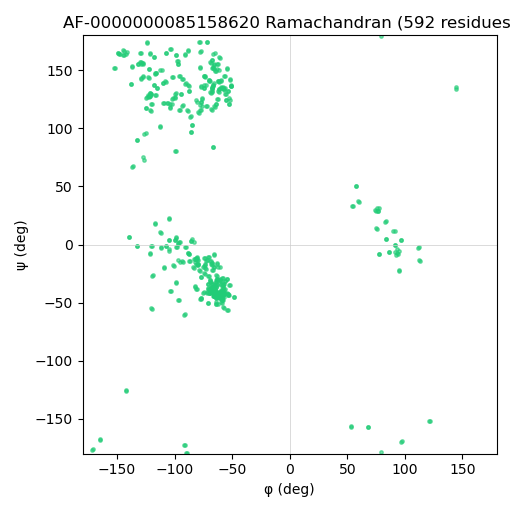.234 1 97.69 98 ASP B N 1
ATOM 3130 C CA . ASP B 1 98 ? 2.338 15.344 20.688 1 97.69 98 ASP B CA 1
ATOM 3131 C C . ASP B 1 98 ? 3.32 15.109 19.547 1 97.69 98 ASP B C 1
ATOM 3133 O O . ASP B 1 98 ? 3.154 15.648 18.453 1 97.69 98 ASP B O 1
ATOM 3137 N N . LYS B 1 99 ? 4.473 14.508 19.812 1 96.38 99 LYS B N 1
ATOM 3138 C CA . LYS B 1 99 ? 5.492 14.109 18.844 1 96.38 99 LYS B CA 1
ATOM 3139 C C . LYS B 1 99 ? 5.969 15.312 18.031 1 96.38 99 LYS B C 1
ATOM 3141 O O . LYS B 1 99 ? 5.957 15.273 16.797 1 96.38 99 LYS B O 1
ATOM 3146 N N . SER B 1 100 ? 6.328 16.375 18.719 1 97.31 100 SER B N 1
ATOM 3147 C CA . SER B 1 100 ? 6.852 17.578 18.078 1 97.31 100 SER B CA 1
ATOM 3148 C C . SER B 1 100 ? 5.898 18.078 17 1 97.31 100 SER B C 1
ATOM 3150 O O . SER B 1 100 ? 6.328 18.469 15.914 1 97.31 100 SER B O 1
ATOM 3152 N N . ASN B 1 101 ? 4.605 17.906 17.203 1 97.94 101 ASN B N 1
ATOM 3153 C CA . ASN B 1 101 ? 3.549 18.516 16.391 1 97.94 101 ASN B CA 1
ATOM 3154 C C . ASN B 1 101 ? 3.385 17.812 15.062 1 97.94 101 ASN B C 1
ATOM 3156 O O . ASN B 1 101 ? 2.938 18.406 14.078 1 97.94 101 ASN B O 1
ATOM 3160 N N . TRP B 1 102 ? 3.695 16.453 14.961 1 96.19 102 TRP B N 1
ATOM 3161 C CA . TRP B 1 102 ? 3.49 15.734 13.711 1 96.19 102 TRP B CA 1
ATOM 3162 C C . TRP B 1 102 ? 2.055 15.891 13.219 1 96.19 102 TRP B C 1
ATOM 3164 O O . TRP B 1 102 ? 1.815 16.484 12.164 1 96.19 102 TRP B O 1
ATOM 3174 N N . TRP B 1 103 ? 1.144 15.523 14.055 1 97.19 103 TRP B N 1
ATOM 3175 C CA . TRP B 1 103 ? -0.251 15.484 13.633 1 97.19 103 TRP B CA 1
ATOM 3176 C C . TRP B 1 103 ? -0.89 16.859 13.727 1 97.19 103 TRP B C 1
ATOM 3178 O O . TRP B 1 103 ? -1.906 17.125 13.086 1 97.19 103 TRP B O 1
ATOM 3188 N N . ALA B 1 104 ? -0.28 17.781 14.539 1 98.69 104 ALA B N 1
ATOM 3189 C CA . ALA B 1 104 ? -0.704 19.172 14.516 1 98.69 104 ALA B CA 1
ATOM 3190 C C . ALA B 1 104 ? -0.389 19.828 13.172 1 98.69 104 ALA B C 1
ATOM 3192 O O . ALA B 1 104 ? -1.23 20.516 12.602 1 98.69 104 ALA B O 1
ATOM 3193 N N . ALA B 1 105 ? 0.81 19.562 12.688 1 98.75 105 ALA B N 1
ATOM 3194 C CA . ALA B 1 105 ? 1.199 20.078 11.383 1 98.75 105 ALA B CA 1
ATOM 3195 C C . ALA B 1 105 ? 0.343 19.469 10.273 1 98.75 105 ALA B C 1
ATOM 3197 O O . ALA B 1 105 ? -0.021 20.156 9.312 1 98.75 105 ALA B O 1
ATOM 3198 N N . TYR B 1 106 ? 0.039 18.219 10.391 1 98.69 106 TYR B N 1
ATOM 3199 C CA . TYR B 1 106 ? -0.856 17.531 9.461 1 98.69 106 TYR B CA 1
ATOM 3200 C C . TYR B 1 106 ? -2.229 18.203 9.445 1 98.69 106 TYR B C 1
ATOM 3202 O O . TYR B 1 106 ? -2.777 18.469 8.367 1 98.69 106 TYR B O 1
ATOM 3210 N N . ALA B 1 107 ? -2.777 18.469 10.609 1 98.81 107 ALA B N 1
ATOM 3211 C CA . ALA B 1 107 ? -4.062 19.156 10.695 1 98.81 107 ALA B CA 1
ATOM 3212 C C . ALA B 1 107 ? -3.988 20.547 10.07 1 98.81 107 ALA B C 1
ATOM 3214 O O . ALA B 1 107 ? -4.875 20.938 9.32 1 98.81 107 ALA B O 1
ATOM 3215 N N . LEU B 1 108 ? -2.93 21.281 10.391 1 98.81 108 LEU B N 1
ATOM 3216 C CA . LEU B 1 108 ? -2.732 22.594 9.805 1 98.81 108 LEU B CA 1
ATOM 3217 C C . LEU B 1 108 ? -2.709 22.516 8.281 1 98.81 108 LEU B C 1
ATOM 3219 O O . LEU B 1 108 ? -3.312 23.344 7.602 1 98.81 108 LEU B O 1
ATOM 3223 N N . TRP B 1 109 ? -2.027 21.484 7.766 1 98.69 109 TRP B N 1
ATOM 3224 C CA . TRP B 1 109 ? -1.938 21.281 6.324 1 98.69 109 TRP B CA 1
ATOM 3225 C C . TRP B 1 109 ? -3.32 21.031 5.727 1 98.69 109 TRP B C 1
ATOM 3227 O O . TRP B 1 109 ? -3.66 21.594 4.684 1 98.69 109 TRP B O 1
ATOM 3237 N N . VAL B 1 110 ? -4.164 20.234 6.418 1 98.56 110 VAL B N 1
ATOM 3238 C CA . VAL B 1 110 ? -5.516 19.969 5.938 1 98.56 110 VAL B CA 1
ATOM 3239 C C . VAL B 1 110 ? -6.355 21.234 5.988 1 98.56 110 VAL B C 1
ATOM 3241 O O . VAL B 1 110 ? -7.102 21.531 5.051 1 98.56 110 VAL B O 1
ATOM 3244 N N . PHE B 1 111 ? -6.234 22.094 7.094 1 98.62 111 PHE B N 1
ATOM 3245 C CA . PHE B 1 111 ? -6.91 23.375 7.168 1 98.62 111 PHE B CA 1
ATOM 3246 C C . PHE B 1 111 ? -6.531 24.25 5.98 1 98.62 111 PHE B C 1
ATOM 3248 O O . PHE B 1 111 ? -7.379 24.969 5.434 1 98.62 111 PHE B O 1
ATOM 3255 N N . THR B 1 112 ? -5.266 24.188 5.598 1 98.12 112 THR B N 1
ATOM 3256 C CA . THR B 1 112 ? -4.77 24.969 4.473 1 98.12 112 THR B CA 1
ATOM 3257 C C . THR B 1 112 ? -5.41 24.516 3.166 1 98.12 112 THR B C 1
ATOM 3259 O O . THR B 1 112 ? -5.719 25.328 2.301 1 98.12 112 THR B O 1
ATOM 3262 N N . LEU B 1 113 ? -5.652 23.172 2.988 1 98.06 113 LEU B N 1
ATOM 3263 C CA . LEU B 1 113 ? -6.34 22.656 1.811 1 98.06 113 LEU B CA 1
ATOM 3264 C C . LEU B 1 113 ? -7.711 23.312 1.648 1 98.06 113 LEU B C 1
ATOM 3266 O O . LEU B 1 113 ? -8.172 23.531 0.524 1 98.06 113 LEU B O 1
ATOM 3270 N N . PHE B 1 114 ? -8.32 23.656 2.783 1 98.06 114 PHE B N 1
ATOM 3271 C CA . PHE B 1 114 ? -9.664 24.219 2.746 1 98.06 114 PHE B CA 1
ATOM 3272 C C . PHE B 1 114 ? -9.617 25.734 2.84 1 98.06 114 PHE B C 1
ATOM 3274 O O . PHE B 1 114 ? -10.664 26.391 2.904 1 98.06 114 PHE B O 1
ATOM 3281 N N . GLY B 1 115 ? -8.422 26.312 2.982 1 97.5 115 GLY B N 1
ATOM 3282 C CA . GLY B 1 115 ? -8.211 27.75 2.842 1 97.5 115 GLY B CA 1
ATOM 3283 C C . GLY B 1 115 ? -8.539 28.531 4.098 1 97.5 115 GLY B C 1
ATOM 3284 O O . GLY B 1 115 ? -8.906 29.703 4.031 1 97.5 115 GLY B O 1
ATOM 3285 N N . HIS B 1 116 ? -8.578 27.859 5.27 1 97.94 116 HIS B N 1
ATOM 3286 C CA . HIS B 1 116 ? -8.727 28.672 6.469 1 97.94 116 HIS B CA 1
ATOM 3287 C C . HIS B 1 116 ? -7.633 29.734 6.559 1 97.94 116 HIS B C 1
ATOM 3289 O O . HIS B 1 116 ? -6.445 29.422 6.457 1 97.94 116 HIS B O 1
ATOM 3295 N N . PRO B 1 117 ? -7.945 30.922 6.758 1 97 117 PRO B N 1
ATOM 3296 C CA . PRO B 1 117 ? -6.996 32 6.504 1 97 117 PRO B CA 1
ATOM 3297 C C . PRO B 1 117 ? -5.859 32.062 7.527 1 97 117 PRO B C 1
ATOM 3299 O O . PRO B 1 117 ? -4.711 32.312 7.168 1 97 117 PRO B O 1
ATOM 3302 N N . ASP B 1 118 ? -6.199 31.844 8.82 1 98.5 118 ASP B N 1
ATOM 3303 C CA . ASP B 1 118 ? -5.191 32.031 9.859 1 98.5 118 ASP B CA 1
ATOM 3304 C C . ASP B 1 118 ? -5.062 30.797 10.734 1 98.5 118 ASP B C 1
ATOM 3306 O O . ASP B 1 118 ? -5.809 30.625 11.703 1 98.5 118 ASP B O 1
ATOM 3310 N N . VAL B 1 119 ? -4.145 29.938 10.43 1 98.81 119 VAL B N 1
ATOM 3311 C CA . VAL B 1 119 ? -3.828 28.734 11.188 1 98.81 119 VAL B CA 1
ATOM 3312 C C . VAL B 1 119 ? -2.361 28.766 11.617 1 98.81 119 VAL B C 1
ATOM 3314 O O . VAL B 1 119 ? -1.475 29 10.789 1 98.81 119 VAL B O 1
ATOM 3317 N N . ARG B 1 120 ? -2.102 28.578 12.914 1 98.88 120 ARG B N 1
ATOM 3318 C CA . ARG B 1 120 ? -0.769 28.688 13.5 1 98.88 120 ARG B CA 1
ATOM 3319 C C . ARG B 1 120 ? -0.421 27.438 14.305 1 98.88 120 ARG B C 1
ATOM 3321 O O . ARG B 1 120 ? -1.312 26.703 14.742 1 98.88 120 ARG B O 1
ATOM 3328 N N . LEU B 1 121 ? 0.867 27.141 14.477 1 98.94 121 LEU B N 1
ATOM 3329 C CA . LEU B 1 121 ? 1.321 26.062 15.352 1 98.94 121 LEU B CA 1
ATOM 3330 C C . LEU B 1 121 ? 1.836 26.625 16.672 1 98.94 121 LEU B C 1
ATOM 3332 O O . LEU B 1 121 ? 2.438 27.703 16.703 1 98.94 121 LEU B O 1
ATOM 3336 N N . LEU B 1 122 ? 1.587 25.906 17.719 1 98.94 122 LEU B N 1
ATOM 3337 C CA . LEU B 1 122 ? 2.266 26.172 18.984 1 98.94 122 LEU B CA 1
ATOM 3338 C C . LEU B 1 122 ? 3.674 25.578 18.969 1 98.94 122 LEU B C 1
ATOM 3340 O O . LEU B 1 122 ? 3.842 24.359 18.953 1 98.94 122 LEU B O 1
ATOM 3344 N N . ASN B 1 123 ? 4.629 26.422 19 1 98.75 123 ASN B N 1
ATOM 3345 C CA . ASN B 1 123 ? 6.012 25.969 18.953 1 98.75 123 ASN B CA 1
ATOM 3346 C C . ASN B 1 123 ? 6.367 25.109 20.156 1 98.75 123 ASN B C 1
ATOM 3348 O O . ASN B 1 123 ? 6.152 25.531 21.297 1 98.75 123 ASN B O 1
ATOM 3352 N N . GLY B 1 124 ? 6.844 23.953 19.969 1 98.19 124 GLY B N 1
ATOM 3353 C CA . GLY B 1 124 ? 7.168 23.031 21.047 1 98.19 124 GLY B CA 1
ATOM 3354 C C . GLY B 1 124 ? 6.043 22.047 21.359 1 98.19 124 GLY B C 1
ATOM 3355 O O . GLY B 1 124 ? 6.27 21.016 21.984 1 98.19 124 GLY B O 1
ATOM 3356 N N . GLY B 1 125 ? 4.809 22.375 21.016 1 98.56 125 GLY B N 1
ATOM 3357 C CA . GLY B 1 125 ? 3.672 21.469 21.078 1 98.56 125 GLY B CA 1
ATOM 3358 C C . GLY B 1 125 ? 3.287 21.094 22.5 1 98.56 125 GLY B C 1
ATOM 3359 O O . GLY B 1 125 ? 3.5 21.875 23.422 1 98.56 125 GLY B O 1
ATOM 3360 N N . ARG B 1 126 ? 2.646 20 22.656 1 98.62 126 ARG B N 1
ATOM 3361 C CA . ARG B 1 126 ? 2.098 19.5 23.906 1 98.62 126 ARG B CA 1
ATOM 3362 C C . ARG B 1 126 ? 3.207 19.219 24.922 1 98.62 126 ARG B C 1
ATOM 3364 O O . ARG B 1 126 ? 3.107 19.609 26.078 1 98.62 126 ARG B O 1
ATOM 3371 N N . ASP B 1 127 ? 4.25 18.594 24.438 1 97.81 127 ASP B N 1
ATOM 3372 C CA . ASP B 1 127 ? 5.305 18.125 25.328 1 97.81 127 ASP B CA 1
ATOM 3373 C C . ASP B 1 127 ? 5.984 19.312 26.031 1 97.81 127 ASP B C 1
ATOM 3375 O O . ASP B 1 127 ? 6.234 19.266 27.234 1 97.81 127 ASP B O 1
ATOM 3379 N N . LEU B 1 128 ? 6.25 20.344 25.281 1 98.12 128 LEU B N 1
ATOM 3380 C CA . LEU B 1 128 ? 6.898 21.5 25.875 1 98.12 128 LEU B CA 1
ATOM 3381 C C . LEU B 1 128 ? 5.957 22.219 26.828 1 98.12 128 LEU B C 1
ATOM 3383 O O . LEU B 1 128 ? 6.375 22.672 27.906 1 98.12 128 LEU B O 1
ATOM 3387 N N . TRP B 1 129 ? 4.668 22.375 26.453 1 98.62 129 TRP B N 1
ATOM 3388 C CA . TRP B 1 129 ? 3.676 22.984 27.328 1 98.62 129 TRP B CA 1
ATOM 3389 C C . TRP B 1 129 ? 3.652 22.297 28.688 1 98.62 129 TRP B C 1
ATOM 3391 O O . TRP B 1 129 ? 3.65 22.969 29.734 1 98.62 129 TRP B O 1
ATOM 3401 N N . LEU B 1 130 ? 3.709 21 28.703 1 97.81 130 LEU B N 1
ATOM 3402 C CA . LEU B 1 130 ? 3.664 20.203 29.938 1 97.81 130 LEU B CA 1
ATOM 3403 C C . LEU B 1 130 ? 4.988 20.281 30.672 1 97.81 130 LEU B C 1
ATOM 3405 O O . LEU B 1 130 ? 5.008 20.375 31.906 1 97.81 130 LEU B O 1
ATOM 3409 N N . ALA B 1 131 ? 6.074 20.219 29.969 1 97.69 131 ALA B N 1
ATOM 3410 C CA . ALA B 1 131 ? 7.398 20.297 30.578 1 97.69 131 ALA B CA 1
ATOM 3411 C C . ALA B 1 131 ? 7.586 21.609 31.328 1 97.69 131 ALA B C 1
ATOM 3413 O O . ALA B 1 131 ? 8.289 21.656 32.344 1 97.69 131 ALA B O 1
ATOM 3414 N N . GLU B 1 132 ? 6.945 22.625 30.844 1 97.56 132 GLU B N 1
ATOM 3415 C CA . GLU B 1 132 ? 7.023 23.938 31.469 1 97.56 132 GLU B CA 1
ATOM 3416 C C . GLU B 1 132 ? 5.996 24.078 32.594 1 97.56 132 GLU B C 1
ATOM 3418 O O . GLU B 1 132 ? 5.824 25.156 33.156 1 97.56 132 GLU B O 1
ATOM 3423 N N . ARG B 1 133 ? 5.281 23.016 32.844 1 97.56 133 ARG B N 1
ATOM 3424 C CA . ARG B 1 133 ? 4.305 22.938 33.906 1 97.56 133 ARG B CA 1
ATOM 3425 C C . ARG B 1 133 ? 3.213 23.984 33.75 1 97.56 133 ARG B C 1
ATOM 3427 O O . ARG B 1 133 ? 2.801 24.609 34.75 1 97.56 133 ARG B O 1
ATOM 3434 N N . ARG B 1 134 ? 2.895 24.172 32.531 1 97.94 134 ARG B N 1
ATOM 3435 C CA . ARG B 1 134 ? 1.83 25.141 32.25 1 97.94 134 ARG B CA 1
ATOM 3436 C C . ARG B 1 134 ? 0.46 24.531 32.531 1 97.94 134 ARG B C 1
ATOM 3438 O O . ARG B 1 134 ? 0.331 23.312 32.656 1 97.94 134 ARG B O 1
ATOM 3445 N N . GLU B 1 135 ? -0.536 25.344 32.594 1 97.19 135 GLU B N 1
ATOM 3446 C CA . GLU B 1 135 ? -1.878 24.953 33 1 97.19 135 GLU B CA 1
ATOM 3447 C C . GLU B 1 135 ? -2.516 24 32 1 97.19 135 GLU B C 1
ATOM 3449 O O . GLU B 1 135 ? -2.395 24.203 30.797 1 97.19 135 GLU B O 1
ATOM 3454 N N . THR B 1 136 ? -3.184 22.953 32.5 1 98.31 136 THR B N 1
ATOM 3455 C CA . THR B 1 136 ? -4.031 22.047 31.719 1 98.31 136 THR B CA 1
ATOM 3456 C C . THR B 1 136 ? -5.387 21.859 32.375 1 98.31 136 THR B C 1
ATOM 3458 O O . THR B 1 136 ? -5.586 22.312 33.531 1 98.31 136 THR B O 1
ATOM 3461 N N . THR B 1 137 ? -6.297 21.359 31.672 1 98.38 137 THR B N 1
ATO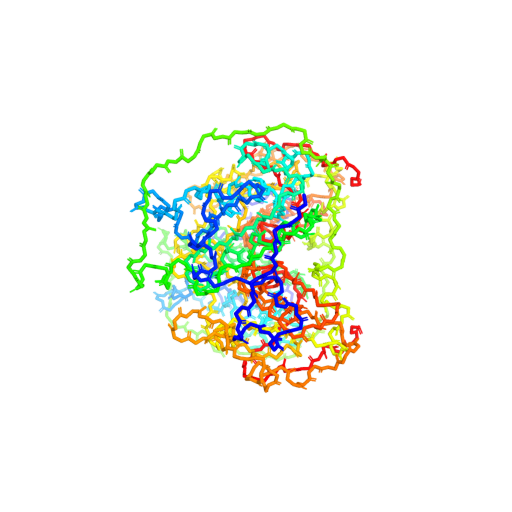M 3462 C CA . THR B 1 137 ? -7.645 21.141 32.188 1 98.38 137 THR B CA 1
ATOM 3463 C C . THR B 1 137 ? -8.25 19.875 31.625 1 98.38 137 THR B C 1
ATOM 3465 O O . THR B 1 137 ? -7.707 19.281 30.688 1 98.38 137 THR B O 1
ATOM 3468 N N . LEU B 1 138 ? -9.273 19.406 32.25 1 97.94 138 LEU B N 1
ATOM 3469 C CA . LEU B 1 138 ? -10.062 18.281 31.75 1 97.94 138 LEU B CA 1
ATOM 3470 C C . LEU B 1 138 ? -11.391 18.766 31.172 1 97.94 138 LEU B C 1
ATOM 3472 O O . LEU B 1 138 ? -12.164 17.984 30.625 1 97.94 138 LEU B O 1
ATOM 3476 N N . ASP B 1 139 ? -11.648 20.094 31.328 1 97.56 139 ASP B N 1
ATOM 3477 C CA . ASP B 1 139 ? -12.898 20.672 30.844 1 97.56 139 ASP B CA 1
ATOM 3478 C C . ASP B 1 139 ? -12.906 20.734 29.312 1 97.56 139 ASP B C 1
ATOM 3480 O O . ASP B 1 139 ? -12.086 21.438 28.719 1 97.56 139 ASP B O 1
ATOM 3484 N N . VAL B 1 140 ? -13.836 20.062 28.719 1 97 140 VAL B N 1
ATOM 3485 C CA . VAL B 1 140 ? -13.938 20.047 27.266 1 97 140 VAL B CA 1
ATOM 3486 C C . VAL B 1 140 ? -14.883 21.141 26.797 1 97 140 VAL B C 1
ATOM 3488 O O . VAL B 1 140 ? -16.062 21.156 27.156 1 97 140 VAL B O 1
ATOM 3491 N N . PRO B 1 141 ? -14.328 22.031 26 1 96.69 141 PRO B N 1
ATOM 3492 C CA . PRO B 1 141 ? -15.227 23.078 25.5 1 96.69 141 PRO B CA 1
ATOM 3493 C C . PRO B 1 141 ? -16.438 22.5 24.75 1 96.69 141 PRO B C 1
ATOM 3495 O O . PRO B 1 141 ? -16.297 21.516 24.031 1 96.69 141 PRO B O 1
ATOM 3498 N N . THR B 1 142 ? -17.594 23.141 24.859 1 95.5 142 THR B N 1
ATOM 3499 C CA . THR B 1 142 ? -18.812 22.656 24.234 1 95.5 142 THR B CA 1
ATOM 3500 C C . THR B 1 142 ? -19.359 23.672 23.25 1 95.5 142 THR B C 1
ATOM 3502 O O . THR B 1 142 ? -20.391 23.438 22.594 1 95.5 142 THR B O 1
ATOM 3505 N N . LYS B 1 143 ? -18.688 24.781 23.156 1 93 143 LYS B N 1
ATOM 3506 C CA . LYS B 1 143 ? -19.156 25.828 22.25 1 93 143 LYS B CA 1
ATOM 3507 C C . LYS B 1 143 ? -19.156 25.344 20.797 1 93 143 LYS B C 1
ATOM 3509 O O . LYS B 1 143 ? -18.188 24.75 20.344 1 93 143 LYS B O 1
ATOM 3514 N N . THR B 1 144 ? -20.25 25.578 20.094 1 95.56 144 THR B N 1
ATOM 3515 C CA . THR B 1 144 ? -20.375 25.312 18.672 1 95.56 144 THR B CA 1
ATOM 3516 C C . THR B 1 144 ? -20.641 26.594 17.906 1 95.56 144 THR B C 1
ATOM 3518 O O . THR B 1 144 ? -20.859 27.656 18.5 1 95.56 144 THR B O 1
ATOM 3521 N N . SER B 1 145 ? -20.406 26.562 16.672 1 95.06 145 SER B N 1
ATOM 3522 C CA . SER B 1 145 ? -20.719 27.672 15.758 1 95.06 145 SER B CA 1
ATOM 3523 C C . SER B 1 145 ? -21.609 27.203 14.609 1 95.06 145 SER B C 1
ATOM 3525 O O . SER B 1 145 ? -22.016 26.047 14.562 1 95.06 145 SER B O 1
ATOM 3527 N N . THR B 1 146 ? -22.047 28.156 13.82 1 95.94 146 THR B N 1
ATOM 3528 C CA . THR B 1 146 ? -22.797 27.859 12.602 1 95.94 146 THR B CA 1
ATOM 3529 C C . THR B 1 146 ? -22.328 28.734 11.445 1 95.94 146 THR B C 1
ATOM 3531 O O . THR B 1 146 ? -21.766 29.812 11.672 1 95.94 146 THR B O 1
ATOM 3534 N N . GLY B 1 147 ? -22.5 28.234 10.328 1 97.06 147 GLY B N 1
ATOM 3535 C CA . GLY B 1 147 ? -22.328 29.062 9.148 1 97.06 147 GLY B CA 1
ATOM 3536 C C . GLY B 1 147 ? -20.922 29.062 8.609 1 97.06 147 GLY B C 1
ATOM 3537 O O . GLY B 1 147 ? -20.547 29.906 7.801 1 97.06 147 GLY B O 1
ATOM 3538 N N . TYR B 1 148 ? -20.047 28.188 9.062 1 98.12 148 TYR B N 1
ATOM 3539 C CA . TYR B 1 148 ? -18.766 28.062 8.383 1 98.12 148 TYR B CA 1
ATOM 3540 C C . TYR B 1 148 ? -18.969 27.812 6.891 1 98.12 148 TYR B C 1
ATOM 3542 O O . TYR B 1 148 ? -19.766 26.953 6.504 1 98.12 148 TYR B O 1
ATOM 3550 N N . PRO B 1 149 ? -18.297 28.5 6.051 1 98.19 149 PRO B N 1
ATOM 3551 C CA . PRO B 1 149 ? -18.562 28.344 4.617 1 98.19 149 PRO B CA 1
ATOM 3552 C C . PRO B 1 149 ? -18.109 27 4.074 1 98.19 149 PRO B C 1
ATOM 3554 O O . PRO B 1 149 ? -17.062 26.484 4.484 1 98.19 149 PRO B O 1
ATOM 3557 N N . VAL B 1 150 ? -18.922 26.453 3.182 1 97.94 150 VAL B N 1
ATOM 3558 C CA . VAL B 1 150 ? -18.516 25.266 2.441 1 97.94 150 VAL B CA 1
ATOM 3559 C C . VAL B 1 150 ? -17.547 25.656 1.325 1 97.94 150 VAL B C 1
ATOM 3561 O O . VAL B 1 150 ? -17.906 26.422 0.419 1 97.94 150 VAL B O 1
ATOM 3564 N N . VAL B 1 151 ? -16.375 25.188 1.438 1 95.56 151 VAL B N 1
ATOM 3565 C CA . VAL B 1 151 ? -15.336 25.531 0.464 1 95.56 151 VAL B CA 1
ATOM 3566 C C . VAL B 1 151 ? -14.875 24.266 -0.252 1 95.56 151 VAL B C 1
ATOM 3568 O O . VAL B 1 151 ? -14.711 23.203 0.374 1 95.56 151 VAL B O 1
ATOM 3571 N N . THR B 1 152 ? -14.711 24.406 -1.606 1 93.69 152 THR B N 1
ATOM 3572 C CA . THR B 1 152 ? -14.078 23.312 -2.344 1 93.69 152 THR B CA 1
ATOM 3573 C C . THR B 1 152 ? -12.57 23.312 -2.125 1 93.69 152 THR B C 1
ATOM 3575 O O . THR B 1 152 ? -11.914 24.344 -2.318 1 93.69 152 THR B O 1
ATOM 3578 N N . ARG B 1 153 ? -12.141 22.203 -1.706 1 94.38 153 ARG B N 1
ATOM 3579 C 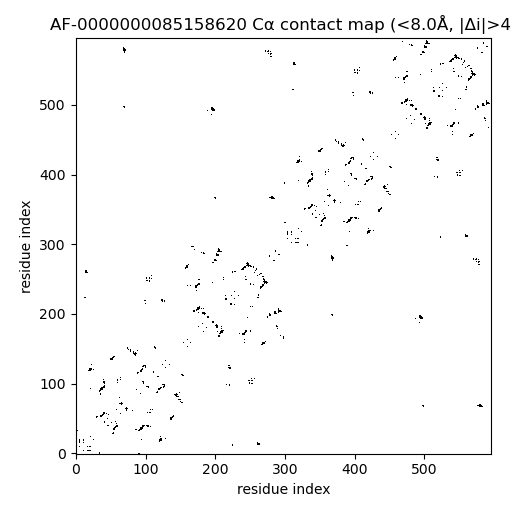CA . ARG B 1 153 ? -10.719 22.062 -1.42 1 94.38 153 ARG B CA 1
ATOM 3580 C C . ARG B 1 153 ? -9.883 22.328 -2.664 1 94.38 153 ARG B C 1
ATOM 3582 O O . ARG B 1 153 ? -10.266 21.953 -3.771 1 94.38 153 ARG B O 1
ATOM 3589 N N . ASN B 1 154 ? -8.734 23 -2.488 1 94.75 154 ASN B N 1
ATOM 3590 C CA . ASN B 1 154 ? -7.746 23.25 -3.537 1 94.75 154 ASN B CA 1
ATOM 3591 C C . ASN B 1 154 ? -6.449 22.484 -3.271 1 94.75 154 ASN B C 1
ATOM 3593 O O . ASN B 1 154 ? -5.578 22.969 -2.547 1 94.75 154 ASN B O 1
ATOM 3597 N N . ASP B 1 155 ? -6.246 21.344 -3.969 1 96.62 155 ASP B N 1
ATOM 3598 C CA . ASP B 1 155 ? -5.129 20.453 -3.674 1 96.62 155 ASP B CA 1
ATOM 3599 C C . ASP B 1 155 ? -3.848 20.938 -4.352 1 96.62 155 ASP B C 1
ATOM 3601 O O . ASP B 1 155 ? -2.771 20.906 -3.75 1 96.62 155 ASP B O 1
ATOM 3605 N N . ALA B 1 156 ? -3.924 21.453 -5.465 1 95.06 156 ALA B N 1
ATOM 3606 C CA . ALA B 1 156 ? -2.84 21.578 -6.434 1 95.06 156 ALA B CA 1
ATOM 3607 C C . ALA B 1 156 ? -1.682 22.391 -5.855 1 95.06 156 ALA B C 1
ATOM 3609 O O . ALA B 1 156 ? -0.516 22.031 -6.023 1 95.06 156 ALA B O 1
ATOM 3610 N N . PRO B 1 157 ? -1.966 23.453 -5.137 1 96.25 157 PRO B N 1
ATOM 3611 C CA . PRO B 1 157 ? -0.849 24.312 -4.73 1 96.25 157 PRO B CA 1
ATOM 3612 C C . PRO B 1 157 ? 0.043 23.656 -3.676 1 96.25 157 PRO B C 1
ATOM 3614 O O . PRO B 1 157 ? 1.23 23.984 -3.582 1 96.25 157 PRO B O 1
ATOM 3617 N N . ILE B 1 158 ? -0.518 22.719 -2.852 1 98.31 158 ILE B N 1
ATOM 3618 C CA . ILE B 1 158 ? 0.309 22.312 -1.725 1 98.31 158 ILE B CA 1
ATOM 3619 C C . ILE B 1 158 ? 0.323 20.781 -1.627 1 98.31 158 ILE B C 1
ATOM 3621 O O . ILE B 1 158 ? 0.958 20.219 -0.733 1 98.31 158 ILE B O 1
ATOM 3625 N N . ARG B 1 159 ? -0.389 20.078 -2.492 1 98.75 159 ARG B N 1
ATOM 3626 C CA . ARG B 1 159 ? -0.49 18.625 -2.475 1 98.75 159 ARG B CA 1
ATOM 3627 C C . ARG B 1 159 ? 0.017 18.016 -3.783 1 98.75 159 ARG B C 1
ATOM 3629 O O . ARG B 1 159 ? -0.286 18.531 -4.863 1 98.75 159 ARG B O 1
ATOM 3636 N N . ALA B 1 160 ? 0.899 17.047 -3.721 1 98.75 160 ALA B N 1
ATOM 3637 C CA . ALA B 1 160 ? 1.36 16.281 -4.879 1 98.75 160 ALA B CA 1
ATOM 3638 C C . ALA B 1 160 ? 0.799 14.859 -4.859 1 98.75 160 ALA B C 1
ATOM 3640 O O . ALA B 1 160 ? 0.677 14.25 -3.793 1 98.75 160 ALA B O 1
ATOM 3641 N N . PHE B 1 161 ? 0.453 14.422 -6.027 1 98.62 161 PHE B N 1
ATOM 3642 C CA . PHE B 1 161 ? 0.023 13.039 -6.195 1 98.62 161 PHE B CA 1
ATOM 3643 C C . PHE B 1 161 ? 1.12 12.203 -6.844 1 98.62 161 PHE B C 1
ATOM 3645 O O . PHE B 1 161 ? 2.135 12.742 -7.289 1 98.62 161 PHE B O 1
ATOM 3652 N N . LYS B 1 162 ? 0.935 10.914 -6.82 1 98.56 162 LYS B N 1
ATOM 3653 C CA . LYS B 1 162 ? 1.931 9.977 -7.336 1 98.56 162 LYS B CA 1
ATOM 3654 C C . LYS B 1 162 ? 2.42 10.398 -8.719 1 98.56 162 LYS B C 1
ATOM 3656 O O . LYS B 1 162 ? 3.623 10.414 -8.977 1 98.56 162 LYS B O 1
ATOM 3661 N N . ASP B 1 163 ? 1.51 10.773 -9.617 1 97.81 163 ASP B N 1
ATOM 3662 C CA . ASP B 1 163 ? 1.875 11.125 -10.984 1 97.81 163 ASP B CA 1
ATOM 3663 C C . ASP B 1 163 ? 2.668 12.43 -11.031 1 97.81 163 ASP B C 1
ATOM 3665 O O . ASP B 1 163 ? 3.523 12.609 -11.898 1 97.81 163 ASP B O 1
ATOM 3669 N N . ASP B 1 164 ? 2.354 13.359 -10.086 1 98.25 164 ASP B N 1
ATOM 3670 C CA . ASP B 1 164 ? 3.15 14.578 -9.977 1 98.25 164 ASP B CA 1
ATOM 3671 C C . ASP B 1 164 ? 4.602 14.258 -9.641 1 98.25 164 ASP B C 1
ATOM 3673 O O . ASP B 1 164 ? 5.523 14.852 -10.195 1 98.25 164 ASP B O 1
ATOM 3677 N N . VAL B 1 165 ? 4.793 13.297 -8.719 1 98.69 165 VAL B N 1
ATOM 3678 C CA . VAL B 1 165 ? 6.129 12.906 -8.281 1 98.69 165 VAL B CA 1
ATOM 3679 C C . VAL B 1 165 ? 6.883 12.258 -9.445 1 98.69 165 VAL B C 1
ATOM 3681 O O . VAL B 1 165 ? 8.039 12.594 -9.703 1 98.69 165 VAL B O 1
ATOM 3684 N N . LEU B 1 166 ? 6.215 11.383 -10.164 1 98.12 166 LEU B N 1
ATOM 3685 C CA . LEU B 1 166 ? 6.828 10.742 -11.32 1 98.12 166 LEU B CA 1
ATOM 3686 C C . LEU B 1 166 ? 7.297 11.781 -12.336 1 98.12 166 LEU B C 1
ATOM 3688 O O . LEU B 1 166 ? 8.375 11.641 -12.922 1 98.12 166 LEU B O 1
ATOM 3692 N N . ALA B 1 167 ? 6.543 12.836 -12.5 1 97.25 167 ALA B N 1
ATOM 3693 C CA . ALA B 1 167 ? 6.785 13.836 -13.539 1 97.25 167 ALA B CA 1
ATOM 3694 C C . ALA B 1 167 ? 7.988 14.703 -13.188 1 97.25 167 ALA B C 1
ATOM 3696 O O . ALA B 1 167 ? 8.578 15.344 -14.07 1 97.25 167 ALA B O 1
ATOM 3697 N N . ILE B 1 168 ? 8.414 14.719 -11.953 1 96.88 168 ILE B N 1
ATOM 3698 C CA . ILE B 1 168 ? 9.445 15.688 -11.594 1 96.88 168 ILE B CA 1
ATOM 3699 C C . ILE B 1 168 ? 10.75 14.961 -11.289 1 96.88 168 ILE B C 1
ATOM 3701 O O . ILE B 1 168 ? 11.742 15.586 -10.914 1 96.88 168 ILE B O 1
ATOM 3705 N N . LEU B 1 169 ? 10.758 13.641 -11.336 1 97.31 169 LEU B N 1
ATOM 3706 C CA . LEU B 1 169 ? 11.961 12.883 -11.016 1 97.31 169 LEU B CA 1
ATOM 3707 C C . LEU B 1 169 ? 13.148 13.375 -11.82 1 97.31 169 LEU B C 1
ATOM 3709 O O . LEU B 1 169 ? 13.102 13.398 -13.055 1 97.31 169 LEU B O 1
ATOM 3713 N N . GLY B 1 170 ? 14.141 13.789 -11.141 1 94.81 170 GLY B N 1
ATOM 3714 C CA . GLY B 1 170 ? 15.352 14.242 -11.797 1 94.81 170 GLY B CA 1
ATOM 3715 C C . GLY B 1 170 ? 15.312 15.703 -12.203 1 94.81 170 GLY B C 1
ATOM 3716 O O . GLY B 1 170 ? 16.312 16.266 -12.633 1 94.81 170 GLY B O 1
ATOM 3717 N N . SER B 1 171 ? 14.156 16.391 -12.055 1 96.25 171 SER B N 1
ATOM 3718 C CA . SER B 1 171 ? 14.047 17.766 -12.539 1 96.25 171 SER B CA 1
ATOM 3719 C C . SER B 1 171 ? 13.742 18.734 -11.398 1 96.25 171 SER B C 1
ATOM 3721 O O . SER B 1 171 ? 14.016 19.938 -11.5 1 96.25 171 SER B O 1
ATOM 3723 N N . GLN B 1 172 ? 13.117 18.266 -10.336 1 97.44 172 GLN B N 1
ATOM 3724 C CA . GLN B 1 172 ? 12.82 19.062 -9.148 1 97.44 172 GLN B CA 1
ATOM 3725 C C . GLN B 1 172 ? 13.258 18.344 -7.875 1 97.44 172 GLN B C 1
ATOM 3727 O O . GLN B 1 172 ? 13.391 17.125 -7.859 1 97.44 172 GLN B O 1
ATOM 3732 N N . PRO B 1 173 ? 13.492 19.062 -6.812 1 98.12 173 PRO B N 1
ATOM 3733 C CA . PRO B 1 173 ? 13.914 18.422 -5.559 1 98.12 173 PRO B CA 1
ATOM 3734 C C . PRO B 1 173 ? 12.82 17.562 -4.934 1 98.12 173 PRO B C 1
ATOM 3736 O O . PRO B 1 173 ? 11.648 17.953 -4.941 1 98.12 173 PRO B O 1
ATOM 3739 N N . LEU B 1 174 ? 13.203 16.453 -4.527 1 98.62 174 LEU B N 1
ATOM 3740 C CA . LEU B 1 174 ? 12.398 15.516 -3.754 1 98.62 174 LEU B CA 1
ATOM 3741 C C . LEU B 1 174 ? 13.07 15.195 -2.424 1 98.62 174 LEU B C 1
ATOM 3743 O O . LEU B 1 174 ? 14.258 14.859 -2.387 1 98.62 174 LEU B O 1
ATOM 3747 N N . ILE B 1 175 ? 12.344 15.352 -1.32 1 98.88 175 ILE B N 1
ATOM 3748 C CA . ILE B 1 175 ? 12.93 15.141 -0.003 1 98.88 175 ILE B CA 1
ATOM 3749 C C . ILE B 1 175 ? 12.18 14.031 0.726 1 98.88 175 ILE B C 1
ATOM 3751 O O . ILE B 1 175 ? 10.953 14.102 0.889 1 98.88 175 ILE B O 1
ATOM 3755 N N . ASP B 1 176 ? 12.836 13.008 1.085 1 98.88 176 ASP B N 1
ATOM 3756 C CA . ASP B 1 176 ? 12.359 11.945 1.971 1 98.88 176 ASP B CA 1
ATOM 3757 C C . ASP B 1 176 ? 12.656 12.281 3.432 1 98.88 176 ASP B C 1
ATOM 3759 O O . ASP B 1 176 ? 13.812 12.328 3.84 1 98.88 176 ASP B O 1
ATOM 3763 N N . VAL B 1 177 ? 11.594 12.469 4.215 1 98.81 177 VAL B N 1
ATOM 3764 C CA . VAL B 1 177 ? 11.812 12.984 5.559 1 98.81 177 VAL B CA 1
ATOM 3765 C C . VAL B 1 177 ? 11.797 11.836 6.566 1 98.81 177 VAL B C 1
ATOM 3767 O O . VAL B 1 177 ? 11.82 12.07 7.777 1 98.81 177 VAL B O 1
ATOM 3770 N N . ARG B 1 178 ? 11.719 10.562 6.125 1 98.12 178 ARG B N 1
ATOM 3771 C CA . ARG B 1 178 ? 11.672 9.367 6.961 1 98.12 178 ARG B CA 1
ATOM 3772 C C . ARG B 1 178 ? 13.023 9.102 7.613 1 98.12 178 ARG B C 1
ATOM 3774 O O . ARG B 1 178 ? 14 9.812 7.348 1 98.12 178 ARG B O 1
ATOM 3781 N N . SER B 1 179 ? 13.07 8.125 8.477 1 97.69 179 SER B N 1
ATOM 3782 C CA . SER B 1 179 ? 14.328 7.734 9.109 1 97.69 179 SER B CA 1
ATOM 3783 C C . SER B 1 179 ? 15.289 7.125 8.094 1 97.69 179 SER B C 1
ATOM 3785 O O . SER B 1 179 ? 14.867 6.613 7.059 1 97.69 179 SER B O 1
ATOM 3787 N N . PRO B 1 180 ? 16.594 7.137 8.438 1 97.81 180 PRO B N 1
ATOM 3788 C CA . PRO B 1 180 ? 17.578 6.516 7.547 1 97.81 180 PRO B CA 1
ATOM 3789 C C . PRO B 1 180 ? 17.281 5.039 7.285 1 97.81 180 PRO B C 1
ATOM 3791 O O . PRO B 1 180 ? 17.469 4.559 6.164 1 97.81 180 PRO B O 1
ATOM 3794 N N . ASP B 1 181 ? 16.766 4.316 8.289 1 97.5 181 ASP B N 1
ATOM 3795 C CA . ASP B 1 181 ? 16.453 2.9 8.117 1 97.5 181 ASP B CA 1
ATOM 3796 C C . ASP B 1 181 ? 15.297 2.715 7.129 1 97.5 181 ASP B C 1
ATOM 3798 O O . ASP B 1 181 ? 15.281 1.751 6.359 1 97.5 181 ASP B O 1
ATOM 3802 N N . GLU B 1 182 ? 14.32 3.578 7.191 1 97.38 182 GLU B N 1
ATOM 3803 C CA . GLU B 1 182 ? 13.25 3.555 6.203 1 97.38 182 GLU B CA 1
ATOM 3804 C C . GLU B 1 182 ? 13.766 3.904 4.812 1 97.38 182 GLU B C 1
ATOM 3806 O O . GLU B 1 182 ? 13.453 3.221 3.834 1 97.38 182 GLU B O 1
ATOM 3811 N N . TYR B 1 183 ? 14.609 4.938 4.734 1 98.56 183 TYR B N 1
ATOM 3812 C CA . TYR B 1 183 ? 15.141 5.453 3.477 1 98.56 183 TYR B CA 1
ATOM 3813 C C . TYR B 1 183 ? 15.977 4.395 2.762 1 98.56 183 TYR B C 1
ATOM 3815 O O . TYR B 1 183 ? 15.82 4.188 1.555 1 98.56 183 TYR B O 1
ATOM 3823 N N . THR B 1 184 ? 16.766 3.686 3.445 1 98.12 184 THR B N 1
ATOM 3824 C CA . THR B 1 184 ? 17.703 2.736 2.852 1 98.12 184 THR B CA 1
ATOM 3825 C C . THR B 1 184 ? 16.984 1.442 2.469 1 98.12 184 THR B C 1
ATOM 3827 O O . THR B 1 184 ? 17.531 0.625 1.722 1 98.12 184 THR B O 1
ATOM 3830 N N . GLY B 1 185 ? 15.789 1.259 3.037 1 96.25 185 GLY B N 1
ATOM 3831 C CA . GLY B 1 185 ? 15.039 0.045 2.76 1 96.25 185 GLY B CA 1
ATOM 3832 C C . GLY B 1 185 ? 15.227 -1.026 3.816 1 96.25 185 GLY B C 1
ATOM 3833 O O . GLY B 1 185 ? 14.648 -2.111 3.717 1 96.25 185 GLY B O 1
ATOM 3834 N N . LYS B 1 186 ? 15.945 -0.744 4.863 1 94.62 186 LYS B N 1
ATOM 3835 C CA . LYS B 1 186 ? 16.188 -1.702 5.938 1 94.62 186 LYS B CA 1
ATOM 3836 C C . LYS B 1 186 ? 14.906 -1.97 6.73 1 94.62 186 LYS B C 1
ATOM 3838 O O . LYS B 1 186 ? 14.711 -3.07 7.25 1 94.62 186 LYS B O 1
ATOM 3843 N N . ARG B 1 187 ? 14.078 -1.018 6.793 1 93 187 ARG B N 1
ATOM 3844 C CA . ARG B 1 187 ? 12.828 -1.137 7.535 1 93 187 ARG B CA 1
ATOM 3845 C C . ARG B 1 187 ? 11.625 -1 6.605 1 93 187 ARG B C 1
ATOM 3847 O O . ARG B 1 187 ? 11.516 -0.022 5.863 1 93 187 ARG B O 1
ATOM 3854 N N . THR B 1 188 ? 10.695 -1.973 6.691 1 92.12 188 THR B N 1
ATOM 3855 C CA . THR B 1 188 ? 9.547 -1.952 5.793 1 92.12 188 THR B CA 1
ATOM 3856 C C . THR B 1 188 ? 8.242 -1.908 6.578 1 92.12 188 THR B C 1
ATOM 3858 O O . THR B 1 188 ? 7.164 -1.791 5.996 1 92.12 188 THR B O 1
ATOM 3861 N N . HIS B 1 189 ? 8.305 -2.045 7.844 1 88.38 189 HIS B N 1
ATOM 3862 C CA . HIS B 1 189 ? 7.105 -1.99 8.68 1 88.38 189 HIS B CA 1
ATOM 3863 C C . HIS B 1 189 ? 7.438 -1.5 10.086 1 88.38 189 HIS B C 1
ATOM 3865 O O . HIS B 1 189 ? 8.586 -1.574 10.516 1 88.38 189 HIS B O 1
ATOM 3871 N N . MET B 1 190 ? 6.449 -0.888 10.656 1 84.56 190 MET B N 1
ATOM 3872 C CA . MET B 1 190 ? 6.523 -0.42 12.039 1 84.56 190 MET B CA 1
ATOM 3873 C C . MET B 1 190 ? 5.633 -1.26 12.945 1 84.56 190 MET B C 1
ATOM 3875 O O . MET B 1 190 ? 4.422 -1.331 12.742 1 84.56 190 MET B O 1
ATOM 3879 N N . PRO B 1 191 ? 6.188 -1.878 13.969 1 82.06 191 PRO B N 1
ATOM 3880 C CA . PRO B 1 191 ? 5.379 -2.746 14.82 1 82.06 191 PRO B CA 1
ATOM 3881 C C . PRO B 1 191 ? 4.141 -2.043 15.375 1 82.06 191 PRO B C 1
ATOM 3883 O O . PRO B 1 191 ? 3.086 -2.666 15.523 1 82.06 191 PRO B O 1
ATOM 3886 N N . GLU B 1 192 ? 4.262 -0.773 15.555 1 82.12 192 GLU B N 1
ATOM 3887 C CA . GLU B 1 192 ? 3.17 -0.022 16.172 1 82.12 192 GLU B CA 1
ATOM 3888 C C . GLU B 1 192 ? 2.104 0.344 15.141 1 82.12 192 GLU B C 1
ATOM 3890 O O . GLU B 1 192 ? 0.987 0.721 15.5 1 82.12 192 GLU B O 1
ATOM 3895 N N . TYR B 1 193 ? 2.443 0.163 13.891 1 87.75 193 TYR B N 1
ATOM 3896 C CA . TYR B 1 193 ? 1.536 0.555 12.82 1 87.75 193 TYR B CA 1
ATOM 3897 C C . TYR B 1 193 ? 1.476 -0.517 11.734 1 87.75 193 TYR B C 1
ATOM 3899 O O . TYR B 1 193 ? 1.843 -0.267 10.586 1 87.75 193 TYR B O 1
ATOM 3907 N N . PRO B 1 194 ? 0.918 -1.678 12.094 1 84.44 194 PRO B N 1
ATOM 3908 C CA . PRO B 1 194 ? 0.947 -2.814 11.172 1 84.44 194 PRO B CA 1
ATOM 3909 C C . PRO B 1 194 ? 0.177 -2.547 9.883 1 84.44 194 PRO B C 1
ATOM 3911 O O . PRO B 1 194 ? 0.425 -3.199 8.859 1 84.44 194 PRO B O 1
ATOM 3914 N N . GLU B 1 195 ? -0.667 -1.569 9.812 1 86.69 195 GLU B N 1
ATOM 3915 C CA . GLU B 1 195 ? -1.463 -1.256 8.633 1 86.69 195 GLU B CA 1
ATOM 3916 C C . GLU B 1 195 ? -0.644 -0.477 7.605 1 86.69 195 GLU B C 1
ATOM 3918 O O . GLU B 1 195 ? -1.042 -0.358 6.445 1 86.69 195 GLU B O 1
ATOM 3923 N N . GLU B 1 196 ? 0.488 -0.03 8.008 1 84.94 196 GLU B N 1
ATOM 3924 C CA . GLU B 1 196 ? 1.283 0.836 7.145 1 84.94 196 GLU B CA 1
ATOM 3925 C C . GLU B 1 196 ? 2.467 0.082 6.547 1 84.94 196 GLU B C 1
ATOM 3927 O O . GLU B 1 196 ? 3.477 0.689 6.184 1 84.94 196 GLU B O 1
ATOM 3932 N N . GLY B 1 197 ? 2.318 -1.192 6.523 1 90.06 197 GLY B N 1
ATOM 3933 C CA . GLY B 1 197 ? 3.383 -1.99 5.938 1 90.06 197 GLY B CA 1
ATOM 3934 C C . GLY B 1 197 ? 3.537 -1.776 4.441 1 90.06 197 GLY B C 1
ATOM 3935 O O . GLY B 1 197 ? 2.594 -1.354 3.77 1 90.06 197 GLY B O 1
ATOM 3936 N N . VAL B 1 198 ? 4.777 -1.989 3.963 1 95.25 198 VAL B N 1
ATOM 3937 C CA . VAL B 1 198 ? 5.027 -1.859 2.531 1 95.25 198 VAL B CA 1
ATOM 3938 C C . VAL B 1 198 ? 5.719 -3.117 2.01 1 95.25 198 VAL B C 1
ATOM 3940 O O . VAL B 1 198 ? 6.582 -3.682 2.686 1 95.25 198 VAL B O 1
ATOM 3943 N N . LEU B 1 199 ? 5.371 -3.459 0.797 1 95.88 199 LEU B N 1
ATOM 3944 C CA . LEU B 1 199 ? 5.934 -4.66 0.189 1 95.88 199 LEU B CA 1
ATOM 3945 C C . LEU B 1 199 ? 7.359 -4.406 -0.293 1 95.88 199 LEU B C 1
ATOM 3947 O O . LEU B 1 199 ? 8.172 -5.332 -0.354 1 95.88 199 LEU B O 1
ATOM 3951 N N . ARG B 1 200 ? 7.645 -3.135 -0.627 1 97.44 200 ARG B N 1
ATOM 3952 C CA . ARG B 1 200 ? 8.977 -2.793 -1.105 1 97.44 200 ARG B CA 1
ATOM 3953 C C . ARG B 1 200 ? 9.594 -1.675 -0.268 1 97.44 200 ARG B C 1
ATOM 3955 O O . ARG B 1 200 ? 8.969 -0.628 -0.07 1 97.44 200 ARG B O 1
ATOM 3962 N N . GLY B 1 201 ? 10.828 -1.973 0.242 1 96.81 201 GLY B N 1
ATOM 3963 C CA . GLY B 1 201 ? 11.578 -0.959 0.967 1 96.81 201 GLY B CA 1
ATOM 3964 C C . GLY B 1 201 ? 12.445 -0.102 0.066 1 96.81 201 GLY B C 1
ATOM 3965 O O . GLY B 1 201 ? 12.695 -0.46 -1.087 1 96.81 201 GLY B O 1
ATOM 3966 N N . GLY B 1 202 ? 12.953 1.028 0.601 1 98.19 202 GLY B N 1
ATOM 3967 C CA . GLY B 1 202 ? 13.773 1.967 -0.148 1 98.19 202 GLY B CA 1
ATOM 3968 C C . GLY B 1 202 ? 13.203 3.369 -0.179 1 98.19 202 GLY B C 1
ATOM 3969 O O . GLY B 1 202 ? 12.547 3.799 0.772 1 98.19 202 GLY B O 1
ATOM 3970 N N . HIS B 1 203 ? 13.547 4.059 -1.268 1 98.81 203 HIS B N 1
ATOM 3971 C CA . HIS B 1 203 ? 13.07 5.426 -1.427 1 98.81 203 HIS B CA 1
ATOM 3972 C C . HIS B 1 203 ? 12.852 5.766 -2.896 1 98.81 203 HIS B C 1
ATOM 3974 O O . HIS B 1 203 ? 13.18 4.969 -3.779 1 98.81 203 HIS B O 1
ATOM 3980 N N . ILE B 1 204 ? 12.109 6.859 -3.117 1 98.88 204 ILE B N 1
ATOM 3981 C CA . ILE B 1 204 ? 11.867 7.34 -4.473 1 98.88 204 ILE B CA 1
ATOM 3982 C C . ILE B 1 204 ? 13.172 7.844 -5.086 1 98.88 204 ILE B C 1
ATOM 3984 O O . ILE B 1 204 ? 13.922 8.586 -4.445 1 98.88 204 ILE B O 1
ATOM 3988 N N . PRO B 1 205 ? 13.484 7.48 -6.34 1 98.69 205 PRO B N 1
ATOM 3989 C CA . PRO B 1 205 ? 14.734 7.934 -6.961 1 98.69 205 PRO B CA 1
ATOM 3990 C C . PRO B 1 205 ? 14.914 9.445 -6.883 1 98.69 205 PRO B C 1
ATOM 3992 O O . PRO B 1 205 ? 13.945 10.195 -7.051 1 98.69 205 PRO B O 1
ATOM 3995 N N . THR B 1 206 ? 16.141 9.914 -6.664 1 98.38 206 THR B N 1
ATOM 3996 C CA . THR B 1 206 ? 16.609 11.297 -6.629 1 98.38 206 THR B CA 1
ATOM 3997 C C . THR B 1 206 ? 16.234 11.969 -5.312 1 98.38 206 THR B C 1
ATOM 3999 O O . THR B 1 206 ? 16.688 13.07 -5.012 1 98.38 206 THR B O 1
ATOM 4002 N N . ALA B 1 207 ? 15.414 11.32 -4.465 1 98.69 207 ALA B N 1
ATOM 4003 C CA . ALA B 1 207 ? 15 11.922 -3.201 1 98.69 207 ALA B CA 1
ATOM 4004 C C . ALA B 1 207 ? 16.188 12.055 -2.242 1 98.69 207 ALA B C 1
ATOM 4006 O O . ALA B 1 207 ? 16.938 11.102 -2.051 1 98.69 207 ALA B O 1
ATOM 4007 N N . ARG B 1 208 ? 16.328 13.164 -1.709 1 98.19 208 ARG B N 1
ATOM 4008 C CA . ARG B 1 208 ? 17.328 13.383 -0.668 1 98.19 208 ARG B CA 1
ATOM 4009 C C . ARG B 1 208 ? 16.766 13.047 0.709 1 98.19 208 ARG B C 1
ATOM 4011 O O . ARG B 1 208 ? 15.625 13.391 1.021 1 98.19 208 ARG B O 1
ATOM 4018 N N . SER B 1 209 ? 17.609 12.344 1.501 1 98.62 209 SER B N 1
ATOM 4019 C CA . SER B 1 209 ? 17.188 11.969 2.85 1 98.62 209 SER B CA 1
ATOM 4020 C C . SER B 1 209 ? 17.484 13.094 3.844 1 98.62 209 SER B C 1
ATOM 4022 O O . SER B 1 209 ? 18.641 13.422 4.105 1 98.62 209 SER B O 1
ATOM 4024 N N . ILE B 1 210 ? 16.469 13.734 4.344 1 98.56 210 ILE B N 1
ATOM 4025 C CA . ILE B 1 210 ? 16.547 14.688 5.441 1 98.56 210 ILE B CA 1
ATOM 4026 C C . ILE B 1 210 ? 15.461 14.391 6.473 1 98.56 210 ILE B C 1
ATOM 4028 O O . ILE B 1 210 ? 14.344 14.898 6.371 1 98.56 210 ILE B O 1
ATOM 4032 N N . PRO B 1 211 ? 15.773 13.562 7.453 1 98.56 211 PRO B N 1
ATOM 4033 C CA . PRO B 1 211 ? 14.773 13.234 8.461 1 98.56 211 PRO B CA 1
ATOM 4034 C C . PRO B 1 211 ? 14.109 14.469 9.07 1 98.56 211 PRO B C 1
ATOM 4036 O O . PRO B 1 211 ? 14.789 15.461 9.344 1 98.56 211 PRO B O 1
ATOM 4039 N N . TRP B 1 212 ? 12.82 14.43 9.25 1 98.25 212 TRP B N 1
ATOM 4040 C CA . TRP B 1 212 ? 12.039 15.547 9.766 1 98.25 212 TRP B CA 1
ATOM 4041 C C . TRP B 1 212 ? 12.633 16.062 11.07 1 98.25 212 TRP B C 1
ATOM 4043 O O . TRP B 1 212 ? 12.602 17.266 11.344 1 98.25 212 TRP B O 1
ATOM 4053 N N . ALA B 1 213 ? 13.18 15.188 11.883 1 97.94 213 ALA B N 1
ATOM 4054 C CA . ALA B 1 213 ? 13.617 15.477 13.25 1 97.94 213 ALA B CA 1
ATOM 4055 C C . ALA B 1 213 ? 14.781 16.469 13.258 1 97.94 213 ALA B C 1
ATOM 4057 O O . ALA B 1 213 ? 15.047 17.125 14.266 1 97.94 213 ALA B O 1
ATOM 4058 N N . LYS B 1 214 ? 15.414 16.578 12.195 1 98.31 214 LYS B N 1
ATOM 4059 C CA . LYS B 1 214 ? 16.531 17.516 12.094 1 98.31 214 LYS B CA 1
ATOM 4060 C C . LYS B 1 214 ? 16.047 18.953 12.172 1 98.31 214 LYS B C 1
ATOM 4062 O O . LYS B 1 214 ? 16.828 19.875 12.406 1 98.31 214 LYS B O 1
ATOM 4067 N N . ALA B 1 215 ? 14.766 19.172 11.992 1 98.5 215 ALA B N 1
ATOM 4068 C CA . ALA B 1 215 ? 14.227 20.531 11.938 1 98.5 215 ALA B CA 1
ATOM 4069 C C . ALA B 1 215 ? 13.859 21.031 13.336 1 98.5 215 ALA B C 1
ATOM 4071 O O . ALA B 1 215 ? 13.523 22.203 13.508 1 98.5 215 ALA B O 1
ATOM 4072 N N . VAL B 1 216 ? 13.922 20.188 14.352 1 98.56 216 VAL B N 1
ATOM 4073 C CA . VAL B 1 216 ? 13.5 20.578 15.695 1 98.56 216 VAL B CA 1
ATOM 4074 C C . VAL B 1 216 ? 14.602 20.266 16.703 1 98.56 216 VAL B C 1
ATOM 4076 O O . VAL B 1 216 ? 15.477 19.438 16.438 1 98.56 216 VAL B O 1
ATOM 4079 N N . ASP B 1 217 ? 14.609 20.938 17.781 1 97.88 217 ASP B N 1
ATOM 4080 C CA . ASP B 1 217 ? 15.555 20.656 18.859 1 97.88 217 ASP B CA 1
ATOM 4081 C C . ASP B 1 217 ? 14.969 19.656 19.844 1 97.88 217 ASP B C 1
ATOM 4083 O O . ASP B 1 217 ? 13.898 19.094 19.609 1 97.88 217 ASP B O 1
ATOM 4087 N N . GLU B 1 218 ? 15.609 19.391 20.938 1 96.38 218 GLU B N 1
ATOM 4088 C CA . GLU B 1 218 ? 15.234 18.344 21.891 1 96.38 218 GLU B CA 1
ATOM 4089 C C . GLU B 1 218 ? 13.914 18.672 22.578 1 96.38 218 GLU B C 1
ATOM 4091 O O . GLU B 1 218 ? 13.211 17.781 23.047 1 96.38 218 GLU B O 1
ATOM 4096 N N . SER B 1 219 ? 13.539 19.938 22.609 1 96.5 219 SER B N 1
ATOM 4097 C CA . SER B 1 219 ? 12.305 20.359 23.25 1 96.5 219 SER B CA 1
ATOM 4098 C C . SER B 1 219 ? 11.125 20.281 22.297 1 96.5 219 SER B C 1
ATOM 4100 O O . SER B 1 219 ? 9.977 20.5 22.703 1 96.5 219 SER B O 1
ATOM 4102 N N . GLY B 1 220 ? 11.359 20.031 21.031 1 97.56 220 GLY B N 1
ATOM 4103 C CA . GLY B 1 220 ? 10.305 20 20.031 1 97.56 220 GLY B CA 1
ATOM 4104 C C . GLY B 1 220 ? 10.086 21.328 19.359 1 97.56 220 GLY B C 1
ATOM 4105 O O . GLY B 1 220 ? 9.234 21.453 18.469 1 97.56 220 GLY B O 1
ATOM 4106 N N . ARG B 1 221 ? 10.852 22.328 19.75 1 98.19 221 ARG B N 1
ATOM 4107 C CA . ARG B 1 221 ? 10.797 23.625 19.062 1 98.19 221 ARG B CA 1
ATOM 4108 C C . ARG B 1 221 ? 11.5 23.547 17.703 1 98.19 221 ARG B C 1
ATOM 4110 O O . ARG B 1 221 ? 12.523 22.875 17.562 1 98.19 221 ARG B O 1
ATOM 4117 N N . PHE B 1 222 ? 10.969 24.266 16.766 1 98.75 222 PHE B N 1
ATOM 4118 C CA . PHE B 1 222 ? 11.672 24.406 15.5 1 98.75 222 PHE B CA 1
ATOM 4119 C C . PHE B 1 222 ? 13.031 25.062 15.695 1 98.75 222 PHE B C 1
ATOM 4121 O O . PHE B 1 222 ? 13.156 26 16.484 1 98.75 222 PHE B O 1
ATOM 4128 N N . ARG B 1 223 ? 14.008 24.609 14.992 1 98.56 223 ARG B N 1
ATOM 4129 C CA . ARG B 1 223 ? 15.328 25.219 15.008 1 98.56 223 ARG B CA 1
ATOM 4130 C C . ARG B 1 223 ? 15.289 26.625 14.391 1 98.56 223 ARG B C 1
ATOM 4132 O O . ARG B 1 223 ? 14.32 26.969 13.719 1 98.56 223 ARG B O 1
ATOM 4139 N N . SER B 1 224 ? 16.359 27.359 14.664 1 98.12 224 SER B N 1
ATOM 4140 C CA . SER B 1 224 ? 16.422 28.719 14.148 1 98.12 224 SER B CA 1
ATOM 4141 C C . SER B 1 224 ? 16.422 28.75 12.625 1 98.12 224 SER B C 1
ATOM 4143 O O . SER B 1 224 ? 16.75 27.75 11.984 1 98.12 224 SER B O 1
ATOM 4145 N N . ARG B 1 225 ? 15.984 29.859 12.078 1 98.06 225 ARG B N 1
ATOM 4146 C CA . ARG B 1 225 ? 15.984 29.984 10.625 1 98.06 225 ARG B CA 1
ATOM 4147 C C . ARG B 1 225 ? 17.375 29.703 10.055 1 98.06 225 ARG B C 1
ATOM 4149 O O . ARG B 1 225 ? 17.5 29.047 9.023 1 98.06 225 ARG B O 1
ATOM 4156 N N . ALA B 1 226 ? 18.391 30.203 10.703 1 98 226 ALA B N 1
ATOM 4157 C CA . ALA B 1 226 ? 19.766 30 10.234 1 98 226 ALA B CA 1
ATOM 4158 C C . ALA B 1 226 ? 20.109 28.516 10.188 1 98 226 ALA B C 1
ATOM 4160 O O . ALA B 1 226 ? 20.688 28.047 9.211 1 98 226 ALA B O 1
ATOM 4161 N N . GLU B 1 227 ? 19.75 27.781 11.203 1 98.31 227 GLU B N 1
ATOM 4162 C CA . GLU B 1 227 ? 20.016 26.344 11.25 1 98.31 227 GLU B CA 1
ATOM 4163 C C . GLU B 1 227 ? 19.219 25.609 10.164 1 98.31 227 GLU B C 1
ATOM 4165 O O . GLU B 1 227 ? 19.75 24.688 9.539 1 98.31 227 GLU B O 1
ATOM 4170 N N . LEU B 1 228 ? 18 26.031 9.953 1 98.62 228 LEU B N 1
ATOM 4171 C CA . LEU B 1 228 ? 17.156 25.406 8.93 1 98.62 228 LEU B CA 1
ATOM 4172 C C . LEU B 1 228 ? 17.703 25.688 7.535 1 98.62 228 LEU B C 1
ATOM 4174 O O . LEU B 1 228 ? 17.641 24.828 6.652 1 98.62 228 LEU B O 1
ATOM 4178 N N . GLU B 1 229 ? 18.219 26.891 7.332 1 97.88 229 GLU B N 1
ATOM 4179 C CA . GLU B 1 229 ? 18.812 27.25 6.043 1 97.88 229 GLU B CA 1
ATOM 4180 C C . GLU B 1 229 ? 20.031 26.375 5.75 1 97.88 229 GLU B C 1
ATOM 4182 O O . GLU B 1 229 ? 20.297 26.031 4.594 1 97.88 229 GLU B O 1
ATOM 4187 N N . GLU B 1 230 ? 20.719 26.047 6.762 1 97.69 230 GLU B N 1
ATOM 4188 C CA . GLU B 1 230 ? 21.844 25.141 6.578 1 97.69 230 GLU B CA 1
ATOM 4189 C C . GLU B 1 230 ? 21.375 23.766 6.133 1 97.69 230 GLU B C 1
ATOM 4191 O O . GLU B 1 230 ? 22 23.125 5.281 1 97.69 230 GLU B O 1
ATOM 4196 N N . LEU B 1 231 ? 20.328 23.312 6.668 1 97.56 231 LEU B N 1
ATOM 4197 C CA . LEU B 1 231 ? 19.797 21.984 6.383 1 97.56 231 LEU B CA 1
ATOM 4198 C C . LEU B 1 231 ? 19.219 21.922 4.969 1 97.56 231 LEU B C 1
ATOM 4200 O O . LEU B 1 231 ? 19.375 20.922 4.273 1 97.56 231 LEU B O 1
ATOM 4204 N N . TYR B 1 232 ? 18.562 23.016 4.504 1 98.06 232 TYR B N 1
ATOM 4205 C CA . TYR B 1 232 ? 17.812 23 3.254 1 98.06 232 TYR B CA 1
ATOM 4206 C C . TYR B 1 232 ? 18.406 23.969 2.244 1 98.06 232 TYR B C 1
ATOM 4208 O O . TYR B 1 232 ? 17.75 24.359 1.284 1 98.06 232 TYR B O 1
ATOM 4216 N N . GLY B 1 233 ? 19.625 24.359 2.465 1 94.5 233 GLY B N 1
ATOM 4217 C CA . GLY B 1 233 ? 20.281 25.406 1.681 1 94.5 233 GLY B CA 1
ATOM 4218 C C . GLY B 1 233 ? 20.5 25 0.236 1 94.5 233 GLY B C 1
ATOM 4219 O O . GLY B 1 233 ? 20.75 25.844 -0.621 1 94.5 233 GLY B O 1
ATOM 4220 N N . PHE B 1 234 ? 20.266 23.75 -0.095 1 95.62 234 PHE B N 1
ATOM 4221 C CA . PHE B 1 234 ? 20.453 23.266 -1.459 1 95.62 234 PHE B CA 1
ATOM 4222 C C . PHE B 1 234 ? 19.25 23.609 -2.326 1 95.62 234 PHE B C 1
ATOM 4224 O O . PHE B 1 234 ? 19.312 23.531 -3.555 1 95.62 234 PHE B O 1
ATOM 4231 N N . LEU B 1 235 ? 18.109 23.953 -1.728 1 97.19 235 LEU B N 1
ATOM 4232 C CA . LEU B 1 235 ? 16.906 24.328 -2.463 1 97.19 235 LEU B CA 1
ATOM 4233 C C . LEU B 1 235 ? 17.047 25.703 -3.08 1 97.19 235 LEU B C 1
ATOM 4235 O O . LEU B 1 235 ? 17.531 26.641 -2.43 1 97.19 235 LEU B O 1
ATOM 4239 N N . ARG B 1 236 ? 16.625 25.828 -4.281 1 94.38 236 ARG B N 1
ATOM 4240 C CA . ARG B 1 236 ? 16.656 27.094 -5.012 1 94.38 236 ARG B CA 1
ATOM 4241 C C . ARG B 1 236 ? 15.289 27.781 -4.953 1 94.38 236 ARG B C 1
ATOM 4243 O O . ARG B 1 236 ? 14.266 27.125 -4.75 1 94.38 236 ARG B O 1
ATOM 4250 N N . PRO B 1 237 ? 15.203 29.016 -5.141 1 88.75 237 PRO B N 1
ATOM 4251 C CA . PRO B 1 237 ? 13.961 29.781 -5.004 1 88.75 237 PRO B CA 1
ATOM 4252 C C . PRO B 1 237 ? 12.867 29.312 -5.961 1 88.75 237 PRO B C 1
ATOM 4254 O O . PRO B 1 237 ? 11.68 29.359 -5.625 1 88.75 237 PRO B O 1
ATOM 4257 N N . ASP B 1 238 ? 13.172 28.812 -7.074 1 90.62 238 ASP B N 1
ATOM 4258 C CA . ASP B 1 238 ? 12.18 28.469 -8.086 1 90.62 238 ASP B CA 1
ATOM 4259 C C . ASP B 1 238 ? 11.875 26.969 -8.07 1 90.62 238 ASP B C 1
ATOM 4261 O O . ASP B 1 238 ? 11.094 26.484 -8.883 1 90.62 238 ASP B O 1
ATOM 4265 N N . ASP B 1 239 ? 12.477 26.359 -7.145 1 95.12 239 ASP B N 1
ATOM 4266 C CA . ASP B 1 239 ? 12.258 24.922 -7.062 1 95.12 239 ASP B CA 1
ATOM 4267 C C . ASP B 1 239 ? 10.812 24.594 -6.68 1 95.12 239 ASP B C 1
ATOM 4269 O O . ASP B 1 239 ? 10.227 25.266 -5.824 1 95.12 239 ASP B O 1
ATOM 4273 N N . LYS B 1 240 ? 10.273 23.641 -7.316 1 95.44 240 LYS B N 1
ATOM 4274 C CA . LYS B 1 240 ? 9 23.062 -6.914 1 95.44 240 LYS B CA 1
ATOM 4275 C C . LYS B 1 240 ? 9.211 21.766 -6.117 1 95.44 240 LYS B C 1
ATOM 4277 O O . LYS B 1 240 ? 9.023 20.672 -6.645 1 95.44 240 LYS B O 1
ATOM 4282 N N . THR B 1 241 ? 9.5 21.984 -4.898 1 98.44 241 THR B N 1
ATOM 4283 C CA . THR B 1 241 ? 9.953 20.906 -4.023 1 98.44 241 THR B CA 1
ATOM 4284 C C . THR B 1 241 ? 8.781 20.047 -3.584 1 98.44 241 THR B C 1
ATOM 4286 O O . THR B 1 241 ? 7.707 20.562 -3.264 1 98.44 241 THR B O 1
ATOM 4289 N N . VAL B 1 242 ? 9 18.75 -3.625 1 98.88 242 VAL B N 1
ATOM 4290 C CA . VAL B 1 242 ? 8.031 17.812 -3.062 1 98.88 242 VAL B CA 1
ATOM 4291 C C . VAL B 1 242 ? 8.656 17.078 -1.874 1 98.88 242 VAL B C 1
ATOM 4293 O O . VAL B 1 242 ? 9.82 16.688 -1.922 1 98.88 242 VAL B O 1
ATOM 4296 N N . VAL B 1 243 ? 7.926 16.969 -0.787 1 98.94 243 VAL B N 1
ATOM 4297 C CA . VAL B 1 243 ? 8.367 16.234 0.391 1 98.94 243 VAL B CA 1
ATOM 4298 C C . VAL B 1 243 ? 7.438 15.039 0.627 1 98.94 243 VAL B C 1
ATOM 4300 O O . VAL B 1 243 ? 6.254 15.086 0.286 1 98.94 243 VAL B O 1
ATOM 4303 N N . TYR B 1 244 ? 8.016 13.945 1.169 1 98.81 244 TYR B N 1
ATOM 4304 C CA . TYR B 1 244 ? 7.176 12.789 1.479 1 98.81 244 TYR B CA 1
ATOM 4305 C C . TYR B 1 244 ? 7.727 12.023 2.678 1 98.81 244 TYR B C 1
ATOM 4307 O O . TYR B 1 244 ? 8.859 12.258 3.107 1 98.81 244 TYR B O 1
ATOM 4315 N N . CYS B 1 245 ? 6.938 11.156 3.273 1 98.06 245 CYS B N 1
ATOM 4316 C CA . CYS B 1 245 ? 7.316 10.266 4.367 1 98.06 245 CYS B CA 1
ATOM 4317 C C . CYS B 1 245 ? 6.652 8.906 4.219 1 98.06 245 CYS B C 1
ATOM 4319 O O . CYS B 1 245 ? 6.879 8.203 3.232 1 98.06 245 CYS B O 1
ATOM 4321 N N . ARG B 1 246 ? 5.969 8.484 5.234 1 96.25 246 ARG B N 1
ATOM 4322 C CA . ARG B 1 246 ? 5.293 7.191 5.148 1 96.25 246 ARG B CA 1
ATOM 4323 C C . ARG B 1 246 ? 3.834 7.363 4.738 1 96.25 246 ARG B C 1
ATOM 4325 O O . ARG B 1 246 ? 3.389 6.773 3.752 1 96.25 246 ARG B O 1
ATOM 4332 N N . ILE B 1 247 ? 3.131 8.312 5.422 1 95.81 247 ILE B N 1
ATOM 4333 C CA . ILE B 1 247 ? 1.71 8.461 5.129 1 95.81 247 ILE B CA 1
ATOM 4334 C C . ILE B 1 247 ? 1.344 9.945 5.098 1 95.81 247 ILE B C 1
ATOM 4336 O O . ILE B 1 247 ? 0.166 10.297 5.18 1 95.81 247 ILE B O 1
ATOM 4340 N N . GLY B 1 248 ? 2.27 10.859 5.191 1 96.19 248 GLY B N 1
ATOM 4341 C CA . GLY B 1 248 ? 2.014 12.258 4.883 1 96.19 248 GLY B CA 1
ATOM 4342 C C . GLY B 1 248 ? 2.096 13.156 6.102 1 96.19 248 GLY B C 1
ATOM 4343 O O . GLY B 1 248 ? 2.182 14.383 5.973 1 96.19 248 GLY B O 1
ATOM 4344 N N . GLU B 1 249 ? 2.104 12.625 7.355 1 93.94 249 GLU B N 1
ATOM 4345 C CA . GLU B 1 249 ? 2.049 13.453 8.555 1 93.94 249 GLU B CA 1
ATOM 4346 C C . GLU B 1 249 ? 3.402 14.094 8.852 1 93.94 249 GLU B C 1
ATOM 4348 O O . GLU B 1 249 ? 3.486 15.289 9.125 1 93.94 249 GLU B O 1
ATOM 4353 N N . ARG B 1 250 ? 4.504 13.289 8.805 1 97.44 250 ARG B N 1
ATOM 4354 C CA . ARG B 1 250 ? 5.828 13.852 9.062 1 97.44 250 ARG B CA 1
ATOM 4355 C C . ARG B 1 250 ? 6.23 14.82 7.961 1 97.44 250 ARG B C 1
ATOM 4357 O O . ARG B 1 250 ? 6.859 15.852 8.234 1 97.44 250 ARG B O 1
ATOM 4364 N N . SER B 1 251 ? 5.801 14.516 6.758 1 98.69 251 SER B N 1
ATOM 4365 C CA . SER B 1 251 ? 6.156 15.398 5.645 1 98.69 251 SER B CA 1
ATOM 4366 C C . SER B 1 251 ? 5.348 16.688 5.68 1 98.69 251 SER B C 1
ATOM 4368 O O . SER B 1 251 ? 5.789 17.719 5.172 1 98.69 251 SER B O 1
ATOM 4370 N N . SER B 1 252 ? 4.188 16.688 6.281 1 98.69 252 SER B N 1
ATOM 4371 C CA . SER B 1 252 ? 3.467 17.938 6.492 1 98.69 252 SER B CA 1
ATOM 4372 C C . SER B 1 252 ? 4.238 18.875 7.426 1 98.69 252 SER B C 1
ATOM 4374 O O . SER B 1 252 ? 4.191 20.094 7.266 1 98.69 252 SER B O 1
ATOM 4376 N N . HIS B 1 253 ? 4.875 18.281 8.398 1 98.62 253 HIS B N 1
ATOM 4377 C CA . HIS B 1 253 ? 5.754 19.016 9.297 1 98.62 253 HIS B CA 1
ATOM 4378 C C . HIS B 1 253 ? 6.871 19.719 8.523 1 98.62 253 HIS B C 1
ATOM 4380 O O . HIS B 1 253 ? 7.109 20.906 8.711 1 98.62 253 HIS B O 1
ATOM 4386 N N . THR B 1 254 ? 7.512 19.031 7.645 1 98.88 254 THR B N 1
ATOM 4387 C CA . THR B 1 254 ? 8.578 19.594 6.828 1 98.88 254 THR B CA 1
ATOM 4388 C C . THR B 1 254 ? 8.023 20.594 5.824 1 98.88 254 THR B C 1
ATOM 4390 O O . THR B 1 254 ? 8.656 21.609 5.535 1 98.88 254 THR B O 1
ATOM 4393 N N . TRP B 1 255 ? 6.859 20.297 5.258 1 98.81 255 TRP B N 1
ATOM 4394 C CA . TRP B 1 255 ? 6.184 21.281 4.402 1 98.81 255 TRP B CA 1
ATOM 4395 C C . TRP B 1 255 ? 6.012 22.609 5.121 1 98.81 255 TRP B C 1
ATOM 4397 O O . TRP B 1 255 ? 6.262 23.672 4.543 1 98.81 255 TRP B O 1
ATOM 4407 N N . PHE B 1 256 ? 5.621 22.578 6.387 1 98.81 256 PHE B N 1
ATOM 4408 C CA . PHE B 1 256 ? 5.461 23.781 7.195 1 98.81 256 PHE B CA 1
ATOM 4409 C C . PHE B 1 256 ? 6.781 24.516 7.32 1 98.81 256 PHE B C 1
ATOM 4411 O O . PHE B 1 256 ? 6.828 25.75 7.16 1 98.81 256 PHE B O 1
ATOM 4418 N N . VAL B 1 257 ? 7.809 23.766 7.602 1 98.81 257 VAL B N 1
ATOM 4419 C CA . VAL B 1 257 ? 9.141 24.344 7.766 1 98.81 257 VAL B CA 1
ATOM 4420 C C . VAL B 1 257 ? 9.547 25.062 6.48 1 98.81 257 VAL B C 1
ATOM 4422 O O . VAL B 1 257 ? 9.914 26.25 6.512 1 98.81 257 VAL B O 1
ATOM 4425 N N . LEU B 1 258 ? 9.414 24.391 5.367 1 98.75 258 LEU B N 1
ATOM 4426 C CA . LEU B 1 258 ? 9.875 24.938 4.102 1 98.75 258 LEU B CA 1
ATOM 4427 C C . LEU B 1 258 ? 8.992 26.109 3.668 1 98.75 258 LEU B C 1
ATOM 4429 O O . LEU B 1 258 ? 9.5 27.156 3.252 1 98.75 258 LEU B O 1
ATOM 4433 N N . THR B 1 259 ? 7.688 26 3.816 1 98.25 259 THR B N 1
ATOM 4434 C CA . THR B 1 259 ? 6.734 26.969 3.314 1 98.25 259 THR B CA 1
ATOM 4435 C C . THR B 1 259 ? 6.699 28.203 4.219 1 98.25 259 THR B C 1
ATOM 4437 O O . THR B 1 259 ? 6.809 29.344 3.74 1 98.25 259 THR B O 1
ATOM 4440 N N . HIS B 1 260 ? 6.645 28 5.523 1 98.44 260 HIS B N 1
ATOM 4441 C CA . HIS B 1 260 ? 6.332 29.125 6.402 1 98.44 260 HIS B CA 1
ATOM 4442 C C . HIS B 1 260 ? 7.586 29.625 7.113 1 98.44 260 HIS B C 1
ATOM 4444 O O . HIS B 1 260 ? 7.754 30.828 7.297 1 98.44 260 HIS B O 1
ATOM 4450 N N . LEU B 1 261 ? 8.445 28.672 7.539 1 98.62 261 LEU B N 1
ATOM 4451 C CA . LEU B 1 261 ? 9.617 29.141 8.281 1 98.62 261 LEU B CA 1
ATOM 4452 C C . LEU B 1 261 ? 10.703 29.641 7.336 1 98.62 261 LEU B C 1
ATOM 4454 O O . LEU B 1 261 ? 11.336 30.656 7.598 1 98.62 261 LEU B O 1
ATOM 4458 N N . LEU B 1 262 ? 10.867 28.969 6.215 1 98.19 262 LEU B N 1
ATOM 4459 C CA . LEU B 1 262 ? 11.914 29.344 5.281 1 98.19 262 LEU B CA 1
ATOM 4460 C C . LEU B 1 262 ? 11.344 30.141 4.117 1 98.19 262 LEU B C 1
ATOM 4462 O O . LEU B 1 262 ? 12.094 30.781 3.373 1 98.19 262 LEU B O 1
ATOM 4466 N N . GLY B 1 263 ? 10.039 30.109 3.877 1 97.69 263 GLY B N 1
ATOM 4467 C CA . GLY B 1 263 ? 9.391 30.922 2.863 1 97.69 263 GLY B CA 1
ATOM 4468 C C . GLY B 1 263 ? 9.617 30.406 1.453 1 97.69 263 GLY B C 1
ATOM 4469 O O . GLY B 1 263 ? 9.711 31.188 0.509 1 97.69 263 GLY B O 1
ATOM 4470 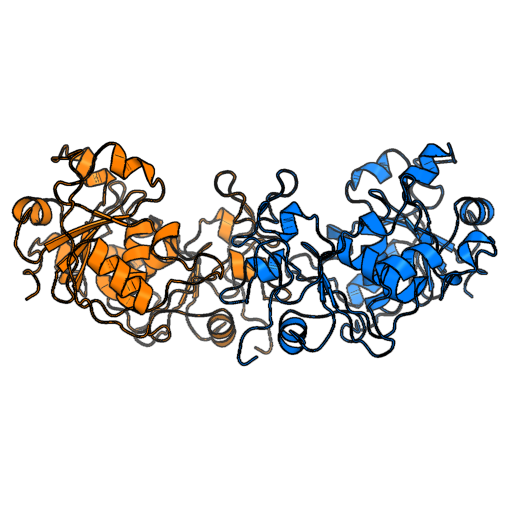N N . LYS B 1 264 ? 9.758 29.125 1.274 1 97.19 264 LYS B N 1
ATOM 4471 C CA . LYS B 1 264 ? 9.938 28.547 -0.051 1 97.19 264 LYS B CA 1
ATOM 4472 C C . LYS B 1 264 ? 8.602 28.391 -0.773 1 97.19 264 LYS B C 1
ATOM 4474 O O . LYS B 1 264 ? 7.691 27.734 -0.274 1 97.19 264 LYS B O 1
ATOM 4479 N N . PRO B 1 265 ? 8.492 28.938 -1.904 1 95.06 265 PRO B N 1
ATOM 4480 C CA . PRO B 1 265 ? 7.23 28.828 -2.631 1 95.06 265 PRO B CA 1
ATOM 4481 C C . PRO B 1 265 ? 7.066 27.469 -3.314 1 95.06 265 PRO B C 1
ATOM 4483 O O . PRO B 1 265 ? 8.062 26.812 -3.637 1 95.06 265 PRO B O 1
ATOM 4486 N N . GLY B 1 266 ? 5.875 27.047 -3.488 1 95.94 266 GLY B N 1
ATOM 4487 C CA . GLY B 1 266 ? 5.543 25.922 -4.352 1 95.94 266 GLY B CA 1
ATOM 4488 C C . GLY B 1 266 ? 5.891 24.578 -3.746 1 95.94 266 GLY B C 1
ATOM 4489 O O . GLY B 1 266 ? 6 23.578 -4.461 1 95.94 266 GLY B O 1
ATOM 4490 N N . VAL B 1 267 ? 6.176 24.516 -2.465 1 98.5 267 VAL B N 1
ATOM 4491 C CA . VAL B 1 267 ? 6.43 23.234 -1.807 1 98.5 267 VAL B CA 1
ATOM 4492 C C . VAL B 1 267 ? 5.141 22.422 -1.737 1 98.5 267 VAL B C 1
ATOM 4494 O O . VAL B 1 267 ? 4.086 22.953 -1.371 1 98.5 267 VAL B O 1
ATOM 4497 N N . ARG B 1 268 ? 5.227 21.156 -2.152 1 98.81 268 ARG B N 1
ATOM 4498 C CA . ARG B 1 268 ? 4.047 20.297 -2.104 1 98.81 268 ARG B CA 1
ATOM 4499 C C . ARG B 1 268 ? 4.32 19.047 -1.273 1 98.81 268 ARG B C 1
ATOM 4501 O O . ARG B 1 268 ? 5.445 18.547 -1.243 1 98.81 268 ARG B O 1
ATOM 4508 N N . ASN B 1 269 ? 3.295 18.609 -0.56 1 98.88 269 ASN B N 1
ATOM 4509 C CA . ASN B 1 269 ? 3.311 17.391 0.251 1 98.88 269 ASN B CA 1
ATOM 4510 C C . ASN B 1 269 ? 2.717 16.203 -0.502 1 98.88 269 ASN B C 1
ATOM 4512 O O . ASN B 1 269 ? 1.556 16.25 -0.913 1 98.88 269 ASN B O 1
ATOM 4516 N N . TYR B 1 270 ? 3.551 15.211 -0.768 1 98.88 270 TYR B N 1
ATOM 4517 C CA . TYR B 1 270 ? 3.055 13.945 -1.298 1 98.88 270 TYR B CA 1
ATOM 4518 C C . TYR B 1 270 ? 2.605 13.023 -0.172 1 98.88 270 TYR B C 1
ATOM 4520 O O . TYR B 1 270 ? 3.406 12.258 0.364 1 98.88 270 TYR B O 1
ATOM 4528 N N . ASP B 1 271 ? 1.262 13.047 0.072 1 98.5 271 ASP B N 1
ATOM 4529 C CA . ASP B 1 271 ? 0.728 12.367 1.247 1 98.5 271 ASP B CA 1
ATOM 4530 C C . ASP B 1 271 ? 0.432 10.898 0.944 1 98.5 271 ASP B C 1
ATOM 4532 O O . ASP B 1 271 ? 0.211 10.102 1.859 1 98.5 271 ASP B O 1
ATOM 4536 N N . GLY B 1 272 ? 0.412 10.508 -0.336 1 98.44 272 GLY B N 1
ATOM 4537 C CA . GLY B 1 272 ? 0.464 9.078 -0.598 1 98.44 272 GLY B CA 1
ATOM 4538 C C . GLY B 1 272 ? 1.694 8.414 -0.014 1 98.44 272 GLY B C 1
ATOM 4539 O O . GLY B 1 272 ? 1.609 7.305 0.522 1 98.44 272 GLY B O 1
ATOM 4540 N N . SER B 1 273 ? 2.766 9.164 -0.239 1 98.56 273 SER B N 1
ATOM 4541 C CA . SER B 1 273 ? 4.043 8.867 0.402 1 98.56 273 SER B CA 1
ATOM 4542 C C . SER B 1 273 ? 4.461 7.422 0.166 1 98.56 273 SER B C 1
ATOM 4544 O O . SER B 1 273 ? 4.117 6.832 -0.858 1 98.56 273 SER B O 1
ATOM 4546 N N . TRP B 1 274 ? 5.289 6.922 1.035 1 98.38 274 TRP B N 1
ATOM 4547 C CA . TRP B 1 274 ? 5.945 5.645 0.771 1 98.38 274 TRP B CA 1
ATOM 4548 C C . TRP B 1 274 ? 4.949 4.492 0.86 1 98.38 274 TRP B C 1
ATOM 4550 O O . TRP B 1 274 ? 5.07 3.502 0.135 1 98.38 274 TRP B O 1
ATOM 4560 N N . THR B 1 275 ? 3.965 4.594 1.747 1 97.81 275 THR B N 1
ATOM 4561 C CA . THR B 1 275 ? 2.961 3.541 1.837 1 97.81 275 THR B CA 1
ATOM 4562 C C . THR B 1 275 ? 2.256 3.35 0.497 1 97.81 275 THR B C 1
ATOM 4564 O O . THR B 1 275 ? 1.982 2.219 0.089 1 97.81 275 THR B O 1
ATOM 4567 N N . GLU B 1 276 ? 1.954 4.445 -0.177 1 98.5 276 GLU B N 1
ATOM 4568 C CA . GLU B 1 276 ? 1.412 4.324 -1.527 1 98.5 276 GLU B CA 1
ATOM 4569 C C . GLU B 1 276 ? 2.479 3.846 -2.508 1 98.5 276 GLU B C 1
ATOM 4571 O O . GLU B 1 276 ? 2.27 2.871 -3.234 1 98.5 276 GLU B O 1
ATOM 4576 N N . TRP B 1 277 ? 3.645 4.492 -2.514 1 98.69 277 TRP B N 1
ATOM 4577 C CA . TRP B 1 277 ? 4.695 4.27 -3.5 1 98.69 277 TRP B CA 1
ATOM 4578 C C . TRP B 1 277 ? 5.238 2.846 -3.408 1 98.69 277 TRP B C 1
ATOM 4580 O O . TRP B 1 277 ? 5.285 2.127 -4.41 1 98.69 277 TRP B O 1
ATOM 4590 N N . GLY B 1 278 ? 5.602 2.424 -2.236 1 98.06 278 GLY B N 1
ATOM 4591 C CA . GLY B 1 278 ? 6.234 1.135 -2.016 1 98.06 278 GLY B CA 1
ATOM 4592 C C . GLY B 1 278 ? 5.305 -0.038 -2.252 1 98.06 278 GLY B C 1
ATOM 4593 O O . GLY B 1 278 ? 5.75 -1.185 -2.338 1 98.06 278 GLY B O 1
ATOM 4594 N N . ASN B 1 279 ? 3.967 0.248 -2.33 1 98.06 279 ASN B N 1
ATOM 4595 C CA . ASN B 1 279 ? 2.992 -0.811 -2.57 1 98.06 279 ASN B CA 1
ATOM 4596 C C . ASN B 1 279 ? 2.428 -0.742 -3.986 1 98.06 279 ASN B C 1
ATOM 4598 O O . ASN B 1 279 ? 1.6 -1.569 -4.371 1 98.06 279 ASN B O 1
ATOM 4602 N N . THR B 1 280 ? 2.842 0.218 -4.746 1 98.44 280 THR B N 1
ATOM 4603 C CA . THR B 1 280 ?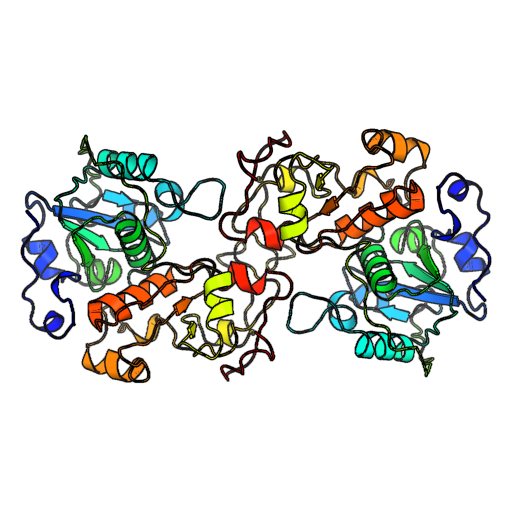 2.361 0.401 -6.113 1 98.44 280 THR B CA 1
ATOM 4604 C C . THR B 1 280 ? 3.191 -0.422 -7.094 1 98.44 280 THR B C 1
ATOM 4606 O O . THR B 1 280 ? 4.422 -0.413 -7.031 1 98.44 280 THR B O 1
ATOM 4609 N N . VAL B 1 281 ? 2.525 -1.132 -7.965 1 98.31 281 VAL B N 1
ATOM 4610 C CA . VAL B 1 281 ? 3.184 -1.958 -8.977 1 98.31 281 VAL B CA 1
ATOM 4611 C C . VAL B 1 281 ? 3.982 -1.072 -9.93 1 98.31 281 VAL B C 1
ATOM 4613 O O . VAL B 1 281 ? 3.461 -0.087 -10.453 1 98.31 281 VAL B O 1
ATOM 4616 N N . ARG B 1 282 ? 5.289 -1.271 -10.039 1 97.56 282 ARG B N 1
ATOM 4617 C CA . ARG B 1 282 ? 6.195 -0.808 -11.086 1 97.56 282 ARG B CA 1
ATOM 4618 C C . ARG B 1 282 ? 6.66 0.618 -10.812 1 97.56 282 ARG B C 1
ATOM 4620 O O . ARG B 1 282 ? 7.328 1.229 -11.648 1 97.56 282 ARG B O 1
ATOM 4627 N N . THR B 1 283 ? 6.301 1.245 -9.656 1 98.12 283 THR B N 1
ATOM 4628 C CA . THR B 1 283 ? 6.961 2.502 -9.32 1 98.12 283 THR B CA 1
ATOM 4629 C C . THR B 1 283 ? 8.461 2.291 -9.133 1 98.12 283 THR B C 1
ATOM 4631 O O . THR B 1 283 ? 8.883 1.292 -8.547 1 98.12 283 THR B O 1
ATOM 4634 N N . PRO B 1 284 ? 9.25 3.271 -9.633 1 98.38 284 PRO B N 1
ATOM 4635 C CA . PRO B 1 284 ? 10.695 3.096 -9.461 1 98.38 284 PRO B CA 1
ATOM 4636 C C . PRO B 1 284 ? 11.141 3.25 -8.008 1 98.38 284 PRO B C 1
ATOM 4638 O O . PRO B 1 284 ? 10.625 4.109 -7.289 1 98.38 284 PRO B O 1
ATOM 4641 N N . ILE B 1 285 ? 12.078 2.441 -7.578 1 98.44 285 ILE B N 1
ATOM 4642 C CA . ILE B 1 285 ? 12.562 2.434 -6.203 1 98.44 285 ILE B CA 1
ATOM 4643 C C . ILE B 1 285 ? 14.086 2.305 -6.188 1 98.44 285 ILE B C 1
ATOM 4645 O O . ILE B 1 285 ? 14.656 1.55 -6.977 1 98.44 285 ILE B O 1
ATOM 4649 N N . VAL B 1 286 ? 14.664 3.031 -5.359 1 97.88 286 VAL B N 1
ATOM 4650 C CA . VAL B 1 286 ? 16.094 2.934 -5.062 1 97.88 286 VAL B CA 1
ATOM 4651 C C . VAL B 1 286 ? 16.281 2.537 -3.6 1 97.88 286 VAL B C 1
ATOM 4653 O O . VAL B 1 286 ? 15.453 2.848 -2.748 1 97.88 286 VAL B O 1
ATOM 4656 N N . ALA B 1 287 ? 17.328 1.791 -3.338 1 96.56 287 ALA B N 1
ATOM 4657 C CA . ALA B 1 287 ? 17.719 1.458 -1.968 1 96.56 287 ALA B CA 1
ATOM 4658 C C . ALA B 1 287 ? 19.125 1.938 -1.66 1 96.56 287 ALA B C 1
ATOM 4660 O O . ALA B 1 287 ? 19.891 2.27 -2.572 1 96.56 287 ALA B O 1
ATOM 4661 N N . GLY B 1 288 ? 19.453 1.979 -0.374 1 96.94 288 GLY B N 1
ATOM 4662 C CA . GLY B 1 288 ? 20.766 2.455 0.03 1 96.94 288 GLY B CA 1
ATOM 4663 C C . GLY B 1 288 ? 20.766 3.914 0.447 1 96.94 288 GLY B C 1
ATOM 4664 O O . GLY B 1 288 ? 19.719 4.527 0.588 1 96.94 288 GLY B O 1
ATOM 4665 N N . GLU B 1 289 ? 21.984 4.465 0.614 1 97.62 289 GLU B N 1
ATOM 4666 C CA . GLU B 1 289 ? 22.109 5.777 1.238 1 97.62 289 GLU B CA 1
ATOM 4667 C C . GLU B 1 289 ? 22.125 6.887 0.192 1 97.62 289 GLU B C 1
ATOM 4669 O O . GLU B 1 289 ? 21.938 8.062 0.52 1 97.62 289 GLU B O 1
ATOM 4674 N N . GLU B 1 290 ? 22.328 6.512 -1.05 1 97.94 290 GLU B N 1
ATOM 4675 C CA . GLU B 1 290 ? 22.438 7.504 -2.111 1 97.94 290 GLU B CA 1
ATOM 4676 C C . GLU B 1 290 ? 21.078 7.742 -2.779 1 97.94 290 GLU B C 1
ATOM 4678 O O . GLU B 1 290 ? 20.297 6.809 -2.965 1 97.94 290 GLU B O 1
ATOM 4683 N N . PRO B 1 291 ? 20.734 8.914 -3.154 1 97.75 291 PRO B N 1
ATOM 4684 C CA . PRO B 1 291 ? 19.438 9.25 -3.746 1 97.75 291 PRO B CA 1
ATOM 4685 C C . PRO B 1 291 ? 19.141 8.453 -5.016 1 97.75 291 PRO B C 1
ATOM 4687 O O . PRO B 1 291 ? 17.984 8.164 -5.312 1 97.75 291 PRO B O 1
ATOM 4690 N N . GLY B 1 292 ? 20.172 8.078 -5.699 1 97.12 292 GLY B N 1
ATOM 4691 C CA . GLY B 1 292 ? 19.969 7.387 -6.965 1 97.12 292 GLY B CA 1
ATOM 4692 C C . GLY B 1 292 ? 19.625 8.32 -8.109 1 97.12 292 GLY B C 1
ATOM 4693 O O . GLY B 1 292 ? 19.609 9.539 -7.934 1 97.12 292 GLY B O 1
ATOM 4694 N N . GLN B 1 293 ? 19.391 7.762 -9.344 1 95.75 293 GLN B N 1
ATOM 4695 C CA . GLN B 1 293 ? 19.109 8.531 -10.555 1 95.75 293 GLN B CA 1
ATOM 4696 C C . GLN B 1 293 ? 17.688 8.312 -11.031 1 95.75 293 GLN B C 1
ATOM 4698 O O . GLN B 1 293 ? 17.078 7.277 -10.734 1 95.75 293 GLN B O 1
ATOM 4703 N N . ALA B 1 294 ? 17.172 9.312 -11.641 1 94.69 294 ALA B N 1
ATOM 4704 C CA . ALA B 1 294 ? 15.875 9.148 -12.281 1 94.69 294 ALA B CA 1
ATOM 4705 C C . ALA B 1 294 ? 15.922 8.047 -13.336 1 94.69 294 ALA B C 1
ATOM 4707 O O . ALA B 1 294 ? 16.906 7.914 -14.062 1 94.69 294 ALA B O 1
ATOM 4708 N N . PRO B 1 295 ? 14.875 7.16 -13.328 1 89.69 295 PRO B N 1
ATOM 4709 C CA . PRO B 1 295 ? 14.875 6.152 -14.391 1 89.69 295 PRO B CA 1
ATOM 4710 C C . PRO B 1 295 ? 14.969 6.77 -15.789 1 89.69 295 PRO B C 1
ATOM 4712 O O . PRO B 1 295 ? 14.555 7.91 -15.992 1 89.69 295 PRO B O 1
ATOM 4715 N N . ALA B 1 296 ? 15.57 5.902 -16.641 1 72.62 296 ALA B N 1
ATOM 4716 C CA . ALA B 1 296 ? 15.711 6.344 -18.031 1 72.62 296 ALA B CA 1
ATOM 4717 C C . ALA B 1 296 ? 14.344 6.43 -18.719 1 72.62 296 ALA B C 1
ATOM 4719 O O . ALA B 1 296 ? 13.531 5.512 -18.594 1 72.62 296 ALA B O 1
ATOM 4720 N N . GLY B 1 297 ? 13.742 7.605 -19.219 1 65.81 297 GLY B N 1
ATOM 4721 C CA . GLY B 1 297 ? 12.555 7.711 -20.047 1 65.81 297 GLY B CA 1
ATOM 4722 C C . GLY B 1 297 ? 11.375 8.336 -19.328 1 65.81 297 GLY B C 1
ATOM 4723 O O . GLY B 1 297 ? 10.234 8.242 -19.781 1 65.81 297 GLY B O 1
ATOM 4724 N N . VAL B 1 298 ? 11.664 8.578 -18.141 1 47.94 298 VAL B N 1
ATOM 4725 C CA . VAL B 1 298 ? 10.484 9.281 -17.641 1 47.94 298 VAL B CA 1
ATOM 4726 C C . VAL B 1 298 ? 10.352 10.625 -18.344 1 47.94 298 VAL B C 1
ATOM 4728 O O . VAL B 1 298 ? 11.359 11.266 -18.688 1 47.94 298 VAL B O 1
#

Foldseek 3Di:
DEDDAAPDPLQVLFPFSSQEHEPVVCVVCVPPPQEEEEEEEPPQCVVQVWDDPRYAYDYLDPQFADPPDGGGDWLVSVQVSCQQRAHALRGAYEYFYPPLCLSSLVVVVSCVQQPSPHYHYHFLGPQLCVVVVHDIDNDHDRHGHDDHDRGGGDAQQAADEPVNLLVCFQPFEEAEQEDLCQAQFVDQDDPVCRVLGFPGGHAAARYAYHHLPQQADPSSGGDGLVSVCVSVVVHDQPGQYEYAYRQFRSRSSVSCCVCTRNNRGNYYYHRCHCSVQRHDPPRDGDHDNDRHHRDDPD/DEDDAAPDPLLVLFQFSSQEHEPVVCVVCVPPPQEEEEEEEPPQCVLQVWDDPRYAYDYLDPQFADPPDGGGDWLVSVQVSCQQRAHALRGAYEYFYPPLCLSSLVVQVSCVQQPSPHYHYHFLGPQLCVVVVHDIDNDHDRHGHDDHDRGGGDAQQAADEPVNLLVCFQPFEEAEQEDLCQAQFVDQDDPVCRVLGFPGGHAAARYAYHHLPQQADPSSGGDGLVSVCVSVVVHDQPGQYEYAYRQFRSRSSVSCCVCTRNNRGNYYYHRCHCSVQRHDPPRDGDHDNDRHHRDDPD

InterPro domains:
  IPR001307 Thiosulphate sulfurtransferase, conserved site [PS00380] (47-58)
  IPR001307 Thiosulphate sulfurtransferase, conserved site [PS00683] (267-277)
  IPR001763 Rhodanese-like domain [PF00581] (22-131)
  IPR001763 Rhodanese-like domain [PF00581] (164-279)
  IPR001763 Rhodanese-like domain [PS50206] (31-138)
  IPR001763 Rhodanese-like domain [PS50206] (174-286)
  IPR001763 Rhodanese-like domain [SM00450] (21-135)
  IPR001763 Rhodanese-like domain [SM00450] (158-283)
  IPR036873 Rhodanese-like domain superfamily [G3DSA:3.40.250.10] (3-155)
  IPR036873 Rhodanese-like domain superfamily [G3DSA:3.40.250.10] (156-298)
  IPR036873 Rhodanese-like domain superfamily [SSF52821] (14-153)
  IPR036873 Rhodanese-like domain superfamily [SSF52821] (163-288)
  IPR051126 Thiosulfate sulfurtransferase domain-containing protein [PTHR43855] (17-289)

Organism: Mycolicibacterium paratuberculosis (strain ATCC BAA-968 / K-10) (NCBI:txid262316)

Nearest PDB structures (foldseek):
  3hzu-assembly1_A-2  TM=9.864E-01  e=2.091E-56  Mycobacterium tuberculosis
  8k55-assembly1_B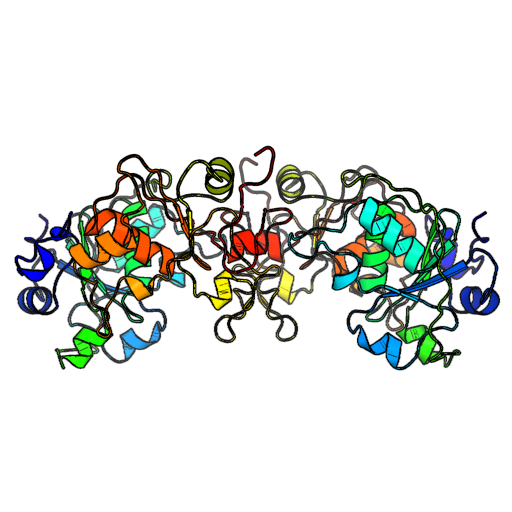  TM=9.743E-01  e=9.044E-46  Frondihabitans sp.
  3aay-assembly1_A  TM=9.665E-01  e=1.670E-37  Mycobacterium tuberculosis
  3aax-assembly2_B  TM=9.578E-01  e=1.978E-35  Mycobacterium tuberculosis
  3hwi-assembly2_B  TM=9.666E-01  e=5.013E-35  Mycobacterium tuberculosis

Secondary structure (DSSP, 8-state):
-PPPPP--GGGTTSS-GGGEE-HHHHHHTTT-TTEEEEE--SSGGGGGG-B-TTPEE--TTTTTB-SSSSSB--HHHHHHHHHHTT--TT-EEEEE-SGGGHHHHHHHHHHHHTT-S-EEEETTHHHHHHHTT---B-PPP--------------TTTB--HHHHHHHTTTS-EEE-S-HHHHHTS----TT-GGG--SS-SB-TT-EE--GGGGB-TTSPBPPHHHHHHHHTT--TT---EEE-SSSHHHHHHHHIIIIIS--TT-EEESSHHHHHTTSTT---B-SSS-----TT-/-PPPPP--GGGTTSS-GGGEE-HHHHHHTTT-TTEEEEE--SSGGGGGG-B-TTPEE--TTTTTB-SSSSSB--HHHHHHHHHHTT--TT-EEEEE-SGGGHHHHHHHHHHHHTT-S-EEEETTHHHHHHHTT---B-PPP--------------TTTB--HHHHHHHTTTS-EEE-S-HHHHHTS----TT-GGG--SS-SB-TT-EE--GGGGB-TTSPBPPHHHHHHHHTT--TT---EEE-SSSHHHHHHHHIIIIIS--TT-EEESSHHHHHTTSTT---B-SSS---PPTT-

Radius of gyration: 28.15 Å; Cα contacts (8 Å, |Δi|>4): 1389; chains: 2; bounding box: 45×83×61 Å

Sequence (596 aa):
MPLPPDPHPSLQEYAHPERLVTADWLSANLGAPGLVIVESDEDVLLYDVGHIPGAVKIDWHTDLNDPRVRDYIDGARFAELMDRKGISRDDTVVIYGDKSNWWAAYALWVFTLFGHPDVRLLNGGRDLWLAERRETTLDVPTKTSTGYPVVTRNDAPIRAFKDDVLAILGSQPLIDVRSPDEYTGKRTHMPEYPEEGVLRGGHIPTARSIPWAKAVDESGRFRSRAELEELYGFLRPDDKTVVYCRIGERSSHTWFVLTHLLGKPGVRNYDGSWTEWGNTVRTPIVAGEEPGQAPAGVMPLPPDPHPSLQEYAHPERLVTADWLSANLGAPGLVIVESDEDVLLYDVGHIPGAVKIDWHTDLNDPRVRDYIDGARFAELMDRKGISRDDTVVIYGDKSNWWAAYALWVFTLFGHPDVRLLNGGRDLWLAERRE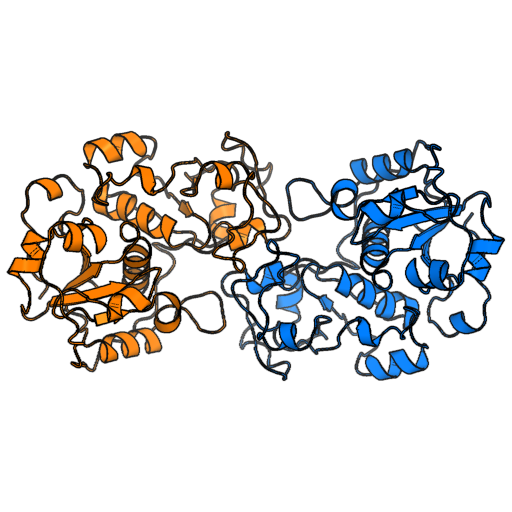TTLDVPTKTSTGYPVVTRNDAPIRAFKDDVLAILGSQPLIDVRSPDEYTGKRTHMPEYPEEGVLRGGHIPTARSIPWAKAVDESGRFRSRAELEELYGFLRPDDKTVVYCRIGERSSHTWFVLTHLLGKPGVRNYDGSWTEWGNTVRTPIVAGEEPGQAPAGV